Protein AF-0000000084498600 (afdb_homodimer)

InterPro domains:
  IPR007325 Kynurenine formamidase/cyclase-like [PF04199] (46-236)
  IPR037175 Kynurenine formamidase superfamily [G3DSA:3.50.30.50] (24-301)
  IPR037175 Kynurenine formamidase superfamily [SSF102198] (42-301)

Sequence (602 aa):
MEWFEEDNPNLSSKFGENDELGNLNYINSTKILNSFKLIKKGKVYNLSHVIFNGMADRLTHGPYFFDILLRVYDNDYYKTYKNKYGASLGRIEMCDHTGTHLDSLNHMAHNNKFFNNIDAYENTTNLGSKKLGMEKTIPIITKGIMVDVAAMHKKDKLEPGYAITKEETEDFLNSHGIKLEQGDAIFFYTGLSKLFQNPKEYDKYYDSSPGIGYELAKFLAGKDISVSGSDTPSSEVTPPELKNTRLPVHQYLIAKSGIRLIDNIKLDELSRDKIYEFAFICSPLLIKGATASPVSPLAIVMEWFEEDNPNLSSKFGENDELGNLNYINSTKILNSFKLIKKGKVYNLSHVIFNGMADRLTHGPYFFDILLRVYDNDYYKTYKNKYGASLGRIEMCDHTGTHLDSLNHMAHNNKFFNNIDAYENTTNLGSKKLGMEKTIPIITKGIMVDVAAMHKKDKLEPGYAITKEETEDFLNSHGIKLEQGDAIFFYTGLSKLFQNPKEYDKYYDSSPGIGYELAKFLAGKDISVSGSDTPSSEVTPPELKNTRLPVHQYLIAKSGIRLIDNIKLDELSRDKIYEFAFICSPLLIKGATASPVSPLAIV

Secondary structure (DSSP, 8-state):
--TTTSS------TT-TT--SGGGGG--HHHHHHHHTT-SS--EEE--PPB-TT----GGG---EEEEEE-TTSS-HHHHSTT-EEE-EEEEEEETT-SSEEEPTTSEEETTB-GGG-BHHHHEETTEESSS-GGG---EEEEEEEEEHHHHTT-SSPPTT-EE-HHHHHHHHHHTTPPP-TT-EEEEE-SGGGGTT-HHHHGGGGSS--EE-HHHHHHHHHTT-SEEEESSSSSB-SS-SSTT-SSHHHIIIIIIT--EEEES---HHHHHTT--EEEEEE----BTT-SEEE---EEE-/--TT-SSS-----TT-TT--SGGGGG--HHHHHHHHTT-SS--EEE--PPB-TT----GGG---EEEEEE-TTSS-HHHHSTT-EEE-EEEEEEETT-SSEEEPTTSEEETTB-GGG-BHHHHEETTEESSS-GGG---EEEEEEEEEHHHHTT-SSPPTT-EE-HHHHHHHHHHTTPPP-TT-EEEEE-SGGGGTT-HHHHGGGGSS--EE-HHHHHHHHHTT-SEEEESSSSSB-SS-SSTT-SSHHHIIIIIIT--EEEES---HHHHHTT--EEEEEE----BTT-SEEE---EEE-

Structure (mmCIF, N/CA/C/O backbone):
data_AF-0000000084498600-model_v1
#
loop_
_entity.id
_entity.type
_entity.pdbx_description
1 polymer Cyclase
#
loop_
_atom_site.group_PDB
_atom_site.id
_atom_site.type_symbol
_atom_site.label_atom_id
_atom_site.label_alt_id
_atom_site.label_comp_id
_atom_site.label_asym_id
_atom_site.label_entity_id
_atom_site.label_seq_id
_atom_site.pdbx_PDB_ins_code
_atom_site.Cartn_x
_atom_site.Cartn_y
_atom_site.Cartn_z
_atom_site.occupancy
_atom_site.B_iso_or_equiv
_atom_site.auth_seq_id
_atom_site.auth_comp_id
_atom_site.auth_asym_id
_atom_site.auth_atom_id
_atom_site.pdbx_PDB_model_num
ATOM 1 N N . MET A 1 1 ? 3.498 37.156 17.406 1 32.53 1 MET A N 1
ATOM 2 C CA . MET A 1 1 ? 4.594 36.281 17.031 1 32.53 1 MET A CA 1
ATOM 3 C C . MET A 1 1 ? 4.477 35.875 15.562 1 32.53 1 MET A C 1
ATOM 5 O O . MET A 1 1 ? 3.482 35.281 15.156 1 32.53 1 MET A O 1
ATOM 9 N N . GLU A 1 2 ? 4.926 36.656 14.539 1 39.47 2 GLU A N 1
ATOM 10 C CA . GLU A 1 2 ? 4.816 36.688 13.086 1 39.47 2 GLU A CA 1
ATOM 11 C C . GLU A 1 2 ? 5.172 35.312 12.492 1 39.47 2 GLU A C 1
ATOM 13 O O . GLU A 1 2 ? 6.035 34.594 13.023 1 39.47 2 GLU A O 1
ATOM 18 N N . TRP A 1 3 ? 4.445 34.719 11.703 1 43.09 3 TRP A N 1
ATOM 19 C CA . TRP A 1 3 ? 4.527 33.312 11.328 1 43.09 3 TRP A CA 1
ATOM 20 C C . TRP A 1 3 ? 5.973 32.844 11.328 1 43.09 3 TRP A C 1
ATOM 22 O O . TRP A 1 3 ? 6.32 31.891 12.047 1 43.09 3 TRP A O 1
ATOM 32 N N . PHE A 1 4 ? 6.551 32.719 9.938 1 47.5 4 PHE A N 1
ATOM 33 C CA . PHE A 1 4 ? 7.879 32.312 9.492 1 47.5 4 PHE A CA 1
ATOM 34 C C . PHE A 1 4 ? 8.93 33.344 9.883 1 47.5 4 PHE A C 1
ATOM 36 O O . PHE A 1 4 ? 10.109 33.188 9.578 1 47.5 4 PHE A O 1
ATOM 43 N N . GLU A 1 5 ? 8.625 34.438 9.93 1 44.72 5 GLU A N 1
ATOM 44 C CA . GLU A 1 5 ? 9.484 35.625 10 1 44.72 5 GLU A CA 1
ATOM 45 C C . GLU A 1 5 ? 10.562 35.438 11.07 1 44.72 5 GLU A C 1
ATOM 47 O O . GLU A 1 5 ? 11.594 36.125 11.023 1 44.72 5 GLU A O 1
ATOM 52 N N . GLU A 1 6 ? 10.141 35.281 12.32 1 45.78 6 GLU A N 1
ATOM 53 C CA . GLU A 1 6 ? 11.352 35.469 13.117 1 45.78 6 GLU A CA 1
ATOM 54 C C . GLU A 1 6 ? 12.531 34.719 12.516 1 45.78 6 GLU A C 1
ATOM 56 O O . GLU A 1 6 ? 13.57 35.312 12.211 1 45.78 6 GLU A O 1
ATOM 61 N N . ASP A 1 7 ? 13.156 33.438 13.102 1 44 7 ASP A N 1
ATOM 62 C CA . ASP A 1 7 ? 14.422 32.812 12.734 1 44 7 ASP A CA 1
ATOM 63 C C . ASP A 1 7 ? 14.289 32.031 11.438 1 44 7 ASP A C 1
ATOM 65 O O . ASP A 1 7 ? 13.18 31.672 11.031 1 44 7 ASP A O 1
ATOM 69 N N . ASN A 1 8 ? 15.141 32.25 10.273 1 51.34 8 ASN A N 1
ATOM 70 C CA . ASN A 1 8 ? 15.719 31.234 9.422 1 51.34 8 ASN A CA 1
ATOM 71 C C . ASN A 1 8 ? 15.367 29.828 9.914 1 51.34 8 ASN A C 1
ATOM 73 O O . ASN A 1 8 ? 16.094 29.25 10.727 1 51.34 8 ASN A O 1
ATOM 77 N N . PRO A 1 9 ? 13.867 29.5 9.656 1 63.41 9 PRO A N 1
ATOM 78 C CA . PRO A 1 9 ? 13.648 28.172 10.242 1 63.41 9 PRO A CA 1
ATOM 79 C C . PRO A 1 9 ? 14.797 27.203 9.961 1 63.41 9 PRO A C 1
ATOM 81 O O . PRO A 1 9 ? 15.328 27.188 8.844 1 63.41 9 PRO A O 1
ATOM 84 N N . ASN A 1 10 ? 15.477 26.969 10.883 1 82.19 10 ASN A N 1
ATOM 85 C CA . ASN A 1 10 ? 16.438 25.875 10.766 1 82.19 10 ASN A CA 1
ATOM 86 C C . ASN A 1 10 ? 15.766 24.594 10.297 1 82.19 10 ASN A C 1
ATOM 88 O O . A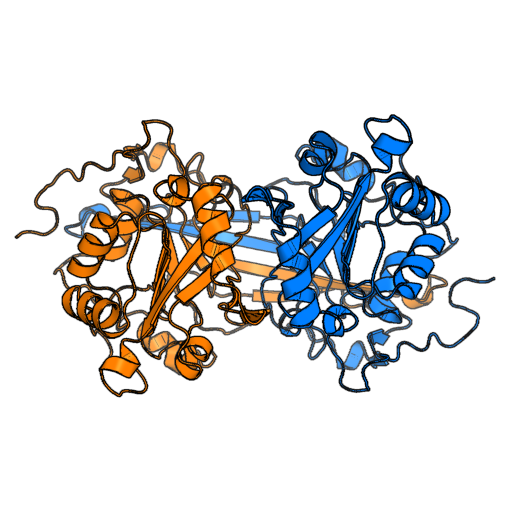SN A 1 10 ? 15.031 23.953 11.062 1 82.19 10 ASN A O 1
ATOM 92 N N . LEU A 1 11 ? 15.727 24.422 8.938 1 93.19 11 LEU A N 1
ATOM 93 C CA . LEU A 1 11 ? 15.148 23.203 8.367 1 93.19 11 LEU A CA 1
ATOM 94 C C . LEU A 1 11 ? 16.062 22.016 8.578 1 93.19 11 LEU A C 1
ATOM 96 O O . LEU A 1 11 ? 15.812 20.922 8.055 1 93.19 11 LEU A O 1
ATOM 100 N N . SER A 1 12 ? 17.109 22.234 9.383 1 95.25 12 SER A N 1
ATOM 101 C CA . SER A 1 12 ? 18.078 21.172 9.586 1 95.25 12 SER A CA 1
ATOM 102 C C . SER A 1 12 ? 17.469 20 10.344 1 95.25 12 SER A C 1
ATOM 104 O O . SER A 1 12 ? 16.703 20.188 11.297 1 95.25 12 SER A O 1
ATOM 106 N N . SER A 1 13 ? 17.781 18.844 9.852 1 97.31 13 SER A N 1
ATOM 107 C CA . SER A 1 13 ? 17.328 17.625 10.531 1 97.31 13 SER A CA 1
ATOM 108 C C . SER A 1 13 ? 18.078 17.422 11.836 1 97.31 13 SER A C 1
ATOM 110 O O . SER A 1 13 ? 19.297 17.641 11.906 1 97.31 13 SER A O 1
ATOM 112 N N . LYS A 1 14 ? 17.453 17.016 12.836 1 96.06 14 LYS A N 1
ATOM 113 C CA . LYS A 1 14 ? 18.094 16.672 14.102 1 96.06 14 LYS A CA 1
ATOM 114 C C . LYS A 1 14 ? 18.797 15.328 14.016 1 96.06 14 LYS A C 1
ATOM 116 O O . LYS A 1 14 ? 19.547 14.945 14.93 1 96.06 14 LYS A O 1
ATOM 121 N N . PHE A 1 15 ? 18.719 14.609 12.875 1 98.19 15 PHE A N 1
ATOM 122 C CA . PHE A 1 15 ? 19.312 13.289 12.719 1 98.19 15 PHE A CA 1
ATOM 123 C C . PHE A 1 15 ? 20.562 13.352 11.852 1 98.19 15 PHE A C 1
ATOM 125 O O . PHE A 1 15 ? 21.172 12.32 11.562 1 98.19 15 PHE A O 1
ATOM 132 N N . GLY A 1 16 ? 20.906 14.539 11.367 1 97.69 16 GLY A N 1
ATOM 133 C CA . GLY A 1 16 ? 22.156 14.688 10.648 1 97.69 16 GLY A CA 1
ATOM 134 C C . GLY A 1 16 ? 21.984 15.234 9.25 1 97.69 16 GLY A C 1
ATOM 135 O O . GLY A 1 16 ? 20.859 15.305 8.742 1 97.69 16 GLY A O 1
ATOM 136 N N . GLU A 1 17 ? 23.031 15.531 8.578 1 96.88 17 GLU A N 1
ATOM 137 C CA . GLU A 1 17 ? 23.047 16.266 7.312 1 96.88 17 GLU A CA 1
ATOM 138 C C . GLU A 1 17 ? 22.594 15.359 6.16 1 96.88 17 GLU A C 1
ATOM 140 O O . GLU A 1 17 ? 22.156 15.852 5.121 1 96.88 17 GLU A O 1
ATOM 145 N N . ASN A 1 18 ? 22.688 14.062 6.324 1 97.62 18 ASN A N 1
ATOM 146 C CA . ASN A 1 18 ? 22.344 13.141 5.25 1 97.62 18 ASN A CA 1
ATOM 147 C C . ASN A 1 18 ? 20.969 12.508 5.473 1 97.62 18 ASN A C 1
ATOM 149 O O . ASN A 1 18 ? 20.578 11.594 4.746 1 97.62 18 ASN A O 1
ATOM 153 N N . ASP A 1 19 ? 20.266 13.008 6.48 1 98.62 19 ASP A N 1
ATOM 154 C CA . ASP A 1 19 ? 18.984 12.398 6.844 1 98.62 19 ASP A CA 1
ATOM 155 C C . ASP A 1 19 ? 17.938 12.641 5.762 1 98.62 19 ASP A C 1
ATOM 157 O O . ASP A 1 19 ? 17.766 13.773 5.305 1 98.62 19 ASP A O 1
ATOM 161 N N . GLU A 1 20 ? 17.266 11.609 5.348 1 98.75 20 GLU A N 1
ATOM 162 C CA . GLU A 1 20 ? 16.156 11.711 4.41 1 98.75 20 GLU A CA 1
ATOM 163 C C . GLU A 1 20 ? 14.891 11.07 4.984 1 98.75 20 GLU A C 1
ATOM 165 O O . GLU A 1 20 ? 13.898 10.883 4.27 1 98.75 20 GLU A O 1
ATOM 170 N N . LEU A 1 21 ? 14.875 10.719 6.312 1 98.69 21 LEU A N 1
ATOM 171 C CA . LEU A 1 21 ? 13.758 9.977 6.902 1 98.69 21 LEU A CA 1
ATOM 172 C C . LEU A 1 21 ? 12.922 10.875 7.801 1 98.69 21 LEU A C 1
ATOM 174 O O . LEU A 1 21 ? 11.734 10.625 8.008 1 98.69 21 LEU A O 1
ATOM 178 N N . GLY A 1 22 ? 13.57 11.883 8.383 1 98.69 22 GLY A N 1
ATOM 179 C CA . GLY A 1 22 ? 12.875 12.68 9.375 1 98.69 22 GLY A CA 1
ATOM 180 C C . GLY A 1 22 ? 12.492 11.891 10.617 1 98.69 22 GLY A C 1
ATOM 181 O O . GLY A 1 22 ? 13.289 11.094 11.125 1 98.69 22 GLY A O 1
ATOM 182 N N . ASN A 1 23 ? 11.336 12.18 11.125 1 98.88 23 ASN A N 1
ATOM 183 C CA . ASN A 1 23 ? 10.922 11.602 12.398 1 98.88 23 ASN A CA 1
ATOM 184 C C . ASN A 1 23 ? 10.68 10.102 12.281 1 98.88 23 ASN A C 1
ATOM 186 O O . ASN A 1 23 ? 10.531 9.406 13.289 1 98.88 23 ASN A O 1
ATOM 190 N N . LEU A 1 24 ? 10.688 9.531 11.086 1 98.81 24 LEU A N 1
ATOM 191 C CA . LEU A 1 24 ? 10.602 8.086 10.961 1 98.81 24 LEU A CA 1
ATOM 192 C C . LEU A 1 24 ? 11.836 7.414 11.57 1 98.81 24 LEU A C 1
ATOM 194 O O . LEU A 1 24 ? 11.828 6.211 11.828 1 98.81 24 LEU A O 1
ATOM 198 N N . ASN A 1 25 ? 12.891 8.172 11.82 1 98.75 25 ASN A N 1
ATOM 199 C CA . ASN A 1 25 ? 14.07 7.656 12.508 1 98.75 25 ASN A CA 1
ATOM 200 C C . ASN A 1 25 ? 13.727 7.148 13.906 1 98.75 25 ASN A C 1
ATOM 202 O O . ASN A 1 25 ? 14.477 6.363 14.484 1 98.75 25 ASN A O 1
ATOM 206 N N . TYR A 1 26 ? 12.602 7.582 14.453 1 98.81 26 TYR A N 1
ATOM 207 C CA . TYR A 1 26 ? 12.219 7.188 15.805 1 98.81 26 TYR A CA 1
ATOM 208 C C . TYR A 1 26 ? 11.586 5.801 15.805 1 98.81 26 TYR A C 1
ATOM 210 O O . TYR A 1 26 ? 11.367 5.211 16.859 1 98.81 26 TYR A O 1
ATOM 218 N N . ILE A 1 27 ? 11.289 5.262 14.648 1 98.62 27 ILE A N 1
ATOM 219 C CA . ILE A 1 27 ? 10.656 3.951 14.555 1 98.62 27 ILE A CA 1
ATOM 220 C C . ILE A 1 27 ? 11.734 2.869 14.469 1 98.62 27 ILE A C 1
ATOM 222 O O . ILE A 1 27 ? 12.188 2.521 13.375 1 98.62 27 ILE A O 1
ATOM 226 N N . ASN A 1 28 ? 12.102 2.43 15.602 1 97.81 28 ASN A N 1
ATOM 227 C CA . ASN A 1 28 ? 13.07 1.34 15.695 1 97.81 28 ASN A CA 1
ATOM 228 C C . ASN A 1 28 ? 12.406 0.043 16.156 1 97.81 28 ASN A C 1
ATOM 230 O O . ASN A 1 28 ? 11.188 -0.012 16.312 1 97.81 28 ASN A O 1
ATOM 234 N N . SER A 1 29 ? 13.219 -1.012 16.328 1 97.94 29 SER A N 1
ATOM 235 C CA . SER A 1 29 ? 12.688 -2.33 16.656 1 97.94 29 SER A CA 1
ATOM 236 C C . SER A 1 29 ? 11.93 -2.309 17.969 1 97.94 29 SER A C 1
ATOM 238 O O . SER A 1 29 ? 10.914 -2.992 18.125 1 97.94 29 SER A O 1
ATOM 240 N N . THR A 1 30 ? 12.383 -1.521 18.922 1 98.06 30 THR A N 1
ATOM 241 C CA . THR A 1 30 ? 11.711 -1.417 20.219 1 98.06 30 THR A CA 1
ATOM 242 C C . THR A 1 30 ? 10.336 -0.778 20.062 1 98.06 30 THR A C 1
ATOM 244 O O . THR A 1 30 ? 9.359 -1.268 20.625 1 98.06 30 THR A O 1
ATOM 247 N N . LYS A 1 31 ? 10.336 0.32 19.312 1 98.44 31 LYS A N 1
ATOM 248 C CA . LYS A 1 31 ? 9.055 0.98 19.047 1 98.44 31 LYS A CA 1
ATOM 249 C C . LYS A 1 31 ? 8.078 0.03 18.359 1 98.44 31 LYS A C 1
ATOM 251 O O . LYS A 1 31 ? 6.898 -0.014 18.703 1 98.44 31 LYS A O 1
ATOM 256 N N . ILE A 1 32 ? 8.547 -0.757 17.438 1 98.75 32 ILE A N 1
ATOM 257 C CA . ILE A 1 32 ? 7.734 -1.689 16.672 1 98.75 32 ILE A CA 1
ATOM 258 C C . ILE A 1 32 ? 7.188 -2.777 17.594 1 98.75 32 ILE A C 1
ATOM 260 O O . ILE A 1 32 ? 5.984 -3.045 17.594 1 98.75 32 ILE A O 1
ATOM 264 N N . LEU A 1 33 ? 8.016 -3.379 18.391 1 98.62 33 LEU A N 1
ATOM 265 C CA . LEU A 1 33 ? 7.582 -4.434 19.312 1 98.62 33 LEU A CA 1
ATOM 266 C C . LEU A 1 33 ? 6.539 -3.91 20.281 1 98.62 33 LEU A C 1
ATOM 268 O O . LEU A 1 33 ? 5.551 -4.594 20.578 1 98.62 33 LEU A O 1
ATOM 272 N N . ASN A 1 34 ? 6.773 -2.674 20.812 1 98.31 34 ASN A N 1
ATOM 273 C CA . ASN A 1 34 ? 5.828 -2.084 21.75 1 98.31 34 ASN A CA 1
ATOM 274 C C . ASN A 1 34 ? 4.473 -1.825 21.109 1 98.31 34 ASN A C 1
ATOM 276 O O . ASN A 1 34 ? 3.434 -1.938 21.75 1 98.31 34 ASN A O 1
ATOM 280 N N . SER A 1 35 ? 4.535 -1.462 19.812 1 98.38 35 SER A N 1
ATOM 281 C CA . SER A 1 35 ? 3.279 -1.197 19.109 1 98.38 35 SER A CA 1
ATOM 282 C C . SER A 1 35 ? 2.445 -2.467 18.969 1 98.38 35 SER A C 1
ATOM 284 O O . SER A 1 35 ? 1.217 -2.422 19.062 1 98.38 35 SER A O 1
ATOM 286 N N . PHE A 1 36 ? 3.055 -3.639 18.797 1 98.12 36 PHE A N 1
ATOM 287 C CA . PHE A 1 36 ? 2.334 -4.891 18.594 1 98.12 36 PHE A CA 1
ATOM 288 C C . PHE A 1 36 ? 1.721 -5.383 19.906 1 98.12 36 PHE A C 1
ATOM 290 O O . PHE A 1 36 ? 0.812 -6.215 19.891 1 98.12 36 PHE A O 1
ATOM 297 N N . LYS A 1 37 ? 2.215 -4.863 21.062 1 97.44 37 LYS A N 1
ATOM 298 C CA . LYS A 1 37 ? 1.614 -5.207 22.344 1 97.44 37 LYS A CA 1
ATOM 299 C C . LYS A 1 37 ? 0.178 -4.699 22.438 1 97.44 37 LYS A C 1
ATOM 301 O O . LYS A 1 37 ? -0.594 -5.148 23.297 1 97.44 37 LYS A O 1
ATOM 306 N N . LEU A 1 38 ? -0.15 -3.805 21.562 1 97.94 38 LEU A N 1
ATOM 307 C CA . LEU A 1 38 ? -1.489 -3.225 21.578 1 97.94 38 LEU A CA 1
ATOM 308 C C . LEU A 1 38 ? -2.496 -4.18 20.938 1 97.94 38 LEU A C 1
ATOM 310 O O . LEU A 1 38 ? -3.707 -3.98 21.062 1 97.94 38 LEU A O 1
ATOM 314 N N . ILE A 1 39 ? -2.014 -5.215 20.25 1 98.44 39 ILE A N 1
ATOM 315 C CA . ILE A 1 39 ? -2.887 -6.141 19.531 1 98.44 39 ILE A CA 1
ATOM 316 C C . ILE A 1 39 ? -3.393 -7.215 20.5 1 98.44 39 ILE A C 1
ATOM 318 O O . ILE A 1 39 ? -2.629 -8.086 20.922 1 98.44 39 ILE A O 1
ATOM 322 N N . LYS A 1 40 ? -4.688 -7.133 20.797 1 97.56 40 LYS A N 1
ATOM 323 C CA . LYS A 1 40 ? -5.277 -8.07 21.734 1 97.56 40 LYS A CA 1
ATOM 324 C C . LYS A 1 40 ? -6.355 -8.922 21.078 1 97.56 40 LYS A C 1
ATOM 326 O O . LYS A 1 40 ? -6.477 -10.117 21.359 1 97.56 40 LYS A O 1
ATOM 331 N N . LYS A 1 41 ? -7.07 -8.367 20.109 1 97.75 41 LYS A N 1
ATOM 332 C CA . LYS A 1 41 ? -8.258 -9.023 19.578 1 97.75 41 LYS A CA 1
ATOM 333 C C . LYS A 1 41 ? -8.031 -9.516 18.156 1 97.75 41 LYS A C 1
ATOM 335 O O . LYS A 1 41 ? -8.805 -10.328 17.641 1 97.75 41 LYS A O 1
ATOM 340 N N . GLY A 1 42 ? -7.039 -8.969 17.5 1 98 42 GLY A N 1
ATOM 341 C CA . GLY A 1 42 ? -6.777 -9.336 16.109 1 98 42 GLY A CA 1
ATOM 342 C C . GLY A 1 42 ? -7.742 -8.695 15.141 1 98 42 GLY A C 1
ATOM 343 O O . GLY A 1 42 ? -7.871 -9.148 14 1 98 42 GLY A O 1
ATOM 344 N N . LYS A 1 43 ? -8.5 -7.723 15.594 1 98.38 43 LYS A N 1
ATOM 345 C CA . LYS A 1 43 ? -9.383 -6.98 14.703 1 98.38 43 LYS A CA 1
ATOM 346 C C . LYS A 1 43 ? -8.609 -5.957 13.883 1 98.38 43 LYS A C 1
ATOM 348 O O . LYS A 1 43 ? -7.762 -5.238 14.414 1 98.38 43 LYS A O 1
ATOM 353 N N . VAL A 1 44 ? -8.875 -5.906 12.555 1 98.88 44 VAL A N 1
ATOM 354 C CA . VAL A 1 44 ? -8.156 -5.035 11.633 1 98.88 44 VAL A CA 1
ATOM 355 C C . VAL A 1 44 ? -9.109 -3.986 11.062 1 98.88 44 VAL A C 1
ATOM 357 O O . VAL A 1 44 ? -10.211 -4.316 10.617 1 98.88 44 VAL A O 1
ATOM 360 N N . TYR A 1 45 ? -8.727 -2.73 11.102 1 98.81 45 TYR A N 1
ATOM 361 C CA . TYR A 1 45 ? -9.414 -1.63 10.438 1 98.81 45 TYR A CA 1
ATOM 362 C C . TYR A 1 45 ? -8.602 -1.12 9.25 1 98.81 45 TYR A C 1
ATOM 364 O O . TYR A 1 45 ? -7.43 -0.757 9.406 1 98.81 45 TYR A O 1
ATOM 372 N N . ASN A 1 46 ? -9.18 -1.203 8.07 1 98.75 46 ASN A N 1
ATOM 373 C CA . ASN A 1 46 ? -8.578 -0.547 6.91 1 98.75 46 ASN A CA 1
ATOM 374 C C . ASN A 1 46 ? -8.836 0.958 6.926 1 98.75 46 ASN A C 1
ATOM 376 O O . ASN A 1 46 ? -9.984 1.398 6.906 1 98.75 46 ASN A O 1
ATOM 380 N N . LEU A 1 47 ? -7.766 1.733 6.887 1 98.94 47 LEU A N 1
ATOM 381 C CA . LEU A 1 47 ? -7.895 3.174 7.074 1 98.94 47 LEU A CA 1
ATOM 382 C C . LEU A 1 47 ? -7.77 3.908 5.742 1 98.94 47 LEU A C 1
ATOM 384 O O . LEU A 1 47 ? -7.379 5.078 5.711 1 98.94 47 LEU A O 1
ATOM 388 N N . SER A 1 48 ? -7.984 3.24 4.633 1 98.62 48 SER A N 1
ATOM 389 C CA . SER A 1 48 ? -7.961 3.867 3.316 1 98.62 48 SER A CA 1
ATOM 390 C C . SER A 1 48 ? -9.344 3.861 2.678 1 98.62 48 SER A C 1
ATOM 392 O O . SER A 1 48 ? -10.188 3.02 3.008 1 98.62 48 SER A O 1
ATOM 394 N N . HIS A 1 49 ? -9.594 4.805 1.876 1 98.44 49 HIS A N 1
ATOM 395 C CA . HIS A 1 49 ? -10.812 4.871 1.08 1 98.44 49 HIS A CA 1
ATOM 396 C C . HIS A 1 49 ? -10.648 4.125 -0.241 1 98.44 49 HIS A C 1
ATOM 398 O O . HIS A 1 49 ? -9.531 3.967 -0.737 1 98.44 49 HIS A O 1
ATOM 404 N N . VAL A 1 50 ? -11.781 3.67 -0.774 1 98.19 50 VAL A N 1
ATOM 405 C CA . VAL A 1 50 ? -11.797 3.131 -2.129 1 98.19 50 VAL A CA 1
ATOM 406 C C . VAL A 1 50 ? -11.5 4.242 -3.133 1 98.19 50 VAL A C 1
ATOM 408 O O . VAL A 1 50 ? -12.031 5.352 -3.016 1 98.19 50 VAL A O 1
ATOM 411 N N . ILE A 1 51 ? -10.594 4 -4.051 1 98.06 51 ILE A N 1
ATOM 412 C CA . ILE A 1 51 ? -10.297 4.887 -5.172 1 98.06 51 ILE A CA 1
ATOM 413 C C . ILE A 1 51 ? -11.18 4.527 -6.363 1 98.06 51 ILE A C 1
ATOM 415 O O . ILE A 1 51 ? -11.297 3.354 -6.723 1 98.06 51 ILE A O 1
ATOM 419 N N . PHE A 1 52 ? -11.797 5.5 -6.977 1 97.75 52 PHE A N 1
ATOM 420 C CA . PHE A 1 52 ? -12.734 5.219 -8.062 1 97.75 52 PHE A CA 1
ATOM 421 C C . PHE A 1 52 ? -12.836 6.406 -9.008 1 97.75 52 PHE A C 1
ATOM 423 O O . PHE A 1 52 ? -12.531 7.539 -8.633 1 97.75 52 PHE A O 1
ATOM 430 N N . ASN A 1 53 ? -13.148 6.109 -10.25 1 97.69 53 ASN A N 1
ATOM 431 C CA . ASN A 1 53 ? -13.367 7.164 -11.242 1 97.69 53 ASN A CA 1
ATOM 432 C C . ASN A 1 53 ? -14.422 8.156 -10.781 1 97.69 53 ASN A C 1
ATOM 434 O O . ASN A 1 53 ? -15.508 7.762 -10.352 1 97.69 53 ASN A O 1
ATOM 438 N N . GLY A 1 54 ? -14.078 9.422 -10.82 1 96 54 GLY A N 1
ATOM 439 C CA . GLY A 1 54 ? -15.016 10.453 -10.414 1 96 54 GLY A CA 1
ATOM 440 C C . GLY A 1 54 ? -14.945 10.773 -8.938 1 96 54 GLY A C 1
ATOM 441 O O . GLY A 1 54 ? -15.766 11.539 -8.422 1 96 54 GLY A O 1
ATOM 442 N N . MET A 1 55 ? -13.992 10.203 -8.25 1 96.38 55 MET A N 1
ATOM 443 C CA . MET A 1 55 ? -13.875 10.469 -6.82 1 96.38 55 MET A CA 1
ATOM 444 C C . MET A 1 55 ? -13.492 11.922 -6.566 1 96.38 55 MET A C 1
ATOM 446 O O . MET A 1 55 ? -13.133 12.648 -7.496 1 96.38 55 MET A O 1
ATOM 450 N N . ALA A 1 56 ? -13.641 12.297 -5.281 1 91.12 56 ALA A N 1
ATOM 451 C CA . ALA A 1 56 ? -13.234 13.641 -4.871 1 91.12 56 ALA A CA 1
ATOM 452 C C . ALA A 1 56 ? -11.75 13.867 -5.137 1 91.12 56 ALA A C 1
ATOM 454 O O . ALA A 1 56 ? -10.93 12.969 -4.918 1 91.12 56 ALA A O 1
ATOM 455 N N . ASP A 1 57 ? -11.43 14.953 -5.723 1 87.81 57 ASP A N 1
ATOM 456 C CA . ASP A 1 57 ? -10.047 15.305 -6.004 1 87.81 57 ASP A CA 1
ATOM 457 C C . ASP A 1 57 ? -9.875 16.812 -6.148 1 87.81 57 ASP A C 1
ATOM 459 O O . ASP A 1 57 ? -10.828 17.516 -6.492 1 87.81 57 ASP A O 1
ATOM 463 N N . ARG A 1 58 ? -8.719 17.219 -5.715 1 88.62 58 ARG A N 1
ATOM 464 C CA . ARG A 1 58 ? -8.406 18.625 -5.965 1 88.62 58 ARG A CA 1
ATOM 465 C C . ARG A 1 58 ? -8.195 18.891 -7.453 1 88.62 58 ARG A C 1
ATOM 467 O O . ARG A 1 58 ? -7.477 18.141 -8.125 1 88.62 58 ARG A O 1
ATOM 474 N N . LEU A 1 59 ? -8.672 19.938 -7.926 1 83.69 59 LEU A N 1
ATOM 475 C CA . LEU A 1 59 ? -8.609 20.234 -9.352 1 83.69 59 LEU A CA 1
ATOM 476 C C . LEU A 1 59 ? -7.164 20.344 -9.82 1 83.69 59 LEU A C 1
ATOM 478 O O . LEU A 1 59 ? -6.832 19.906 -10.922 1 83.69 59 LEU A O 1
ATOM 482 N N . THR A 1 60 ? -6.344 20.812 -8.992 1 85.19 60 THR A N 1
ATOM 483 C CA . THR A 1 60 ? -4.949 21.016 -9.375 1 85.19 60 THR A CA 1
ATOM 484 C C . THR A 1 60 ? -4.219 19.688 -9.469 1 85.19 60 THR A C 1
ATOM 486 O O . THR A 1 60 ? -3.115 19.609 -10.016 1 85.19 60 THR A O 1
ATOM 489 N N . HIS A 1 61 ? -4.742 18.594 -8.883 1 91.56 61 HIS A N 1
ATOM 490 C CA . HIS A 1 61 ? -4.109 17.281 -8.898 1 91.56 61 HIS A CA 1
ATOM 491 C C . HIS A 1 61 ? -4.406 16.547 -10.203 1 91.56 61 HIS A C 1
ATOM 493 O O . HIS A 1 61 ? -3.693 15.602 -10.562 1 91.56 61 HIS A O 1
ATOM 499 N N . GLY A 1 62 ? -5.418 17.047 -10.953 1 90.06 62 GLY A N 1
ATOM 500 C CA . GLY A 1 62 ? -5.918 16.266 -12.07 1 90.06 62 GLY A CA 1
ATOM 501 C C . GLY A 1 62 ? -6.75 15.078 -11.641 1 90.06 62 GLY A C 1
ATOM 502 O O . GLY A 1 62 ? -6.621 14.602 -10.508 1 90.06 62 GLY A O 1
ATOM 503 N N . PRO A 1 63 ? -7.555 14.57 -12.555 1 92.19 63 PRO A N 1
ATOM 504 C CA . PRO A 1 63 ? -8.484 13.5 -12.172 1 92.19 63 PRO A CA 1
ATOM 505 C C . PRO A 1 63 ? -7.797 12.141 -12.07 1 92.19 63 PRO A C 1
ATOM 507 O O . PRO A 1 63 ? -6.727 11.938 -12.648 1 92.19 63 PRO A O 1
ATOM 510 N N . TYR A 1 64 ? -8.359 11.344 -11.242 1 96.81 64 TYR A N 1
ATOM 511 C CA . TYR A 1 64 ? -8.047 9.914 -11.242 1 96.81 64 TYR A CA 1
ATOM 512 C C . TYR A 1 64 ? -8.758 9.203 -12.383 1 96.81 64 TYR A C 1
ATOM 514 O O . TYR A 1 64 ? -9.945 9.438 -12.633 1 96.81 64 TYR A O 1
ATOM 522 N N . PHE A 1 65 ? -7.965 8.289 -13.078 1 97.06 65 PHE A N 1
ATOM 523 C CA . PHE A 1 65 ? -8.555 7.465 -14.125 1 97.06 65 PHE A CA 1
ATOM 524 C C . PHE A 1 65 ? -8.086 6.016 -14.008 1 97.06 65 PHE A C 1
ATOM 526 O O . PHE A 1 65 ? -6.902 5.758 -13.805 1 97.06 65 PHE A O 1
ATOM 533 N N . PHE A 1 66 ? -9.055 5.152 -14.008 1 98.25 66 PHE A N 1
ATOM 534 C CA . PHE A 1 66 ? -8.797 3.73 -14.203 1 98.25 66 PHE A CA 1
ATOM 535 C C . PHE A 1 66 ? -9.617 3.189 -15.367 1 98.25 66 PHE A C 1
ATOM 537 O O . PHE A 1 66 ? -10.805 3.496 -15.492 1 98.25 66 PHE A O 1
ATOM 544 N N . ASP A 1 67 ? -8.992 2.426 -16.219 1 97.69 67 ASP A N 1
ATOM 545 C CA . ASP A 1 67 ? -9.703 1.747 -17.297 1 97.69 67 ASP A CA 1
ATOM 546 C C . ASP A 1 67 ? -9.133 0.355 -17.547 1 97.69 67 ASP A C 1
ATOM 548 O O . ASP A 1 67 ? -7.953 0.106 -17.281 1 97.69 67 ASP A O 1
ATOM 552 N N . ILE A 1 68 ? -10 -0.534 -18.047 1 97.75 68 ILE A N 1
ATOM 553 C CA . ILE A 1 68 ? -9.562 -1.859 -18.453 1 97.75 68 ILE A CA 1
ATOM 554 C C . ILE A 1 68 ? -8.789 -1.756 -19.781 1 97.75 68 ILE A C 1
ATOM 556 O O . ILE A 1 68 ? -9.281 -1.176 -20.75 1 97.75 68 ILE A O 1
ATOM 560 N N . LEU A 1 69 ? -7.605 -2.207 -19.766 1 96.44 69 LEU A N 1
ATOM 561 C CA . LEU A 1 69 ? -6.742 -2.209 -20.938 1 96.44 69 LEU A CA 1
ATOM 562 C C . LEU A 1 69 ? -6.965 -3.469 -21.781 1 96.44 69 LEU A C 1
ATOM 564 O O . LEU A 1 69 ? -6.938 -3.418 -23 1 96.44 69 LEU A O 1
ATOM 568 N N . LEU A 1 70 ? -7.113 -4.555 -21.125 1 96.69 70 LEU A N 1
ATOM 569 C CA . LEU A 1 70 ? -7.312 -5.859 -21.75 1 96.69 70 LEU A CA 1
ATOM 570 C C . LEU A 1 70 ? -8.484 -6.594 -21.109 1 96.69 70 LEU A C 1
ATOM 572 O O . LEU A 1 70 ? -8.5 -6.82 -19.906 1 96.69 70 LEU A O 1
ATOM 576 N N . ARG A 1 71 ? -9.492 -6.867 -21.984 1 97.81 71 ARG A N 1
ATOM 577 C CA . ARG A 1 71 ? -10.57 -7.758 -21.562 1 97.81 71 ARG A CA 1
ATOM 578 C C . ARG A 1 71 ? -10.227 -9.211 -21.859 1 97.81 71 ARG A C 1
ATOM 580 O O . ARG A 1 71 ? -9.461 -9.5 -22.781 1 97.81 71 ARG A O 1
ATOM 587 N N . VAL A 1 72 ? -10.758 -10.156 -21.062 1 96.44 72 VAL A N 1
ATOM 588 C CA . VAL A 1 72 ? -10.359 -11.555 -21.109 1 96.44 72 VAL A CA 1
ATOM 589 C C . VAL A 1 72 ? -10.633 -12.133 -22.5 1 96.44 72 VAL A C 1
ATOM 591 O O . VAL A 1 72 ? -10.008 -13.109 -22.906 1 96.44 72 VAL A O 1
ATOM 594 N N . TYR A 1 73 ? -11.523 -11.586 -23.234 1 95.31 73 TYR A N 1
ATOM 595 C CA . TYR A 1 73 ? -11.938 -12.141 -24.531 1 95.31 73 TYR A CA 1
ATOM 596 C C . TYR A 1 73 ? -11.367 -11.32 -25.672 1 95.31 73 TYR A C 1
ATOM 598 O O . TYR A 1 73 ? -11.672 -11.578 -26.844 1 95.31 73 TYR A O 1
ATOM 606 N N . ASP A 1 74 ? -10.516 -10.367 -25.391 1 95.12 74 ASP A N 1
ATOM 607 C CA . ASP A 1 74 ? -10.031 -9.469 -26.422 1 95.12 74 ASP A CA 1
ATOM 608 C C . ASP A 1 74 ? -9.078 -10.188 -27.375 1 95.12 74 ASP A C 1
ATOM 610 O O . ASP A 1 74 ? -9.047 -9.891 -28.562 1 95.12 74 ASP A O 1
ATOM 614 N N . ASN A 1 75 ? -8.305 -11.172 -26.906 1 91.69 75 ASN A N 1
ATOM 615 C CA . ASN A 1 75 ? -7.262 -11.789 -27.719 1 91.69 75 ASN A CA 1
ATOM 616 C C . ASN A 1 75 ? -7.688 -13.156 -28.234 1 91.69 75 ASN A C 1
ATOM 618 O O . ASN A 1 75 ? -6.938 -13.812 -28.969 1 91.69 75 ASN A O 1
ATOM 622 N N . ASP A 1 76 ? -8.781 -13.641 -27.891 1 93.62 76 ASP A N 1
ATOM 623 C CA . ASP A 1 76 ? -9.359 -14.922 -28.297 1 93.62 76 ASP A CA 1
ATOM 624 C C . ASP A 1 76 ? -8.516 -16.094 -27.797 1 93.62 76 ASP A C 1
ATOM 626 O O . ASP A 1 76 ? -8.547 -17.172 -28.391 1 93.62 76 ASP A O 1
ATOM 630 N N . TYR A 1 77 ? -7.715 -15.836 -26.828 1 94.38 77 TYR A N 1
ATOM 631 C CA . TYR A 1 77 ? -6.852 -16.891 -26.312 1 94.38 77 TYR A CA 1
ATOM 632 C C . TYR A 1 77 ? -7.676 -18.016 -25.703 1 94.38 77 TYR A C 1
ATOM 634 O O . TYR A 1 77 ? -7.207 -19.156 -25.609 1 94.38 77 TYR A O 1
ATOM 642 N N . TYR A 1 78 ? -8.938 -17.75 -25.328 1 93.56 78 TYR A N 1
ATOM 643 C CA . TYR A 1 78 ? -9.805 -18.781 -24.766 1 93.56 78 TYR A CA 1
ATOM 644 C C . TYR A 1 78 ? -10.164 -19.828 -25.828 1 93.56 78 TYR A C 1
ATOM 646 O O . TYR A 1 78 ? -10.531 -20.953 -25.5 1 93.56 78 TYR A O 1
ATOM 654 N N . LYS A 1 79 ? -9.984 -19.469 -27.109 1 94.56 79 LYS A N 1
ATOM 655 C CA . LYS A 1 79 ? -10.227 -20.391 -28.219 1 94.56 79 LYS A CA 1
ATOM 656 C C . LYS A 1 79 ? -8.953 -21.141 -28.594 1 94.56 79 LYS A C 1
ATOM 658 O O . LYS A 1 79 ? -9.016 -22.281 -29.062 1 94.56 79 LYS A O 1
ATOM 663 N N . THR A 1 80 ? -7.863 -20.5 -28.406 1 94.56 80 THR A N 1
ATOM 664 C CA . THR A 1 80 ? -6.598 -20.953 -28.969 1 94.56 80 THR A CA 1
ATOM 665 C C . THR A 1 80 ? -5.895 -21.922 -28.016 1 94.56 80 THR A C 1
ATOM 667 O O . THR A 1 80 ? -5.312 -22.906 -28.453 1 94.56 80 THR A O 1
ATOM 670 N N . TYR A 1 81 ? -5.914 -21.578 -26.75 1 95.31 81 TYR A N 1
ATOM 671 C CA . TYR A 1 81 ? -5.18 -22.375 -25.766 1 95.31 81 TYR A CA 1
ATOM 672 C C . TYR A 1 81 ? -6.074 -23.453 -25.156 1 95.31 81 TYR A C 1
ATOM 674 O O . TYR A 1 81 ? -7.262 -23.219 -24.922 1 95.31 81 TYR A O 1
ATOM 682 N N . LYS A 1 82 ? -5.535 -24.578 -24.828 1 94.25 82 LYS A N 1
ATOM 683 C CA . LYS A 1 82 ? -6.262 -25.734 -24.312 1 94.25 82 LYS A CA 1
ATOM 684 C C . LYS A 1 82 ? -6.922 -25.422 -22.969 1 94.25 82 LYS A C 1
ATOM 686 O O . LYS A 1 82 ? -7.992 -25.953 -22.672 1 94.25 82 LYS A O 1
ATOM 691 N N . ASN A 1 83 ? -6.277 -24.594 -22.219 1 94.5 83 ASN A N 1
ATOM 692 C CA . ASN A 1 83 ? -6.809 -24.281 -20.906 1 94.5 83 ASN A CA 1
ATOM 693 C C . ASN A 1 83 ? -7.797 -23.109 -20.953 1 94.5 83 ASN A C 1
ATOM 695 O O . ASN A 1 83 ? -8.172 -22.562 -19.906 1 94.5 83 ASN A O 1
ATOM 699 N N . LYS A 1 84 ? -8.203 -22.688 -22.125 1 95.56 84 LYS A N 1
ATOM 700 C CA . LYS A 1 84 ? -9.227 -21.656 -22.328 1 95.56 84 LYS A CA 1
ATOM 701 C C . LYS A 1 84 ? -8.922 -20.406 -21.531 1 95.56 84 LYS A C 1
ATOM 703 O O . LYS A 1 84 ? -9.789 -19.875 -20.828 1 95.56 84 LYS A O 1
ATOM 708 N N . TYR A 1 85 ? -7.773 -19.984 -21.703 1 94.94 85 TYR A N 1
ATOM 709 C CA . TYR A 1 85 ? -7.137 -18.906 -20.953 1 94.94 85 TYR A CA 1
ATOM 710 C C . TYR A 1 85 ? -7.766 -17.547 -21.312 1 94.94 85 TYR A C 1
ATOM 712 O O . TYR A 1 85 ? -8.125 -17.312 -22.453 1 94.94 85 TYR A O 1
ATOM 720 N N . GLY A 1 86 ? -7.957 -16.688 -20.312 1 96.62 86 GLY A N 1
ATOM 721 C CA . GLY A 1 86 ? -8.234 -15.266 -20.469 1 96.62 86 GLY A CA 1
ATOM 722 C C . GLY A 1 86 ? -7.68 -14.422 -19.344 1 96.62 86 GLY A C 1
ATOM 723 O O . GLY A 1 86 ? -7.859 -14.766 -18.156 1 96.62 86 GLY A O 1
ATOM 724 N N . ALA A 1 87 ? -6.992 -13.336 -19.641 1 97.25 87 ALA A N 1
ATOM 725 C CA . ALA A 1 87 ? -6.461 -12.422 -18.625 1 97.25 87 ALA A CA 1
ATOM 726 C C . ALA A 1 87 ? -7.062 -11.031 -18.781 1 97.25 87 ALA A C 1
ATOM 728 O O . ALA A 1 87 ? -7.48 -10.641 -19.875 1 97.25 87 ALA A O 1
ATOM 729 N N . SER A 1 88 ? -7.133 -10.367 -17.688 1 97.75 88 SER A N 1
ATOM 730 C CA . SER A 1 88 ? -7.559 -8.969 -17.672 1 97.75 88 SER A CA 1
ATOM 731 C C . SER A 1 88 ? -6.535 -8.086 -16.969 1 97.75 88 SER A C 1
ATOM 733 O O . SER A 1 88 ? -5.926 -8.5 -15.984 1 97.75 88 SER A O 1
ATOM 735 N N . LEU A 1 89 ? -6.332 -6.922 -17.5 1 97.56 89 LEU A N 1
ATOM 736 C CA . LEU A 1 89 ? -5.434 -5.91 -16.953 1 97.56 89 LEU A CA 1
ATOM 737 C C . LEU A 1 89 ? -6.039 -4.516 -17.094 1 97.56 89 LEU A C 1
ATOM 739 O O . LEU A 1 89 ? -6.875 -4.281 -17.969 1 97.56 89 LEU A O 1
ATOM 743 N N . GLY A 1 90 ? -5.641 -3.666 -16.156 1 98 90 GLY A N 1
ATOM 744 C CA . GLY A 1 90 ? -6.07 -2.279 -16.234 1 98 90 GLY A CA 1
ATOM 745 C C . GLY A 1 90 ? -4.926 -1.291 -16.156 1 98 90 GLY A C 1
ATOM 746 O O . GLY A 1 90 ? -3.771 -1.687 -15.969 1 98 90 GLY A O 1
ATOM 747 N N . ARG A 1 91 ? -5.254 -0.063 -16.375 1 97.75 91 ARG A N 1
ATOM 748 C CA . ARG A 1 91 ? -4.297 1.035 -16.281 1 97.75 91 ARG A CA 1
ATOM 749 C C . ARG A 1 91 ? -4.812 2.131 -15.359 1 97.75 91 ARG A C 1
ATOM 751 O O . ARG A 1 91 ? -6.016 2.396 -15.305 1 97.75 91 ARG A O 1
ATOM 758 N N . ILE A 1 92 ? -3.875 2.734 -14.719 1 98.31 92 ILE A N 1
ATOM 759 C CA . ILE A 1 92 ? -4.137 3.777 -13.734 1 98.31 92 ILE A CA 1
ATOM 760 C C . ILE A 1 92 ? -3.428 5.066 -14.141 1 98.31 92 ILE A C 1
ATOM 762 O O . ILE A 1 92 ? -2.264 5.039 -14.547 1 98.31 92 ILE A O 1
ATOM 766 N N . GLU A 1 93 ? -4.082 6.16 -14.133 1 97.69 93 GLU A N 1
ATOM 767 C CA . GLU A 1 93 ? -3.521 7.508 -14.156 1 97.69 93 GLU A CA 1
ATOM 768 C C . GLU A 1 93 ? -3.99 8.32 -12.953 1 97.69 93 GLU A C 1
ATOM 770 O O . GLU A 1 93 ? -5.191 8.484 -12.742 1 97.69 93 GLU A O 1
ATOM 775 N N . MET A 1 94 ? -3.016 8.836 -12.172 1 98.12 94 MET A N 1
ATOM 776 C CA . MET A 1 94 ? -3.439 9.531 -10.961 1 98.12 94 MET A CA 1
ATOM 777 C C . MET A 1 94 ? -2.334 10.445 -10.438 1 98.12 94 MET A C 1
ATOM 779 O O . MET A 1 94 ? -1.176 10.312 -10.836 1 98.12 94 MET A O 1
ATOM 783 N N . CYS A 1 95 ? -2.717 11.445 -9.648 1 98.25 95 CYS A N 1
ATOM 784 C CA . CYS A 1 95 ? -1.769 12.188 -8.82 1 98.25 95 CYS A CA 1
ATOM 785 C C . CYS A 1 95 ? -1.189 11.305 -7.727 1 98.25 95 CYS A C 1
ATOM 787 O O . CYS A 1 95 ? -1.88 10.438 -7.195 1 98.25 95 CYS A O 1
ATOM 789 N N . ASP A 1 96 ? 0.09 11.523 -7.41 1 98.38 96 ASP A N 1
ATOM 790 C CA . ASP A 1 96 ? 0.666 10.75 -6.312 1 98.38 96 ASP A CA 1
ATOM 791 C C . ASP A 1 96 ? 0.021 11.125 -4.98 1 98.38 96 ASP A C 1
ATOM 793 O O . ASP A 1 96 ? 0.211 10.438 -3.977 1 98.38 96 ASP A O 1
ATOM 797 N N . HIS A 1 97 ? -0.869 12.109 -4.898 1 98.19 97 HIS A N 1
ATOM 798 C CA . HIS A 1 97 ? -1.626 12.531 -3.723 1 98.19 97 HIS A CA 1
ATOM 799 C C . HIS A 1 97 ? -3.084 12.094 -3.82 1 98.19 97 HIS A C 1
ATOM 801 O O . HIS A 1 97 ? -3.973 12.742 -3.271 1 98.19 97 HIS A O 1
ATOM 807 N N . THR A 1 98 ? -3.387 11.078 -4.504 1 97.12 98 THR A N 1
ATOM 808 C CA . THR A 1 98 ? -4.75 10.602 -4.719 1 97.12 98 THR A CA 1
ATOM 809 C C . THR A 1 98 ? -5.238 9.812 -3.508 1 97.12 98 THR A C 1
ATOM 811 O O . THR A 1 98 ? -4.535 8.93 -3.006 1 97.12 98 THR A O 1
ATOM 814 N N . GLY A 1 99 ? -6.547 10.148 -3.066 1 96.94 99 GLY A N 1
ATOM 815 C CA . GLY A 1 99 ? -7.152 9.383 -1.985 1 96.94 99 GLY A CA 1
ATOM 816 C C . GLY A 1 99 ? -6.379 9.477 -0.685 1 96.94 99 GLY A C 1
ATOM 817 O O . GLY A 1 99 ? -5.832 10.531 -0.352 1 96.94 99 GLY A O 1
ATOM 818 N N . THR A 1 100 ? -6.496 8.469 0.129 1 98.62 100 THR A N 1
ATOM 819 C CA . THR A 1 100 ? -5.633 8.352 1.299 1 98.62 100 THR A CA 1
ATOM 820 C C . THR A 1 100 ? -4.168 8.25 0.882 1 98.62 100 THR A C 1
ATOM 822 O O . THR A 1 100 ? -3.791 7.355 0.127 1 98.62 100 THR A O 1
ATOM 825 N N . HIS A 1 101 ? -3.361 9.203 1.319 1 98.81 101 HIS A N 1
ATOM 826 C CA . HIS A 1 101 ? -1.98 9.188 0.846 1 98.81 101 HIS A CA 1
ATOM 827 C C . HIS A 1 101 ? -1.028 9.727 1.908 1 98.81 101 HIS A C 1
ATOM 829 O O . HIS A 1 101 ? -1.441 10.484 2.793 1 98.81 101 HIS A O 1
ATOM 835 N N . LEU A 1 102 ? 0.194 9.297 1.808 1 98.94 102 LEU A N 1
ATOM 836 C CA . LEU A 1 102 ? 1.291 9.734 2.662 1 98.94 102 LEU A CA 1
ATOM 837 C C . LEU A 1 102 ? 2.176 10.742 1.935 1 98.94 102 LEU A C 1
ATOM 839 O O . LEU A 1 102 ? 2.701 10.453 0.858 1 98.94 102 LEU A O 1
ATOM 843 N N . ASP A 1 103 ? 2.367 11.891 2.543 1 98.88 103 ASP A N 1
ATOM 844 C CA . ASP A 1 103 ? 3.236 12.914 1.972 1 98.88 103 ASP A CA 1
ATOM 845 C C . ASP A 1 103 ? 4.707 12.555 2.17 1 98.88 103 ASP A C 1
ATOM 847 O O . ASP A 1 103 ? 5.094 12.055 3.227 1 98.88 103 ASP A O 1
ATOM 851 N N . SER A 1 104 ? 5.48 12.805 1.163 1 98.81 104 SER A N 1
ATOM 852 C CA . SER A 1 104 ? 6.93 12.68 1.28 1 98.81 104 SER A CA 1
ATOM 853 C C . SER A 1 104 ? 7.562 13.984 1.751 1 98.81 104 SER A C 1
ATOM 855 O O . SER A 1 104 ? 6.887 15.008 1.847 1 98.81 104 SER A O 1
ATOM 857 N N . LEU A 1 105 ? 8.859 13.945 2.055 1 98.81 105 LEU A N 1
ATOM 858 C CA . LEU A 1 105 ? 9.539 15.109 2.613 1 98.81 105 LEU A CA 1
ATOM 859 C C . LEU A 1 105 ? 9.922 16.094 1.514 1 98.81 105 LEU A C 1
ATOM 861 O O . LEU A 1 105 ? 10.328 17.219 1.799 1 98.81 105 LEU A O 1
ATOM 865 N N . ASN A 1 106 ? 9.719 15.734 0.259 1 98.75 106 ASN A N 1
ATOM 866 C CA . ASN A 1 106 ? 9.914 16.641 -0.864 1 98.75 106 ASN A CA 1
ATOM 867 C C . ASN A 1 106 ? 8.594 17.25 -1.338 1 98.75 106 ASN A C 1
ATOM 869 O O . ASN A 1 106 ? 8.539 17.859 -2.406 1 98.75 106 ASN A O 1
ATOM 873 N N . HIS A 1 107 ? 7.543 17.094 -0.602 1 98.62 107 HIS A N 1
ATOM 874 C CA . HIS A 1 107 ? 6.219 17.609 -0.949 1 98.62 107 HIS A CA 1
ATOM 875 C C . HIS A 1 107 ? 6.102 19.094 -0.648 1 98.62 107 HIS A C 1
ATOM 877 O O . HIS A 1 107 ? 5.383 19.812 -1.342 1 98.62 107 HIS A O 1
ATOM 883 N N . MET A 1 108 ? 6.773 19.609 0.404 1 97.94 108 MET A N 1
ATOM 884 C CA . MET A 1 108 ? 6.637 20.984 0.875 1 97.94 108 MET A CA 1
ATOM 885 C C . MET A 1 108 ? 8 21.641 1.021 1 97.94 108 MET A C 1
ATOM 887 O O . MET A 1 108 ? 8.953 21.016 1.506 1 97.94 108 MET A O 1
ATOM 891 N N . ALA A 1 109 ? 8.039 22.906 0.591 1 97.31 109 ALA A N 1
ATOM 892 C CA . ALA A 1 109 ? 9.266 23.672 0.738 1 97.31 109 ALA A CA 1
ATOM 893 C C . ALA A 1 109 ? 9 25 1.45 1 97.31 109 ALA A C 1
ATOM 895 O O . ALA A 1 109 ? 7.863 25.469 1.481 1 97.31 109 ALA A O 1
ATOM 896 N N . HIS A 1 110 ? 9.953 25.484 2.127 1 96.38 110 HIS A N 1
ATOM 897 C CA . HIS A 1 110 ? 10.055 26.859 2.586 1 96.38 110 HIS A CA 1
ATOM 898 C C . HIS A 1 110 ? 11.141 27.625 1.828 1 96.38 110 HIS A C 1
ATOM 900 O O . HIS A 1 110 ? 12.32 27.266 1.901 1 96.38 110 HIS A O 1
ATOM 906 N N . ASN A 1 111 ? 10.766 28.656 1.153 1 94.75 111 ASN A N 1
ATOM 907 C CA . ASN A 1 111 ? 11.695 29.484 0.397 1 94.75 111 ASN A CA 1
ATOM 908 C C . ASN A 1 111 ? 12.609 28.625 -0.482 1 94.75 111 ASN A C 1
ATOM 910 O O . ASN A 1 111 ? 13.836 28.766 -0.425 1 94.75 111 ASN A O 1
ATOM 914 N N . ASN A 1 112 ? 12.055 27.625 -1.169 1 96.31 112 ASN A N 1
ATOM 915 C CA . ASN A 1 112 ? 12.68 26.766 -2.172 1 96.31 112 ASN A CA 1
ATOM 916 C C . ASN A 1 112 ? 13.656 25.781 -1.539 1 96.31 112 ASN A C 1
ATOM 918 O O . ASN A 1 112 ? 14.578 25.312 -2.205 1 96.31 112 ASN A O 1
ATOM 922 N N . LYS A 1 113 ? 13.469 25.562 -0.249 1 97.31 113 LYS A N 1
ATOM 923 C CA . LYS A 1 113 ? 14.234 24.531 0.439 1 97.31 113 LYS A CA 1
ATOM 924 C C . LYS A 1 113 ? 13.312 23.469 1.027 1 97.31 113 LYS A C 1
ATOM 926 O O . LYS A 1 113 ? 12.328 23.797 1.69 1 97.31 113 LYS A O 1
ATOM 931 N N . PHE A 1 114 ? 13.656 22.234 0.723 1 98.06 114 PHE A N 1
ATOM 932 C CA . PHE A 1 114 ? 12.953 21.109 1.335 1 98.06 114 PHE A CA 1
ATOM 933 C C . PHE A 1 114 ? 13.531 20.797 2.709 1 98.06 114 PHE A C 1
ATOM 935 O O . PHE A 1 114 ? 14.414 21.5 3.197 1 98.06 114 PHE A O 1
ATOM 942 N N . PHE A 1 115 ? 12.938 19.797 3.391 1 98.31 115 PHE A N 1
ATOM 943 C CA . PHE A 1 115 ? 13.469 19.234 4.625 1 98.31 115 PHE A CA 1
ATOM 944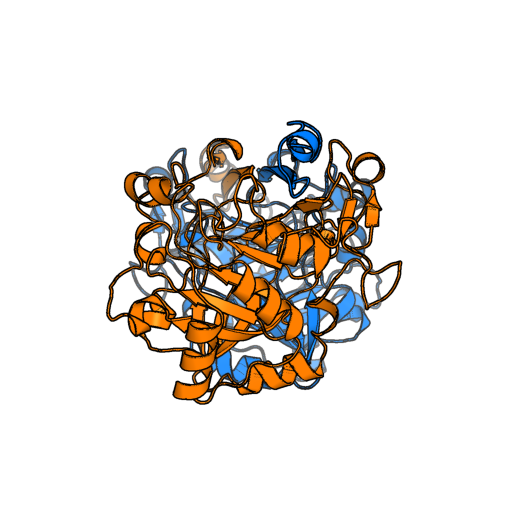 C C . PHE A 1 115 ? 14.984 19.078 4.547 1 98.31 115 PHE A C 1
ATOM 946 O O . PHE A 1 115 ? 15.516 18.656 3.52 1 98.31 115 PHE A O 1
ATOM 953 N N . ASN A 1 116 ? 15.648 19.438 5.66 1 98.31 116 ASN A N 1
ATOM 954 C CA . ASN A 1 116 ? 17.094 19.344 5.844 1 98.31 116 ASN A CA 1
ATOM 955 C C . ASN A 1 116 ? 17.844 20.25 4.883 1 98.31 116 ASN A C 1
ATOM 957 O O . ASN A 1 116 ? 18.938 19.922 4.422 1 98.31 116 ASN A O 1
ATOM 961 N N . ASN A 1 117 ? 17.281 21.312 4.473 1 97.06 117 ASN A N 1
ATOM 962 C CA . ASN A 1 117 ? 17.844 22.391 3.689 1 97.06 117 ASN A CA 1
ATOM 963 C C . ASN A 1 117 ? 18.203 21.938 2.275 1 97.06 117 ASN A C 1
ATOM 965 O O . ASN A 1 117 ? 19.109 22.5 1.652 1 97.06 117 ASN A O 1
ATOM 969 N N . ILE A 1 118 ? 17.562 20.969 1.796 1 98.12 118 ILE A N 1
ATOM 970 C CA . ILE A 1 118 ? 17.812 20.516 0.438 1 98.12 118 ILE A CA 1
ATOM 971 C C . ILE A 1 118 ? 17.234 21.5 -0.566 1 98.12 118 ILE A C 1
ATOM 973 O O . ILE A 1 118 ? 16.047 21.828 -0.506 1 98.12 118 ILE A O 1
ATOM 977 N N . ASP A 1 119 ? 18.031 21.906 -1.489 1 97.88 119 ASP A N 1
ATOM 978 C CA . ASP A 1 119 ? 17.625 22.922 -2.465 1 97.88 119 ASP A CA 1
ATOM 979 C C . ASP A 1 119 ? 16.656 22.344 -3.494 1 97.88 119 ASP A C 1
ATOM 981 O O . ASP A 1 119 ? 16.953 21.328 -4.133 1 97.88 119 ASP A O 1
ATOM 985 N N . ALA A 1 120 ? 15.57 23 -3.662 1 98 120 ALA A N 1
ATOM 986 C CA . ALA A 1 120 ? 14.516 22.469 -4.527 1 98 120 ALA A CA 1
ATOM 987 C C . ALA A 1 120 ? 14.953 22.469 -5.988 1 98 120 ALA A C 1
ATOM 989 O O . ALA A 1 120 ? 14.633 21.547 -6.734 1 98 120 ALA A O 1
ATOM 990 N N . TYR A 1 121 ? 15.625 23.469 -6.469 1 97.69 121 TYR A N 1
ATOM 991 C CA . TYR A 1 121 ? 16.062 23.562 -7.855 1 97.69 121 TYR A CA 1
ATOM 992 C C . TYR A 1 121 ? 17.047 22.438 -8.195 1 97.69 121 TYR A C 1
ATOM 994 O O . TYR A 1 121 ? 16.953 21.844 -9.273 1 97.69 121 TYR A O 1
ATOM 1002 N N . GLU A 1 122 ? 17.906 22.156 -7.281 1 98.12 122 GLU A N 1
ATOM 1003 C CA . GLU A 1 122 ? 18.891 21.109 -7.508 1 98.12 122 GLU A CA 1
ATOM 1004 C C . GLU A 1 122 ? 18.281 19.719 -7.359 1 98.12 122 GLU A C 1
ATOM 1006 O O . GLU A 1 122 ? 18.703 18.781 -8.039 1 98.12 122 GLU A O 1
ATOM 1011 N N . ASN A 1 123 ? 17.328 19.609 -6.535 1 98.5 123 ASN A N 1
ATOM 1012 C CA . ASN A 1 123 ? 16.797 18.328 -6.121 1 98.5 123 ASN A CA 1
ATOM 1013 C C . ASN A 1 123 ? 15.711 17.828 -7.082 1 98.5 123 ASN A C 1
ATOM 1015 O O . ASN A 1 123 ? 15.531 16.625 -7.25 1 98.5 123 ASN A O 1
ATOM 1019 N N . THR A 1 124 ? 15 18.734 -7.715 1 98.31 124 THR A N 1
ATOM 1020 C CA . THR A 1 124 ? 13.805 18.359 -8.477 1 98.31 124 THR A CA 1
ATOM 1021 C C . THR A 1 124 ? 14.141 18.188 -9.953 1 98.31 124 THR A C 1
ATOM 1023 O O . THR A 1 124 ? 14.781 19.047 -10.555 1 98.31 124 THR A O 1
ATOM 1026 N N . THR A 1 125 ? 13.75 17.094 -10.531 1 97.69 125 THR A N 1
ATOM 1027 C CA . THR A 1 125 ? 13.82 16.859 -11.969 1 97.69 125 THR A CA 1
ATOM 1028 C C . THR A 1 125 ? 12.422 16.594 -12.531 1 97.69 125 THR A C 1
ATOM 1030 O O . THR A 1 125 ? 11.445 16.516 -11.789 1 97.69 125 THR A O 1
ATOM 1033 N N . ASN A 1 126 ? 12.289 16.469 -13.844 1 96.06 126 ASN A N 1
ATOM 1034 C CA . ASN A 1 126 ? 11.016 16.172 -14.477 1 96.06 126 ASN A CA 1
ATOM 1035 C C . ASN A 1 126 ? 10.5 14.789 -14.062 1 96.06 126 ASN A C 1
ATOM 1037 O O . ASN A 1 126 ? 9.297 14.547 -14.031 1 96.06 126 ASN A O 1
ATOM 1041 N N . LEU A 1 127 ? 11.43 13.93 -13.695 1 96.5 127 LEU A N 1
ATOM 1042 C CA . LEU A 1 127 ? 11.086 12.539 -13.422 1 96.5 127 LEU A CA 1
ATOM 1043 C C . LEU A 1 127 ? 11.055 12.281 -11.922 1 96.5 127 LEU A C 1
ATOM 1045 O O . LEU A 1 127 ? 11.141 11.125 -11.484 1 96.5 127 LEU A O 1
ATOM 1049 N N . GLY A 1 128 ? 11 13.32 -11.117 1 97.25 128 GLY A N 1
ATOM 1050 C CA . GLY A 1 128 ? 10.977 13.172 -9.672 1 97.25 128 GLY A CA 1
ATOM 1051 C C . GLY A 1 128 ? 12.195 13.773 -8.992 1 97.25 128 GLY A C 1
ATOM 1052 O O . GLY A 1 128 ? 13.047 14.367 -9.648 1 97.25 128 GLY A O 1
ATOM 1053 N N . SER A 1 129 ? 12.25 13.703 -7.703 1 98.31 129 SER A N 1
ATOM 1054 C CA . SER A 1 129 ? 13.328 14.297 -6.922 1 98.31 129 SER A CA 1
ATOM 1055 C C . SER A 1 129 ? 14.508 13.336 -6.785 1 98.31 129 SER A C 1
ATOM 1057 O O . SER A 1 129 ? 14.32 12.117 -6.789 1 98.31 129 SER A O 1
ATOM 1059 N N . LYS A 1 130 ? 15.695 13.93 -6.629 1 98.5 130 LYS A N 1
ATOM 1060 C CA . LYS A 1 130 ? 16.906 13.148 -6.422 1 98.5 130 LYS A CA 1
ATOM 1061 C C . LYS A 1 130 ? 16.984 12.609 -4.996 1 98.5 130 LYS A C 1
ATOM 1063 O O . LYS A 1 130 ? 17.516 11.523 -4.766 1 98.5 130 LYS A O 1
ATOM 1068 N N . LYS A 1 131 ? 16.484 13.398 -4.102 1 98.69 131 LYS A N 1
ATOM 1069 C CA . LYS A 1 131 ? 16.453 13.07 -2.68 1 98.69 131 LYS A CA 1
ATOM 1070 C C . LYS A 1 131 ? 15.047 13.234 -2.1 1 98.69 131 LYS A C 1
ATOM 1072 O O . LYS A 1 131 ? 14.219 13.938 -2.676 1 98.69 131 LYS A O 1
ATOM 1077 N N . LEU A 1 132 ? 14.75 12.586 -0.994 1 98.81 132 LEU A N 1
ATOM 1078 C CA . LEU A 1 132 ? 13.555 12.773 -0.17 1 98.81 132 LEU A CA 1
ATOM 1079 C C . LEU A 1 132 ? 12.328 12.172 -0.842 1 98.81 132 LEU A C 1
ATOM 1081 O O . LEU A 1 132 ? 11.203 12.398 -0.398 1 98.81 132 LEU A O 1
ATOM 1085 N N . GLY A 1 133 ? 12.547 11.453 -1.965 1 98.75 133 GLY A N 1
ATOM 1086 C CA . GLY A 1 133 ? 11.422 10.797 -2.609 1 98.75 133 GLY A CA 1
ATOM 1087 C C . GLY A 1 133 ? 10.852 9.648 -1.799 1 98.75 133 GLY A C 1
ATOM 1088 O O . GLY A 1 133 ? 11.406 9.281 -0.762 1 98.75 133 GLY A O 1
ATOM 1089 N N . MET A 1 134 ? 9.758 9.102 -2.287 1 98.81 134 MET A N 1
ATOM 1090 C CA . MET A 1 134 ? 9.031 8.078 -1.542 1 98.81 134 MET A CA 1
ATOM 1091 C C . MET A 1 134 ? 9.859 6.809 -1.417 1 98.81 134 MET A C 1
ATOM 1093 O O . MET A 1 134 ? 9.656 6.016 -0.497 1 98.81 134 MET A O 1
ATOM 1097 N N . GLU A 1 135 ? 10.836 6.609 -2.318 1 98.5 135 GLU A N 1
ATOM 1098 C CA . GLU A 1 135 ? 11.688 5.422 -2.256 1 98.5 135 GLU A CA 1
ATOM 1099 C C . GLU A 1 135 ? 12.586 5.449 -1.023 1 98.5 135 GLU A C 1
ATOM 1101 O O . GLU A 1 135 ? 13.188 4.434 -0.663 1 98.5 135 GLU A O 1
ATOM 1106 N N . LYS A 1 136 ? 12.664 6.625 -0.339 1 98.12 136 LYS A N 1
ATOM 1107 C CA . LYS A 1 136 ? 13.531 6.758 0.826 1 98.12 136 LYS A CA 1
ATOM 1108 C C . LYS A 1 136 ? 12.781 6.422 2.113 1 98.12 136 LYS A C 1
ATOM 1110 O O . LYS A 1 136 ? 13.398 6.246 3.166 1 98.12 136 LYS A O 1
ATOM 1115 N N . THR A 1 137 ? 11.453 6.281 2.035 1 97.88 137 THR A N 1
ATOM 1116 C CA . THR A 1 137 ? 10.648 5.988 3.215 1 97.88 137 THR A CA 1
ATOM 1117 C C . THR A 1 137 ? 10.891 4.559 3.693 1 97.88 137 THR A C 1
ATOM 1119 O O . THR A 1 137 ? 11.477 3.748 2.973 1 97.88 137 THR A O 1
ATOM 1122 N N . ILE A 1 138 ? 10.523 4.309 4.898 1 98.12 138 ILE A N 1
ATOM 1123 C CA . ILE A 1 138 ? 10.492 2.967 5.469 1 98.12 138 ILE A CA 1
ATOM 1124 C C . ILE A 1 138 ? 9.047 2.584 5.801 1 98.12 138 ILE A C 1
ATOM 1126 O O . ILE A 1 138 ? 8.164 3.441 5.832 1 98.12 138 ILE A O 1
ATOM 1130 N N . PRO A 1 139 ? 8.828 1.24 5.973 1 98.62 139 PRO A N 1
ATOM 1131 C CA . PRO A 1 139 ? 7.527 0.88 6.539 1 98.62 139 PRO A CA 1
ATOM 1132 C C . PRO A 1 139 ? 7.277 1.526 7.898 1 98.62 139 PRO A C 1
ATOM 1134 O O . PRO A 1 139 ? 8.172 1.56 8.742 1 98.62 139 PRO A O 1
ATOM 1137 N N . ILE A 1 140 ? 6.133 2.064 8.023 1 98.94 140 ILE A N 1
ATOM 1138 C CA . ILE A 1 140 ? 5.766 2.74 9.258 1 98.94 140 ILE A CA 1
ATOM 1139 C C . ILE A 1 140 ? 4.957 1.793 10.141 1 98.94 140 ILE A C 1
ATOM 1141 O O . ILE A 1 140 ? 3.828 1.43 9.805 1 98.94 140 ILE A O 1
ATOM 1145 N N . ILE A 1 141 ? 5.539 1.334 11.219 1 98.94 141 ILE A N 1
ATOM 1146 C CA . ILE A 1 141 ? 4.891 0.513 12.234 1 98.94 141 ILE A CA 1
ATOM 1147 C C . ILE A 1 141 ? 5.117 1.128 13.617 1 98.94 141 ILE A C 1
ATOM 1149 O O . ILE A 1 141 ? 6.246 1.17 14.109 1 98.94 141 ILE A O 1
ATOM 1153 N N . THR A 1 142 ? 4.07 1.605 14.219 1 98.94 142 THR A N 1
ATOM 1154 C CA . THR A 1 142 ? 4.168 2.271 15.508 1 98.94 142 THR A CA 1
ATOM 1155 C C . THR A 1 142 ? 2.811 2.305 16.203 1 98.94 142 THR A C 1
ATOM 1157 O O . THR A 1 142 ? 1.838 1.733 15.703 1 98.94 142 THR A O 1
ATOM 1160 N N . LYS A 1 143 ? 2.77 2.891 17.391 1 98.94 143 LYS A N 1
ATOM 1161 C CA . LYS A 1 143 ? 1.496 3.158 18.047 1 98.94 143 LYS A CA 1
ATOM 1162 C C . LYS A 1 143 ? 0.744 4.293 17.359 1 98.94 143 LYS A C 1
ATOM 1164 O O . LYS A 1 143 ? 1.312 5.355 17.094 1 98.94 143 LYS A O 1
ATOM 1169 N N . GLY A 1 144 ? -0.467 3.973 16.953 1 98.94 144 GLY A N 1
ATOM 1170 C CA . GLY A 1 144 ? -1.363 5 16.453 1 98.94 144 GLY A CA 1
ATOM 1171 C C . GLY A 1 144 ? -2.367 5.477 17.484 1 98.94 144 GLY A C 1
ATOM 1172 O O . GLY A 1 144 ? -2.855 4.688 18.297 1 98.94 144 GLY A O 1
ATOM 1173 N N . ILE A 1 145 ? -2.631 6.742 17.469 1 98.94 145 ILE A N 1
ATOM 1174 C CA . ILE A 1 145 ? -3.641 7.367 18.312 1 98.94 145 ILE A CA 1
ATOM 1175 C C . ILE A 1 145 ? -4.656 8.109 17.453 1 98.94 145 ILE A C 1
ATOM 1177 O O . ILE A 1 145 ? -4.289 8.781 16.484 1 98.94 145 ILE A O 1
ATOM 1181 N N . MET A 1 146 ? -5.883 7.914 17.719 1 98.94 146 MET A N 1
ATOM 1182 C CA . MET A 1 146 ? -6.914 8.727 17.078 1 98.94 146 MET A CA 1
ATOM 1183 C C . MET A 1 146 ? -7.594 9.641 18.094 1 98.94 146 MET A C 1
ATOM 1185 O O . MET A 1 146 ? -8.125 9.164 19.094 1 98.94 146 MET A O 1
ATOM 1189 N N . VAL A 1 147 ? -7.477 10.883 17.906 1 98.94 147 VAL A N 1
ATOM 1190 C CA . VAL A 1 147 ? -8.234 11.859 18.672 1 98.94 147 VAL A CA 1
ATOM 1191 C C . VAL A 1 147 ? -9.586 12.117 18 1 98.94 147 VAL A C 1
ATOM 1193 O O . VAL A 1 147 ? -9.641 12.648 16.891 1 98.94 147 VAL A O 1
ATOM 1196 N N . ASP A 1 148 ? -10.633 11.75 18.656 1 98.88 148 ASP A N 1
ATOM 1197 C CA . ASP A 1 148 ? -11.984 11.875 18.125 1 98.88 148 ASP A CA 1
ATOM 1198 C C . ASP A 1 148 ? -12.594 13.234 18.469 1 98.88 148 ASP A C 1
ATOM 1200 O O . ASP A 1 148 ? -13.453 13.328 19.344 1 98.88 148 ASP A O 1
ATOM 1204 N N . VAL A 1 149 ? -12.234 14.211 17.688 1 98.81 149 VAL A N 1
ATOM 1205 C CA . VAL A 1 149 ? -12.602 15.594 18 1 98.81 149 VAL A CA 1
ATOM 1206 C C . VAL A 1 149 ? -14.094 15.789 17.766 1 98.81 149 VAL A C 1
ATOM 1208 O O . VAL A 1 149 ? -14.75 16.531 18.516 1 98.81 149 VAL A O 1
ATOM 1211 N N . ALA A 1 150 ? -14.609 15.188 16.75 1 98.56 150 ALA A N 1
ATOM 1212 C CA . ALA A 1 150 ? -16.047 15.281 16.5 1 98.56 150 ALA A CA 1
ATOM 1213 C C . ALA A 1 150 ? -16.844 14.789 17.703 1 98.56 150 ALA A C 1
ATOM 1215 O O . ALA A 1 150 ? -17.781 15.453 18.156 1 98.56 150 ALA A O 1
ATOM 1216 N N . ALA A 1 151 ? -16.438 13.648 18.219 1 97.62 151 ALA A N 1
ATOM 1217 C CA . ALA A 1 151 ? -17.125 13.07 19.375 1 97.62 151 ALA A CA 1
ATOM 1218 C C . ALA A 1 151 ? -17 13.969 20.594 1 97.62 151 ALA A C 1
ATOM 1220 O O . ALA A 1 151 ? -17.938 14.094 21.391 1 97.62 151 ALA A O 1
ATOM 1221 N N . MET A 1 152 ? -15.828 14.555 20.812 1 97.88 152 MET A N 1
ATOM 1222 C CA . MET A 1 152 ? -15.609 15.461 21.938 1 97.88 152 MET A CA 1
ATOM 1223 C C . MET A 1 152 ? -16.641 16.594 21.922 1 97.88 152 MET A C 1
ATOM 1225 O O . MET A 1 152 ? -17.078 17.047 22.984 1 97.88 152 MET A O 1
ATOM 1229 N N . HIS A 1 153 ? -17 17.016 20.734 1 97.75 153 HIS A N 1
ATOM 1230 C CA . HIS A 1 153 ? -17.938 18.109 20.578 1 97.75 153 HIS A CA 1
ATOM 1231 C C . HIS A 1 153 ? -19.375 17.609 20.422 1 97.75 153 HIS A C 1
ATOM 1233 O O . HIS A 1 153 ? -20.281 18.391 20.156 1 97.75 153 HIS A O 1
ATOM 1239 N N . LYS A 1 154 ? -19.609 16.312 20.516 1 97.5 154 LYS A N 1
ATOM 1240 C CA . LYS A 1 154 ? -20.906 15.664 20.375 1 97.5 154 LYS A CA 1
ATOM 1241 C C . LYS A 1 154 ? -21.547 16.016 19.031 1 97.5 154 LYS A C 1
ATOM 1243 O O . LYS A 1 154 ? -22.719 16.375 18.969 1 97.5 154 LYS A O 1
ATOM 1248 N N . LYS A 1 155 ? -20.703 15.992 17.984 1 97.5 155 LYS A N 1
ATOM 1249 C CA . LYS A 1 155 ? -21.156 16.281 16.625 1 97.5 155 LYS A CA 1
ATOM 1250 C C . LYS A 1 155 ? -20.812 15.133 15.68 1 97.5 155 LYS A C 1
ATOM 1252 O O . LYS A 1 155 ? -19.875 14.367 15.93 1 97.5 155 LYS A O 1
ATOM 1257 N N . ASP A 1 156 ? -21.609 15.031 14.656 1 96.81 156 ASP A N 1
ATOM 1258 C CA . ASP A 1 156 ? -21.312 14.055 13.609 1 96.81 156 ASP A CA 1
ATOM 1259 C C . ASP A 1 156 ? -20.078 14.438 12.82 1 96.81 156 ASP A C 1
ATOM 1261 O O . ASP A 1 156 ? -19.312 13.578 12.398 1 96.81 156 ASP A O 1
ATOM 1265 N N . LYS A 1 157 ? -19.938 15.711 12.609 1 97.94 157 LYS A N 1
ATOM 1266 C CA . LYS A 1 157 ? -18.75 16.266 11.945 1 97.94 157 LYS A CA 1
ATOM 1267 C C . LYS A 1 157 ? -18.469 17.672 12.438 1 97.94 157 LYS A C 1
ATOM 1269 O O . LYS A 1 157 ? -19.375 18.391 12.867 1 97.94 157 LYS A O 1
ATOM 1274 N N . LEU A 1 158 ? -17.25 18.109 12.406 1 98.44 158 LEU A N 1
ATOM 1275 C CA . LEU A 1 158 ? -16.844 19.453 12.797 1 98.44 158 LEU A CA 1
ATOM 1276 C C . LEU A 1 158 ? -17.266 20.469 11.734 1 98.44 158 LEU A C 1
ATOM 1278 O O . LEU A 1 158 ? -17.422 20.125 10.562 1 98.44 158 LEU A O 1
ATOM 1282 N N . GLU A 1 159 ? -17.406 21.703 12.148 1 97.38 159 GLU A N 1
ATOM 1283 C CA . GLU A 1 159 ? -17.75 22.781 11.219 1 97.38 159 GLU A CA 1
ATOM 1284 C C . GLU A 1 159 ? -16.578 23.078 10.281 1 97.38 159 GLU A C 1
ATOM 1286 O O . GLU A 1 159 ? -15.414 22.938 10.656 1 97.38 159 GLU A O 1
ATOM 1291 N N . PRO A 1 160 ? -16.953 23.5 9.016 1 97.5 160 PRO A N 1
ATOM 1292 C CA . PRO A 1 160 ? -15.891 23.953 8.117 1 97.5 160 PRO A CA 1
ATOM 1293 C C . PRO A 1 160 ? -14.984 25 8.758 1 97.5 160 PRO A C 1
ATOM 1295 O O . PRO A 1 160 ? -15.469 25.891 9.469 1 97.5 160 PRO A O 1
ATOM 1298 N N . GLY A 1 161 ? -13.727 24.812 8.594 1 97.94 161 GLY A N 1
ATOM 1299 C CA . GLY A 1 161 ? -12.789 25.828 9.062 1 97.94 161 GLY A CA 1
ATOM 1300 C C . GLY A 1 161 ? -12.477 25.719 10.539 1 97.94 161 GLY A C 1
ATOM 1301 O O . GLY A 1 161 ? -11.812 26.578 11.109 1 97.94 161 GLY A O 1
ATOM 1302 N N . TYR A 1 162 ? -12.938 24.688 11.148 1 98.5 162 TYR A N 1
ATOM 1303 C CA . TYR A 1 162 ? -12.656 24.516 12.57 1 98.5 162 TYR A CA 1
ATOM 1304 C C . TYR A 1 162 ? -11.203 24.109 12.789 1 98.5 162 TYR A C 1
ATOM 1306 O O . TYR A 1 162 ? -10.75 23.078 12.273 1 98.5 162 TYR A O 1
ATOM 1314 N N . ALA A 1 163 ? -10.484 24.859 13.609 1 98.75 163 ALA A N 1
ATOM 1315 C CA . ALA A 1 163 ? -9.094 24.547 13.938 1 98.75 163 ALA A CA 1
ATOM 1316 C C . ALA A 1 163 ? -9 23.703 15.203 1 98.75 163 ALA A C 1
ATOM 1318 O O . ALA A 1 163 ? -9.344 24.172 16.297 1 98.75 163 ALA A O 1
ATOM 1319 N N . ILE A 1 164 ? -8.578 22.5 15.039 1 98.94 164 ILE A N 1
ATOM 1320 C CA . ILE A 1 164 ? -8.344 21.641 16.203 1 98.94 164 ILE A CA 1
ATOM 1321 C C . ILE A 1 164 ? -7.188 22.203 17.031 1 98.94 164 ILE A C 1
ATOM 1323 O O . ILE A 1 164 ? -6.145 22.562 16.484 1 98.94 164 ILE A O 1
ATOM 1327 N N . THR A 1 165 ? -7.312 22.25 18.359 1 98.81 165 THR A N 1
ATOM 1328 C CA . THR A 1 165 ? -6.348 22.969 19.172 1 98.81 165 THR A CA 1
ATOM 1329 C C . THR A 1 165 ? -5.477 22 19.969 1 98.81 165 THR A C 1
ATOM 1331 O O . THR A 1 165 ? -5.824 20.828 20.125 1 98.81 165 THR A O 1
ATOM 1334 N N . LYS A 1 166 ? -4.363 22.531 20.391 1 98.69 166 LYS A N 1
ATOM 1335 C CA . LYS A 1 166 ? -3.488 21.828 21.312 1 98.69 166 LYS A CA 1
ATOM 1336 C C . LYS A 1 166 ? -4.238 21.422 22.578 1 98.69 166 LYS A C 1
ATOM 1338 O O . LYS A 1 166 ? -4.129 20.281 23.047 1 98.69 166 LYS A O 1
ATOM 1343 N N . GLU A 1 167 ? -5 22.297 23.078 1 98.5 167 GLU A N 1
ATOM 1344 C CA . GLU A 1 167 ? -5.723 22.094 24.344 1 98.5 167 GLU A CA 1
ATOM 1345 C C . GLU A 1 167 ? -6.727 20.953 24.203 1 98.5 167 GLU A C 1
ATOM 1347 O O . GLU A 1 167 ? -6.809 20.078 25.078 1 98.5 167 GLU A O 1
ATOM 1352 N N . GLU A 1 168 ? -7.477 20.953 23.094 1 98.31 168 GLU A N 1
ATOM 1353 C CA . GLU A 1 168 ? -8.438 19.891 22.859 1 98.31 168 GLU A CA 1
ATOM 1354 C C . GLU A 1 168 ? -7.742 18.531 22.797 1 98.31 168 GLU A C 1
ATOM 1356 O O . GLU A 1 168 ? -8.273 17.531 23.297 1 98.31 168 GLU A O 1
ATOM 1361 N N . THR A 1 169 ? -6.617 18.516 22.172 1 98.88 169 THR A N 1
ATOM 1362 C CA . THR A 1 169 ? -5.855 17.281 22.016 1 98.88 169 THR A CA 1
ATOM 1363 C C . THR A 1 169 ? -5.352 16.781 23.375 1 98.88 169 THR A C 1
ATOM 1365 O O . THR A 1 169 ? -5.523 15.609 23.719 1 98.88 169 THR A O 1
ATOM 1368 N N . GLU A 1 170 ? -4.805 17.672 24.156 1 98.75 170 GLU A N 1
ATOM 1369 C CA . GLU A 1 170 ? -4.328 17.312 25.484 1 98.75 170 GLU A CA 1
ATOM 1370 C C . GLU A 1 170 ? -5.473 16.812 26.375 1 98.75 170 GLU A C 1
ATOM 1372 O O . GLU A 1 170 ? -5.32 15.844 27.109 1 98.75 170 GLU A O 1
ATOM 1377 N N . ASP A 1 171 ? -6.562 17.516 26.281 1 98.56 171 ASP A N 1
ATOM 1378 C CA . ASP A 1 171 ? -7.73 17.125 27.062 1 98.56 171 ASP A CA 1
ATOM 1379 C C . ASP A 1 171 ? -8.188 15.711 26.703 1 98.56 171 ASP A C 1
ATOM 1381 O O . ASP A 1 171 ? -8.508 14.906 27.594 1 98.56 171 ASP A O 1
ATOM 1385 N N . PHE A 1 172 ? -8.25 15.438 25.438 1 98.81 172 PHE A N 1
ATOM 1386 C CA . PHE A 1 172 ? -8.664 14.109 24.984 1 98.81 172 PHE A CA 1
ATOM 1387 C C . PHE A 1 172 ? -7.707 13.039 25.484 1 98.81 172 PHE A C 1
ATOM 1389 O O . PHE A 1 172 ? -8.141 12.023 26.047 1 98.81 172 PHE A O 1
ATOM 1396 N N . LEU A 1 173 ? -6.406 13.258 25.266 1 98.81 173 LEU A N 1
ATOM 1397 C CA . LEU A 1 173 ? -5.398 12.297 25.688 1 98.81 173 LEU A CA 1
ATOM 1398 C C . LEU A 1 173 ? -5.504 12.039 27.188 1 98.81 173 LEU A C 1
ATOM 1400 O O . LEU A 1 173 ? -5.531 10.883 27.625 1 98.81 173 LEU A O 1
ATOM 1404 N N . ASN A 1 174 ? -5.629 13.102 27.969 1 98.5 174 ASN A N 1
ATOM 1405 C CA . ASN A 1 174 ? -5.727 12.984 29.406 1 98.5 174 ASN A CA 1
ATOM 1406 C C . ASN A 1 174 ? -6.996 12.258 29.828 1 98.5 174 ASN A C 1
ATOM 1408 O O . ASN A 1 174 ? -6.957 11.375 30.703 1 98.5 174 ASN A O 1
ATOM 1412 N N . SER A 1 175 ? -8.086 12.578 29.25 1 98.25 175 SER A N 1
ATOM 1413 C CA . SER A 1 175 ? -9.375 12.008 29.625 1 98.25 175 SER A CA 1
ATOM 1414 C C . SER A 1 175 ? -9.422 10.516 29.312 1 98.25 175 SER A C 1
ATOM 1416 O O . SER A 1 175 ? -10.172 9.766 29.938 1 98.25 175 SER A O 1
ATOM 1418 N N . HIS A 1 176 ? -8.602 10.07 28.391 1 98.38 176 HIS A N 1
ATOM 1419 C CA . HIS A 1 176 ? -8.625 8.664 28.016 1 98.38 176 HIS A CA 1
ATOM 1420 C C . HIS A 1 176 ? -7.379 7.941 28.5 1 98.38 176 HIS A C 1
ATOM 1422 O O . HIS A 1 176 ? -7.141 6.785 28.141 1 98.38 176 HIS A O 1
ATOM 1428 N N . GLY A 1 177 ? -6.516 8.617 29.234 1 98.44 177 GLY A N 1
ATOM 1429 C CA . GLY A 1 177 ? -5.32 8.016 29.797 1 98.44 177 GLY A CA 1
ATOM 1430 C C . GLY A 1 177 ? -4.301 7.605 28.75 1 98.44 177 GLY A C 1
ATOM 1431 O O . GLY A 1 177 ? -3.613 6.598 28.906 1 98.44 177 GLY A O 1
ATOM 1432 N N . ILE A 1 178 ? -4.277 8.336 27.672 1 98.75 178 ILE A N 1
ATOM 1433 C CA . ILE A 1 178 ? -3.375 8.008 26.578 1 98.75 178 ILE A CA 1
ATOM 1434 C C . ILE A 1 178 ? -2.123 8.875 26.656 1 98.75 178 ILE A C 1
ATOM 1436 O O . ILE A 1 178 ? -2.215 10.094 26.812 1 98.75 178 ILE A O 1
ATOM 1440 N N . LYS A 1 179 ? -0.98 8.258 26.609 1 98.31 179 LYS A N 1
ATOM 1441 C CA . LYS A 1 179 ? 0.288 8.977 26.578 1 98.31 179 LYS A CA 1
ATOM 1442 C C . LYS A 1 179 ? 0.846 9.062 25.172 1 98.31 179 LYS A C 1
ATOM 1444 O O . LYS A 1 179 ? 0.997 8.039 24.5 1 98.31 179 LYS A O 1
ATOM 1449 N N . LEU A 1 180 ? 1.019 10.227 24.734 1 98.56 180 LEU A N 1
ATOM 1450 C CA . LEU A 1 180 ? 1.682 10.469 23.453 1 98.56 180 LEU A CA 1
ATOM 1451 C C . LEU A 1 180 ? 3.195 10.367 23.609 1 98.56 180 LEU A C 1
ATOM 1453 O O . LEU A 1 180 ? 3.793 11.078 24.422 1 98.56 180 LEU A O 1
ATOM 1457 N N . GLU A 1 181 ? 3.848 9.484 22.859 1 98.38 181 GLU A N 1
ATOM 1458 C CA . GLU A 1 181 ? 5.277 9.227 22.984 1 98.38 181 GLU A CA 1
ATOM 1459 C C . GLU A 1 181 ? 6 9.492 21.656 1 98.38 181 GLU A C 1
ATOM 1461 O O . GLU A 1 181 ? 5.371 9.555 20.609 1 98.38 181 GLU A O 1
ATOM 1466 N N . GLN A 1 182 ? 7.312 9.641 21.797 1 98.69 182 GLN A N 1
ATOM 1467 C CA . GLN A 1 182 ? 8.18 9.836 20.641 1 98.69 182 GLN A CA 1
ATOM 1468 C C . GLN A 1 182 ? 7.98 8.719 19.609 1 98.69 182 GLN A C 1
ATOM 1470 O O . GLN A 1 182 ? 7.953 7.539 19.969 1 98.69 182 GLN A O 1
ATOM 1475 N N . GLY A 1 183 ? 7.758 9.141 18.375 1 98.81 183 GLY A N 1
ATOM 1476 C CA . GLY A 1 183 ? 7.664 8.164 17.297 1 98.81 183 GLY A CA 1
ATOM 1477 C C . GLY A 1 183 ? 6.246 7.676 17.062 1 98.81 183 GLY A C 1
ATOM 1478 O O . GLY A 1 183 ? 5.988 6.953 16.094 1 98.81 183 GLY A O 1
ATOM 1479 N N . ASP A 1 184 ? 5.266 8.07 17.922 1 98.94 184 ASP A N 1
ATOM 1480 C CA . ASP A 1 184 ? 3.873 7.684 17.719 1 98.94 184 ASP A CA 1
ATOM 1481 C C . ASP A 1 184 ? 3.291 8.336 16.469 1 98.94 184 ASP A C 1
ATOM 1483 O O . ASP A 1 184 ? 3.824 9.336 15.977 1 98.94 184 ASP A O 1
ATOM 1487 N N . ALA A 1 185 ? 2.299 7.734 15.93 1 99 185 ALA A N 1
ATOM 1488 C CA . ALA A 1 185 ? 1.405 8.383 14.977 1 99 185 ALA A CA 1
ATOM 1489 C C . ALA A 1 185 ? 0.142 8.891 15.664 1 99 185 ALA A C 1
ATOM 1491 O O . ALA A 1 185 ? -0.366 8.258 16.594 1 99 185 ALA A O 1
ATOM 1492 N N . ILE A 1 186 ? -0.328 10.039 15.219 1 99 186 ILE A N 1
ATOM 1493 C CA . ILE A 1 186 ? -1.553 10.57 15.805 1 99 186 ILE A CA 1
ATOM 1494 C C . ILE A 1 186 ? -2.43 11.164 14.703 1 99 186 ILE A C 1
ATOM 1496 O O . ILE A 1 186 ? -1.938 11.883 13.828 1 99 186 ILE A O 1
ATOM 1500 N N . PHE A 1 187 ? -3.686 10.82 14.75 1 99 187 PHE A N 1
ATOM 1501 C CA . PHE A 1 187 ? -4.641 11.234 13.734 1 99 187 PHE A CA 1
ATOM 1502 C C . PHE A 1 187 ? -5.859 11.891 14.367 1 99 187 PHE A C 1
ATOM 1504 O O . PHE A 1 187 ? -6.18 11.625 15.531 1 99 187 PHE A O 1
ATOM 1511 N N . PHE A 1 188 ? -6.512 12.719 13.586 1 98.94 188 PHE A N 1
ATOM 1512 C CA . PHE A 1 188 ? -7.637 13.492 14.102 1 98.94 188 PHE A CA 1
ATOM 1513 C C . PHE A 1 188 ? -8.898 13.219 13.289 1 98.94 188 PHE A C 1
ATOM 1515 O O . PHE A 1 188 ? -8.922 13.43 12.078 1 98.94 188 PHE A O 1
ATOM 1522 N N . TYR A 1 189 ? -9.883 12.75 13.961 1 98.94 189 TYR A N 1
ATOM 1523 C CA . TYR A 1 189 ? -11.164 12.477 13.328 1 98.94 189 TYR A CA 1
ATOM 1524 C C . TYR A 1 189 ? -12.094 13.68 13.422 1 98.94 189 TYR A C 1
ATOM 1526 O O . TYR A 1 189 ? -12.422 14.133 14.516 1 98.94 189 TYR A O 1
ATOM 1534 N N . THR A 1 190 ? -12.516 14.172 12.289 1 98.81 190 THR A N 1
ATOM 1535 C CA . THR A 1 190 ? -13.391 15.344 12.219 1 98.81 190 THR A CA 1
ATOM 1536 C C . THR A 1 190 ? -14.812 14.938 11.859 1 98.81 190 THR A C 1
ATOM 1538 O O . THR A 1 190 ? -15.742 15.727 12.008 1 98.81 190 THR A O 1
ATOM 1541 N N . GLY A 1 191 ? -14.984 13.75 11.391 1 98.5 191 GLY A N 1
ATOM 1542 C CA . GLY A 1 191 ? -16.281 13.258 10.93 1 98.5 191 GLY A CA 1
ATOM 1543 C C . GLY A 1 191 ? -16.406 13.227 9.414 1 98.5 191 GLY A C 1
ATOM 1544 O O . GLY A 1 191 ? -17.344 12.664 8.875 1 98.5 191 GLY A O 1
ATOM 1545 N N . LEU A 1 192 ? -15.461 13.711 8.703 1 97.56 192 LEU A N 1
ATOM 1546 C CA . LEU A 1 192 ? -15.602 13.914 7.262 1 97.56 192 LEU A CA 1
ATOM 1547 C C . LEU A 1 192 ? -15.312 12.617 6.504 1 97.56 192 LEU A C 1
ATOM 1549 O O . LEU A 1 192 ? -15.617 12.508 5.316 1 97.56 192 LEU A O 1
ATOM 1553 N N . SER A 1 193 ? -14.695 11.641 7.145 1 94.94 193 SER A N 1
ATOM 1554 C CA . SER A 1 193 ? -14.43 10.352 6.508 1 94.94 193 SER A CA 1
ATOM 1555 C C . SER A 1 193 ? -15.688 9.789 5.855 1 94.94 193 SER A C 1
ATOM 1557 O O . SER A 1 193 ? -15.609 9.148 4.805 1 94.94 193 SER A O 1
ATOM 1559 N N . LYS A 1 194 ? -16.75 10.039 6.418 1 95.31 194 LYS A N 1
ATOM 1560 C CA . LYS A 1 194 ? -18.031 9.461 5.996 1 95.31 194 LYS A CA 1
ATOM 1561 C C . LYS A 1 194 ? -18.5 10.07 4.68 1 95.31 194 LYS A C 1
ATOM 1563 O O . LYS A 1 194 ? -19.375 9.508 4.012 1 95.31 194 LYS A O 1
ATOM 1568 N N . LEU A 1 195 ? -17.969 11.195 4.316 1 95.88 195 LEU A N 1
ATOM 1569 C CA . LEU A 1 195 ? -18.422 11.914 3.135 1 95.88 195 LEU A CA 1
ATOM 1570 C C . LEU A 1 195 ? -17.562 11.578 1.922 1 95.88 195 LEU A C 1
ATOM 1572 O O . LEU A 1 195 ? -17.906 11.945 0.794 1 95.88 195 LEU A O 1
ATOM 1576 N N . PHE A 1 196 ? -16.484 10.844 2.08 1 95.69 196 PHE A N 1
ATOM 1577 C CA . PHE A 1 196 ? -15.492 10.664 1.025 1 95.69 196 PHE A CA 1
ATOM 1578 C C . PHE A 1 196 ? -16.125 10.039 -0.211 1 95.69 196 PHE A C 1
ATOM 1580 O O . PHE A 1 196 ? -15.742 10.352 -1.339 1 95.69 196 PHE A O 1
ATOM 1587 N N . GLN A 1 197 ? -17.109 9.242 -0.051 1 93.44 197 GLN A N 1
ATOM 1588 C CA . GLN A 1 197 ? -17.703 8.516 -1.164 1 93.44 197 GLN A CA 1
ATOM 1589 C C . GLN A 1 197 ? -18.703 9.398 -1.924 1 93.44 197 GLN A C 1
ATOM 1591 O O . GLN A 1 197 ? -19.234 8.992 -2.959 1 93.44 197 GLN A O 1
ATOM 1596 N N . ASN A 1 198 ? -18.938 10.609 -1.458 1 95.94 198 ASN A N 1
ATOM 1597 C CA . ASN A 1 198 ? -19.766 11.609 -2.125 1 95.94 198 ASN A CA 1
ATOM 1598 C C . ASN A 1 198 ? -18.938 12.828 -2.549 1 95.94 198 ASN A C 1
ATOM 1600 O O . ASN A 1 198 ? -18.922 13.844 -1.852 1 95.94 198 ASN A O 1
ATOM 1604 N N . PRO A 1 199 ? -18.422 12.695 -3.76 1 95.19 199 PRO A N 1
ATOM 1605 C CA . PRO A 1 199 ? -17.5 13.75 -4.191 1 95.19 199 PRO A CA 1
ATOM 1606 C C . PRO A 1 199 ? -18.141 15.133 -4.184 1 95.19 199 PRO A C 1
ATOM 1608 O O . PRO A 1 199 ? -17.484 16.125 -3.861 1 95.19 199 PRO A O 1
ATOM 1611 N N . LYS A 1 200 ? -19.406 15.297 -4.512 1 93.81 200 LYS A N 1
ATOM 1612 C CA . LYS A 1 200 ? -20.094 16.578 -4.52 1 93.81 200 LYS A CA 1
ATOM 1613 C C . LYS A 1 200 ? -20.062 17.234 -3.143 1 93.81 200 LYS A C 1
ATOM 1615 O O . LYS A 1 200 ? -19.891 18.453 -3.031 1 93.81 200 LYS A O 1
ATOM 1620 N N . GLU A 1 201 ? -20.172 16.453 -2.135 1 94.88 201 GLU A N 1
ATOM 1621 C CA . GLU A 1 201 ? -20.156 16.969 -0.769 1 94.88 201 GLU A CA 1
ATOM 1622 C C . GLU A 1 201 ? -18.734 17.125 -0.249 1 94.88 201 GLU A C 1
ATOM 1624 O O . GLU A 1 201 ? -18.406 18.125 0.382 1 94.88 201 GLU A O 1
ATOM 1629 N N . TYR A 1 202 ? -17.906 16.172 -0.54 1 96.44 202 TYR A N 1
ATOM 1630 C CA . TYR A 1 202 ? -16.562 16.141 0.014 1 96.44 202 TYR A CA 1
ATOM 1631 C C . TYR A 1 202 ? -15.688 17.219 -0.604 1 96.44 202 TYR A C 1
ATOM 1633 O O . TYR A 1 202 ? -14.844 17.812 0.074 1 96.44 202 TYR A O 1
ATOM 1641 N N . ASP A 1 203 ? -15.922 17.578 -1.855 1 94.25 203 ASP A N 1
ATOM 1642 C CA . ASP A 1 203 ? -15.109 18.547 -2.584 1 94.25 203 ASP A CA 1
ATOM 1643 C C . ASP A 1 203 ? -15.203 19.922 -1.946 1 94.25 203 ASP A C 1
ATOM 1645 O O . ASP A 1 203 ? -14.266 20.719 -2.051 1 94.25 203 ASP A O 1
ATOM 1649 N N . LYS A 1 204 ? -16.25 20.203 -1.202 1 92.88 204 LYS A N 1
ATOM 1650 C CA . LYS A 1 204 ? -16.453 21.5 -0.555 1 92.88 204 LYS A CA 1
ATOM 1651 C C . LYS A 1 204 ? -15.391 21.75 0.514 1 92.88 204 LYS A C 1
ATOM 1653 O O . LYS A 1 204 ? -15.156 22.891 0.912 1 92.88 204 LYS A O 1
ATOM 1658 N N . TYR A 1 205 ? -14.766 20.719 0.916 1 95.38 205 TYR A N 1
ATOM 1659 C CA . TYR A 1 205 ? -13.898 20.828 2.086 1 95.38 205 TYR A CA 1
ATOM 1660 C C . TYR A 1 205 ? -12.445 21 1.671 1 95.38 205 TYR A C 1
ATOM 1662 O O . TYR A 1 205 ? -11.562 21.125 2.523 1 95.38 205 TYR A O 1
ATOM 1670 N N . TYR A 1 206 ? -12.172 21.078 0.439 1 93.44 206 TYR A N 1
ATOM 1671 C CA . TYR A 1 206 ? -10.805 21.359 -0.004 1 93.44 206 TYR A CA 1
ATOM 1672 C C . TYR A 1 206 ? -10.391 22.781 0.368 1 93.44 206 TYR A C 1
ATOM 1674 O O . TYR A 1 206 ? -9.203 23.047 0.585 1 93.44 206 TYR A O 1
ATOM 1682 N N . ASP A 1 207 ? -11.336 23.672 0.555 1 92.25 207 ASP A N 1
ATOM 1683 C CA . ASP A 1 207 ? -11.008 25.062 0.869 1 92.25 207 ASP A CA 1
ATOM 1684 C C . ASP A 1 207 ? -11.695 25.516 2.156 1 92.25 207 ASP A C 1
ATOM 1686 O O . ASP A 1 207 ? -11.727 26.703 2.461 1 92.25 207 ASP A O 1
ATOM 1690 N N . SER A 1 208 ? -12.266 24.641 2.914 1 96 208 SER A N 1
ATOM 1691 C CA . SER A 1 208 ? -12.961 24.969 4.156 1 96 208 SER A CA 1
ATOM 1692 C C . SER A 1 208 ? -12.883 23.828 5.156 1 96 208 SER A C 1
ATOM 1694 O O . SER A 1 208 ? -13.867 23.531 5.848 1 96 208 SER A O 1
ATOM 1696 N N . SER A 1 209 ? -11.852 23.203 5.23 1 96.62 209 SER A N 1
ATOM 1697 C CA . SER A 1 209 ? -11.688 21.984 6.012 1 96.62 209 SER A CA 1
ATOM 1698 C C . SER A 1 209 ? -11.453 22.297 7.488 1 96.62 209 SER A C 1
ATOM 1700 O O . SER A 1 209 ? -10.664 23.172 7.824 1 96.62 209 SER A O 1
ATOM 1702 N N . PRO A 1 210 ? -12.227 21.609 8.422 1 98.69 210 PRO A N 1
ATOM 1703 C CA . PRO A 1 210 ? -11.625 21.5 9.758 1 98.69 210 PRO A CA 1
ATOM 1704 C C . PRO A 1 210 ? -10.312 20.719 9.742 1 98.69 210 PRO A C 1
ATOM 1706 O O . PRO A 1 210 ? -10.031 19.984 8.797 1 98.69 210 PRO A O 1
ATOM 1709 N N . GLY A 1 211 ? -9.5 20.922 10.719 1 98.81 211 GLY A N 1
ATOM 1710 C CA . GLY A 1 211 ? -8.25 20.188 10.719 1 98.81 211 GLY A CA 1
ATOM 1711 C C . GLY A 1 211 ? -7.258 20.703 11.75 1 98.81 211 GLY A C 1
ATOM 1712 O O . GLY A 1 211 ? -7.621 21.453 12.648 1 98.81 211 GLY A O 1
ATOM 1713 N N . ILE A 1 212 ? -6.105 20.266 11.641 1 98.88 212 ILE A N 1
ATOM 1714 C CA . ILE A 1 212 ? -5.023 20.562 12.57 1 98.88 212 ILE A CA 1
ATOM 1715 C C . ILE A 1 212 ? -4.707 22.047 12.555 1 98.88 212 ILE A C 1
ATOM 1717 O O . ILE A 1 212 ? -4.445 22.625 11.5 1 98.88 212 ILE A O 1
ATOM 1721 N N . GLY A 1 213 ? -4.777 22.688 13.672 1 98.56 213 GLY A N 1
ATOM 1722 C CA . GLY A 1 213 ? -4.367 24.078 13.805 1 98.56 213 GLY A CA 1
ATOM 1723 C C . GLY A 1 213 ? -2.863 24.234 13.93 1 98.56 213 GLY A C 1
ATOM 1724 O O . GLY A 1 213 ? -2.143 23.266 14.164 1 98.56 213 GLY A O 1
ATOM 1725 N N . TYR A 1 214 ? -2.436 25.453 13.766 1 97.5 214 TYR A N 1
ATOM 1726 C CA . TYR A 1 214 ? -1.005 25.734 13.695 1 97.5 214 TYR A CA 1
ATOM 1727 C C . TYR A 1 214 ? -0.332 25.453 15.039 1 97.5 214 TYR A C 1
ATOM 1729 O O . TYR A 1 214 ? 0.729 24.828 15.086 1 97.5 214 TYR A O 1
ATOM 1737 N N . GLU A 1 215 ? -0.919 25.875 16.156 1 97.38 215 GLU A N 1
ATOM 1738 C CA . GLU A 1 215 ? -0.329 25.625 17.469 1 97.38 215 GLU A CA 1
ATOM 1739 C C . GLU A 1 215 ? -0.309 24.141 17.812 1 97.38 215 GLU A C 1
ATOM 1741 O O . GLU A 1 215 ? 0.608 23.656 18.469 1 97.38 215 GLU A O 1
ATOM 1746 N N . LEU A 1 216 ? -1.342 23.438 17.375 1 98.69 216 LEU A N 1
ATOM 1747 C CA . LEU A 1 216 ? -1.341 22 17.531 1 98.69 216 LEU A CA 1
ATOM 1748 C C . LEU A 1 216 ? -0.178 21.359 16.781 1 98.69 216 LEU A C 1
ATOM 1750 O O . LEU A 1 216 ? 0.491 20.469 17.297 1 98.69 216 LEU A O 1
ATOM 1754 N N . ALA A 1 217 ? 0.086 21.828 15.562 1 98.31 217 ALA A N 1
ATOM 1755 C CA . ALA A 1 217 ? 1.215 21.328 14.789 1 98.31 217 ALA A CA 1
ATOM 1756 C C . ALA A 1 217 ? 2.525 21.5 15.547 1 98.31 217 ALA A C 1
ATOM 1758 O O . ALA A 1 217 ? 3.35 20.578 15.602 1 98.31 217 ALA A O 1
ATOM 1759 N N . LYS A 1 218 ? 2.664 22.641 16.172 1 96.88 218 LYS A N 1
ATOM 1760 C CA . LYS A 1 218 ? 3.869 22.906 16.938 1 96.88 218 LYS A CA 1
ATOM 1761 C C . LYS A 1 218 ? 3.975 21.953 18.141 1 96.88 218 LYS A C 1
ATOM 1763 O O . LYS A 1 218 ? 5.059 21.453 18.438 1 96.88 218 LYS A O 1
ATOM 1768 N N . PHE A 1 219 ? 2.887 21.766 18.766 1 98.31 219 PHE A N 1
ATOM 1769 C CA . PHE A 1 219 ? 2.832 20.844 19.891 1 98.31 219 PHE A CA 1
ATOM 1770 C C . PHE A 1 219 ? 3.238 19.438 19.484 1 98.31 219 PHE A C 1
ATOM 1772 O O . PHE A 1 219 ? 4.07 18.797 20.125 1 98.31 219 PHE A O 1
ATOM 1779 N N . LEU A 1 220 ? 2.645 18.938 18.359 1 98.62 220 LEU A N 1
ATOM 1780 C CA . LEU A 1 220 ? 2.93 17.594 17.859 1 98.62 220 LEU A CA 1
ATOM 1781 C C . LEU A 1 220 ? 4.406 17.438 17.516 1 98.62 220 LEU A C 1
ATOM 1783 O O . LEU A 1 220 ? 5.02 16.422 17.812 1 98.62 220 LEU A O 1
ATOM 1787 N N . ALA A 1 221 ? 4.938 18.5 16.859 1 97.81 221 ALA A N 1
ATOM 1788 C CA . ALA A 1 221 ? 6.359 18.484 16.531 1 97.81 221 ALA A CA 1
ATOM 1789 C C . ALA A 1 221 ? 7.215 18.406 17.781 1 97.81 221 ALA A C 1
ATOM 1791 O O . ALA A 1 221 ? 8.211 17.688 17.828 1 97.81 221 ALA A O 1
ATOM 1792 N N . GLY A 1 222 ? 6.801 19.156 18.781 1 97.62 222 GLY A N 1
ATOM 1793 C CA . GLY A 1 222 ? 7.512 19.156 20.047 1 97.62 222 GLY A CA 1
ATOM 1794 C C . GLY A 1 222 ? 7.484 17.797 20.75 1 97.62 222 GLY A C 1
ATOM 1795 O O . GLY A 1 222 ? 8.375 17.484 21.531 1 97.62 222 GLY A O 1
ATOM 1796 N N . LYS A 1 223 ? 6.465 17.016 20.453 1 98.62 223 LYS A N 1
ATOM 1797 C CA . LYS A 1 223 ? 6.336 15.68 21.031 1 98.62 223 LYS A CA 1
ATOM 1798 C C . LYS A 1 223 ? 7.059 14.633 20.188 1 98.62 223 LYS A C 1
ATOM 1800 O O . LYS A 1 223 ? 7.074 13.445 20.531 1 98.62 223 LYS A O 1
ATOM 1805 N N . ASP A 1 224 ? 7.637 14.992 19.062 1 98.56 224 ASP A N 1
ATOM 1806 C CA . ASP A 1 224 ? 8.43 14.148 18.172 1 98.56 224 ASP A CA 1
ATOM 1807 C C . ASP A 1 224 ? 7.609 12.969 17.641 1 98.56 224 ASP A C 1
ATOM 1809 O O . ASP A 1 224 ? 8.078 11.828 17.656 1 98.56 224 ASP A O 1
ATOM 1813 N N . ILE A 1 225 ? 6.406 13.242 17.25 1 98.88 225 ILE A N 1
ATOM 1814 C CA . ILE A 1 225 ? 5.621 12.18 16.625 1 98.88 225 ILE A CA 1
ATOM 1815 C C . ILE A 1 225 ? 6.195 11.859 15.242 1 98.88 225 ILE A C 1
ATOM 1817 O O . ILE A 1 225 ? 7.016 12.617 14.711 1 98.88 225 ILE A O 1
ATOM 1821 N N . SER A 1 226 ? 5.848 10.766 14.672 1 98.75 226 SER A N 1
ATOM 1822 C CA . SER A 1 226 ? 6.422 10.336 13.398 1 98.75 226 SER A CA 1
ATOM 1823 C C . SER A 1 226 ? 5.523 10.734 12.227 1 98.75 226 SER A C 1
ATOM 1825 O O . SER A 1 226 ? 6.016 11.133 11.172 1 98.75 226 SER A O 1
ATOM 1827 N N . VAL A 1 227 ? 4.215 10.555 12.383 1 98.88 227 VAL A N 1
ATOM 1828 C CA . VAL A 1 227 ? 3.234 10.789 11.328 1 98.88 227 VAL A CA 1
ATOM 1829 C C . VAL A 1 227 ? 1.961 11.383 11.93 1 98.88 227 VAL A C 1
ATOM 1831 O O . VAL A 1 227 ? 1.58 11.039 13.055 1 98.88 227 VAL A O 1
ATOM 1834 N N . SER A 1 228 ? 1.371 12.266 11.227 1 98.94 228 SER A N 1
ATOM 1835 C CA . SER A 1 228 ? 0.057 12.766 11.625 1 98.94 228 SER A CA 1
ATOM 1836 C C . SER A 1 228 ? -0.884 12.852 10.43 1 98.94 228 SER A C 1
ATOM 1838 O O . SER A 1 228 ? -0.534 12.422 9.32 1 98.94 228 SER A O 1
ATOM 1840 N N . GLY A 1 229 ? -2.07 13.266 10.617 1 98.81 229 GLY A N 1
ATOM 1841 C CA . GLY A 1 229 ? -3.074 13.43 9.578 1 98.81 229 GLY A CA 1
ATOM 1842 C C . GLY A 1 229 ? -4.484 13.539 10.125 1 98.81 229 GLY A C 1
ATOM 1843 O O . GLY A 1 229 ? -4.688 13.531 11.344 1 98.81 229 GLY A O 1
ATOM 1844 N N . SER A 1 230 ? -5.43 13.711 9.305 1 98.88 230 SER A N 1
ATOM 1845 C CA . SER A 1 230 ? -6.852 13.742 9.625 1 98.88 230 SER A CA 1
ATOM 1846 C C . SER A 1 230 ? -7.691 13.18 8.484 1 98.88 230 SER A C 1
ATOM 1848 O O . SER A 1 230 ? -7.16 12.836 7.426 1 98.88 230 SER A O 1
ATOM 1850 N N . ASP A 1 231 ? -8.977 13.062 8.719 1 98.69 231 ASP A N 1
ATOM 1851 C CA . ASP A 1 231 ? -9.867 12.484 7.719 1 98.69 231 ASP A CA 1
ATOM 1852 C C . ASP A 1 231 ? -10.359 13.555 6.742 1 98.69 231 ASP A C 1
ATOM 1854 O O . ASP A 1 231 ? -11.43 13.414 6.148 1 98.69 231 ASP A O 1
ATOM 1858 N N . THR A 1 232 ? -9.562 14.672 6.535 1 98.31 232 THR A N 1
ATOM 1859 C CA . THR A 1 232 ? -9.938 15.773 5.66 1 98.31 232 THR A CA 1
ATOM 1860 C C . THR A 1 232 ? -8.953 15.891 4.492 1 98.31 232 THR A C 1
ATOM 1862 O O . THR A 1 232 ? -7.891 15.273 4.508 1 98.31 232 THR A O 1
ATOM 1865 N N . PRO A 1 233 ? -9.227 16.688 3.438 1 96.69 233 PRO A N 1
ATOM 1866 C CA . PRO A 1 233 ? -8.422 16.719 2.209 1 96.69 233 PRO A CA 1
ATOM 1867 C C . PRO A 1 233 ? -6.973 17.109 2.461 1 96.69 233 PRO A C 1
ATOM 1869 O O . PRO A 1 233 ? -6.059 16.562 1.841 1 96.69 233 PRO A O 1
ATOM 1872 N N . SER A 1 234 ? -6.688 18.078 3.395 1 95.44 234 SER A N 1
ATOM 1873 C CA . SER A 1 234 ? -5.32 18.531 3.619 1 95.44 234 SER A CA 1
ATOM 1874 C C . SER A 1 234 ? -4.902 18.328 5.074 1 95.44 234 SER A C 1
ATOM 1876 O O . SER A 1 234 ? -3.861 18.828 5.5 1 95.44 234 SER A O 1
ATOM 1878 N N . SER A 1 235 ? -5.684 17.703 5.863 1 98.31 235 SER A N 1
ATOM 1879 C CA . SER A 1 235 ? -5.453 17.359 7.262 1 98.31 235 SER A CA 1
ATOM 1880 C C . SER A 1 235 ? -5.363 18.609 8.133 1 98.31 235 SER A C 1
ATOM 1882 O O . SER A 1 235 ? -5.469 18.531 9.359 1 98.31 235 SER A O 1
ATOM 1884 N N . GLU A 1 236 ? -5.133 19.797 7.551 1 98.5 236 GLU A N 1
ATOM 1885 C CA . GLU A 1 236 ? -5.055 21.031 8.32 1 98.5 236 GLU A CA 1
ATOM 1886 C C . GLU A 1 236 ? -6.273 21.922 8.07 1 98.5 236 GLU A C 1
ATOM 1888 O O . GLU A 1 236 ? -7.02 21.703 7.109 1 98.5 236 GLU A O 1
ATOM 1893 N N . VAL A 1 237 ? -6.438 22.859 8.914 1 98.5 237 VAL A N 1
ATOM 1894 C CA . VAL A 1 237 ? -7.562 23.781 8.812 1 98.5 237 VAL A CA 1
ATOM 1895 C C . VAL A 1 237 ? -7.406 24.656 7.566 1 98.5 237 VAL A C 1
ATOM 1897 O O . VAL A 1 237 ? -6.301 25.094 7.25 1 98.5 237 VAL A O 1
ATOM 1900 N N . THR A 1 238 ? -8.438 24.812 6.867 1 96.94 238 THR A N 1
ATOM 1901 C CA . THR A 1 238 ? -8.516 25.719 5.738 1 96.94 238 THR A CA 1
ATOM 1902 C C . THR A 1 238 ? -9.742 26.625 5.852 1 96.94 238 THR A C 1
ATOM 1904 O O . THR A 1 238 ? -10.836 26.141 6.164 1 96.94 238 THR A O 1
ATOM 1907 N N . PRO A 1 239 ? -9.695 27.938 5.633 1 97.12 239 PRO A N 1
ATOM 1908 C CA . PRO A 1 239 ? -8.438 28.672 5.418 1 97.12 239 PRO A CA 1
ATOM 1909 C C . PRO A 1 239 ? -7.52 28.625 6.637 1 97.12 239 PRO A C 1
ATOM 1911 O O . PRO A 1 239 ? -7.977 28.391 7.754 1 97.12 239 PRO A O 1
ATOM 1914 N N . PRO A 1 240 ? -6.188 28.859 6.352 1 96.75 240 PRO A N 1
ATOM 1915 C CA . PRO A 1 240 ? -5.246 28.844 7.473 1 96.75 240 PRO A CA 1
ATOM 1916 C C . PRO A 1 240 ? -5.559 29.891 8.531 1 96.75 240 PRO A C 1
ATOM 1918 O O . PRO A 1 240 ? -6.109 30.953 8.203 1 96.75 240 PRO A O 1
ATOM 1921 N N . GLU A 1 241 ? -5.156 29.562 9.742 1 96.25 241 GLU A N 1
ATOM 1922 C CA . GLU A 1 241 ? -5.324 30.516 10.836 1 96.25 241 GLU A CA 1
ATOM 1923 C C . GLU A 1 241 ? -4.434 31.734 10.656 1 96.25 241 GLU A C 1
ATOM 1925 O O . GLU A 1 241 ? -4.816 32.844 11.016 1 96.25 241 GLU A O 1
ATOM 1930 N N . LEU A 1 242 ? -3.299 31.5 10.133 1 93.62 242 LEU A N 1
ATOM 1931 C CA . LEU A 1 242 ? -2.324 32.562 9.906 1 93.62 242 LEU A CA 1
ATOM 1932 C C . LEU A 1 242 ? -2.629 33.312 8.617 1 93.62 242 LEU A C 1
ATOM 1934 O O . LEU A 1 242 ? -2.648 32.719 7.539 1 93.62 242 LEU A O 1
ATOM 1938 N N . LYS A 1 243 ? -2.76 34.594 8.711 1 93.44 243 LYS A N 1
ATOM 1939 C CA . LYS A 1 243 ? -3.141 35.406 7.555 1 93.44 243 LYS A CA 1
ATOM 1940 C C . LYS A 1 243 ? -2.047 35.406 6.492 1 93.44 243 LYS A C 1
ATOM 1942 O O . LYS A 1 243 ? -0.857 35.438 6.816 1 93.44 243 LYS A O 1
ATOM 1947 N N . ASN A 1 244 ? -2.463 35.375 5.227 1 95.31 244 ASN A N 1
ATOM 1948 C CA . ASN A 1 244 ? -1.613 35.469 4.047 1 95.31 244 ASN A CA 1
ATOM 1949 C C . ASN A 1 244 ? -0.59 34.344 4.012 1 95.31 244 ASN A C 1
ATOM 1951 O O . ASN A 1 244 ? 0.567 34.562 3.648 1 95.31 244 ASN A O 1
ATOM 1955 N N . THR A 1 245 ? -0.919 33.25 4.609 1 95.62 245 THR A N 1
ATOM 1956 C CA . THR A 1 245 ? -0.098 32.031 4.496 1 95.62 245 THR A CA 1
ATOM 1957 C C . THR A 1 245 ? -0.839 30.953 3.727 1 95.62 245 THR A C 1
ATOM 1959 O O . THR A 1 245 ? -2.041 31.062 3.48 1 95.62 245 THR A O 1
ATOM 1962 N N . ARG A 1 246 ? -0.103 30.031 3.277 1 95.69 246 ARG A N 1
ATOM 1963 C CA . ARG A 1 246 ? -0.659 28.859 2.607 1 95.69 246 ARG A CA 1
ATOM 1964 C C . ARG A 1 246 ? -0.098 27.562 3.201 1 95.69 246 ARG A C 1
ATOM 1966 O O . ARG A 1 246 ? 1.12 27.391 3.287 1 95.69 246 ARG A O 1
ATOM 1973 N N . LEU A 1 247 ? -0.98 26.719 3.666 1 96.44 247 LEU A N 1
ATOM 1974 C CA . LEU A 1 247 ? -0.7 25.406 4.238 1 96.44 247 LEU A CA 1
ATOM 1975 C C . LEU A 1 247 ? 0.442 25.484 5.246 1 96.44 247 LEU A C 1
ATOM 1977 O O . LEU A 1 247 ? 1.409 24.734 5.156 1 96.44 247 LEU A O 1
ATOM 1981 N N . PRO A 1 248 ? 0.347 26.359 6.234 1 96.81 248 PRO A N 1
ATOM 1982 C CA . PRO A 1 248 ? 1.438 26.531 7.195 1 96.81 248 PRO A CA 1
ATOM 1983 C C . PRO A 1 248 ? 1.659 25.281 8.055 1 96.81 248 PRO A C 1
ATOM 1985 O O . PRO A 1 248 ? 2.785 25.016 8.477 1 96.81 248 PRO A O 1
ATOM 1988 N N . VAL A 1 249 ? 0.66 24.484 8.297 1 97.69 249 VAL A N 1
ATOM 1989 C CA . VAL A 1 249 ? 0.79 23.266 9.086 1 97.69 249 VAL A CA 1
ATOM 1990 C C . VAL A 1 249 ? 1.614 22.234 8.305 1 97.69 249 VAL A C 1
ATOM 1992 O O . VAL A 1 249 ? 2.551 21.641 8.852 1 97.69 249 VAL A O 1
ATOM 1995 N N . HIS A 1 250 ? 1.311 22.078 7.023 1 98.06 250 HIS A N 1
ATOM 1996 C CA . HIS A 1 250 ? 2.102 21.203 6.172 1 98.06 250 HIS A CA 1
ATOM 1997 C C . HIS A 1 250 ? 3.578 21.578 6.199 1 98.06 250 HIS A C 1
ATOM 1999 O O . HIS A 1 250 ? 4.445 20.719 6.371 1 98.06 250 HIS A O 1
ATOM 2005 N N . GLN A 1 251 ? 3.736 22.859 5.973 1 96.94 251 GLN A N 1
ATOM 2006 C CA . GLN A 1 251 ? 5.109 23.328 5.902 1 96.94 251 GLN A CA 1
ATOM 2007 C C . GLN A 1 251 ? 5.848 23.094 7.215 1 96.94 251 GLN A C 1
ATOM 2009 O O . GLN A 1 251 ? 6.984 22.625 7.219 1 96.94 251 GLN A O 1
ATOM 2014 N N . TYR A 1 252 ? 5.211 23.375 8.328 1 96.44 252 TYR A N 1
ATOM 2015 C CA . TYR A 1 252 ? 5.84 23.203 9.641 1 96.44 252 TYR A CA 1
ATOM 2016 C C . TYR A 1 252 ? 6.141 21.734 9.914 1 96.44 252 TYR A C 1
ATOM 2018 O O . TYR A 1 252 ? 7.234 21.406 10.367 1 96.44 252 TYR A O 1
ATOM 2026 N N . LEU A 1 253 ? 5.211 20.875 9.656 1 98.19 253 LEU A N 1
ATOM 2027 C CA . LEU A 1 253 ? 5.375 19.469 9.992 1 98.19 253 LEU A CA 1
ATOM 2028 C C . LEU A 1 253 ? 6.316 18.781 9.008 1 98.19 253 LEU A C 1
ATOM 2030 O O . LEU A 1 253 ? 7.227 18.062 9.414 1 98.19 253 LEU A O 1
ATOM 2034 N N . ILE A 1 254 ? 6.176 19.031 7.738 1 98.5 254 ILE A N 1
ATOM 2035 C CA . ILE A 1 254 ? 6.938 18.297 6.734 1 98.5 254 ILE A CA 1
ATOM 2036 C C . ILE A 1 254 ? 8.305 18.938 6.547 1 98.5 254 ILE A C 1
ATOM 2038 O O . ILE A 1 254 ? 9.336 18.312 6.812 1 98.5 254 ILE A O 1
ATOM 2042 N N . ALA A 1 255 ? 8.375 20.203 6.141 1 97.56 255 ALA A N 1
ATOM 2043 C CA . ALA A 1 255 ? 9.633 20.844 5.773 1 97.56 255 ALA A CA 1
ATOM 2044 C C . ALA A 1 255 ? 10.484 21.141 7.004 1 97.56 255 ALA A C 1
ATOM 2046 O O . ALA A 1 255 ? 11.688 20.891 7.004 1 97.56 255 ALA A O 1
ATOM 2047 N N . LYS A 1 256 ? 9.844 21.594 8.047 1 96.19 256 LYS A N 1
ATOM 2048 C CA . LYS A 1 256 ? 10.609 22.016 9.219 1 96.19 256 LYS A CA 1
ATOM 2049 C C . LYS A 1 256 ? 10.898 20.828 10.141 1 96.19 256 LYS A C 1
ATOM 2051 O O . LYS A 1 256 ? 12.008 20.688 10.648 1 96.19 256 LYS A O 1
ATOM 2056 N N . SER A 1 257 ? 9.922 19.938 10.344 1 97.38 257 SER A N 1
ATOM 2057 C CA . SER A 1 257 ? 10.023 19.016 11.469 1 97.38 257 SER A CA 1
ATOM 2058 C C . SER A 1 257 ? 10.258 17.578 10.992 1 97.38 257 SER A C 1
ATOM 2060 O O . SER A 1 257 ? 10.508 16.688 11.797 1 97.38 257 SER A O 1
ATOM 2062 N N . GLY A 1 258 ? 10.18 17.297 9.695 1 98.38 258 GLY A N 1
ATOM 2063 C CA . GLY A 1 258 ? 10.383 15.953 9.18 1 98.38 258 GLY A CA 1
ATOM 2064 C C . GLY A 1 258 ? 9.273 15 9.57 1 98.38 258 GLY A C 1
ATOM 2065 O O . GLY A 1 258 ? 9.516 13.805 9.781 1 98.38 258 GLY A O 1
ATOM 2066 N N . ILE A 1 259 ? 8.062 15.547 9.758 1 98.81 259 ILE A N 1
ATOM 2067 C CA . ILE A 1 259 ? 6.887 14.758 10.102 1 98.81 259 ILE A CA 1
ATOM 2068 C C . ILE A 1 259 ? 5.953 14.656 8.898 1 98.81 259 ILE A C 1
ATOM 2070 O O . ILE A 1 259 ? 5.492 15.68 8.383 1 98.81 259 ILE A O 1
ATOM 2074 N N . ARG A 1 260 ? 5.688 13.461 8.43 1 98.69 260 ARG A N 1
ATOM 2075 C CA . ARG A 1 260 ? 4.84 13.242 7.262 1 98.69 260 ARG A CA 1
ATOM 2076 C C . ARG A 1 260 ? 3.361 13.281 7.641 1 98.69 260 ARG A C 1
ATOM 2078 O O . ARG A 1 260 ? 3.006 13.023 8.797 1 98.69 260 ARG A O 1
ATOM 2085 N N . LEU A 1 261 ? 2.57 13.602 6.664 1 98.88 261 LEU A N 1
ATOM 2086 C CA . LEU A 1 261 ? 1.125 13.664 6.859 1 98.88 261 LEU A CA 1
ATOM 2087 C C . LEU A 1 261 ? 0.413 12.641 5.988 1 98.88 261 LEU A C 1
ATOM 2089 O O . LEU A 1 261 ? 0.819 12.398 4.848 1 98.88 261 LEU A O 1
ATOM 2093 N N . ILE A 1 262 ? -0.612 12.055 6.504 1 98.94 262 ILE A N 1
ATOM 2094 C CA . ILE A 1 262 ? -1.565 11.273 5.727 1 98.94 262 ILE A CA 1
ATOM 2095 C C . ILE A 1 262 ? -2.873 12.055 5.578 1 98.94 262 ILE A C 1
ATOM 2097 O O . ILE A 1 262 ? -3.566 12.305 6.566 1 98.94 262 ILE A O 1
ATOM 2101 N N . ASP A 1 263 ? -3.189 12.406 4.379 1 98.44 263 ASP A N 1
ATOM 2102 C CA . ASP A 1 263 ? -4.449 13.078 4.078 1 98.44 263 ASP A CA 1
ATOM 2103 C C . ASP A 1 263 ? -5.539 12.07 3.719 1 98.44 263 ASP A C 1
ATOM 2105 O O . ASP A 1 263 ? -5.246 10.984 3.213 1 98.44 263 ASP A O 1
ATOM 2109 N N . ASN A 1 264 ? -6.789 12.438 4.043 1 98.31 264 ASN A N 1
ATOM 2110 C CA . ASN A 1 264 ? -7.953 11.633 3.697 1 98.31 264 ASN A CA 1
ATOM 2111 C C . ASN A 1 264 ? -7.898 10.258 4.352 1 98.31 264 ASN A C 1
ATOM 2113 O O . ASN A 1 264 ? -8.25 9.25 3.732 1 98.31 264 ASN A O 1
ATOM 2117 N N . ILE A 1 265 ? -7.363 10.211 5.578 1 98.88 265 ILE A N 1
ATOM 2118 C CA . ILE A 1 265 ? -7.332 8.922 6.258 1 98.88 265 ILE A CA 1
ATOM 2119 C C . ILE A 1 265 ? -8.742 8.555 6.727 1 98.88 265 ILE A C 1
ATOM 2121 O O . ILE A 1 265 ? -9.477 9.406 7.223 1 98.88 265 ILE A O 1
ATOM 2125 N N . LYS A 1 266 ? -9.172 7.324 6.516 1 98.88 266 LYS A N 1
ATOM 2126 C CA . LYS A 1 266 ? -10.484 6.832 6.918 1 98.88 266 LYS A CA 1
ATOM 2127 C C . LYS A 1 266 ? -10.5 6.445 8.391 1 98.88 266 LYS A C 1
ATOM 2129 O O . LYS A 1 266 ? -9.828 5.496 8.797 1 98.88 266 LYS A O 1
ATOM 2134 N N . LEU A 1 267 ? -11.328 7.137 9.195 1 98.88 267 LEU A N 1
ATOM 2135 C CA . LEU A 1 267 ? -11.242 6.961 10.641 1 98.88 267 LEU A CA 1
ATOM 2136 C C . LEU A 1 267 ? -12.625 6.691 11.234 1 98.88 267 LEU A C 1
ATOM 2138 O O . LEU A 1 267 ? -12.758 6.48 12.438 1 98.88 267 LEU A O 1
ATOM 2142 N N . ASP A 1 268 ? -13.664 6.637 10.391 1 98.62 268 ASP A N 1
ATOM 2143 C CA . ASP A 1 268 ? -15.047 6.578 10.852 1 98.62 268 ASP A CA 1
ATOM 2144 C C . ASP A 1 268 ? -15.305 5.293 11.633 1 98.62 268 ASP A C 1
ATOM 2146 O O . ASP A 1 268 ? -16.016 5.309 12.641 1 98.62 268 ASP A O 1
ATOM 2150 N N . GLU A 1 269 ? -14.75 4.184 11.188 1 98.62 269 GLU A N 1
ATOM 2151 C CA . GLU A 1 269 ? -14.984 2.916 11.875 1 98.62 269 GLU A CA 1
ATOM 2152 C C . GLU A 1 269 ? -14.312 2.898 13.25 1 98.62 269 GLU A C 1
ATOM 2154 O O . GLU A 1 269 ? -14.844 2.328 14.203 1 98.62 269 GLU A O 1
ATOM 2159 N N . LEU A 1 270 ? -13.094 3.436 13.367 1 98.88 270 LEU A N 1
ATOM 2160 C CA . LEU A 1 270 ? -12.438 3.543 14.664 1 98.88 270 LEU A CA 1
ATOM 2161 C C . LEU A 1 270 ? -13.281 4.375 15.633 1 98.88 270 LEU A C 1
ATOM 2163 O O . LEU A 1 270 ? -13.422 4.02 16.797 1 98.88 270 LEU A O 1
ATOM 2167 N N . SER A 1 271 ? -13.742 5.527 15.094 1 98.81 271 SER A N 1
ATOM 2168 C CA . SER A 1 271 ? -14.594 6.371 15.922 1 98.81 271 SER A CA 1
ATOM 2169 C C . SER A 1 271 ? -15.828 5.609 16.391 1 98.81 271 SER A C 1
ATOM 2171 O O . SER A 1 271 ? -16.156 5.629 17.578 1 98.81 271 SER A O 1
ATOM 2173 N N . ARG A 1 272 ? -16.5 4.949 15.445 1 98.38 272 ARG A N 1
ATOM 2174 C CA . ARG A 1 272 ? -17.703 4.188 15.758 1 98.38 272 ARG A CA 1
ATOM 2175 C C . ARG A 1 272 ? -17.438 3.178 16.875 1 98.38 272 ARG A C 1
ATOM 2177 O O . ARG A 1 272 ? -18.266 3.027 17.781 1 98.38 272 ARG A O 1
ATOM 2184 N N . ASP A 1 273 ? -16.297 2.531 16.812 1 98.56 273 ASP A N 1
ATOM 2185 C CA . ASP A 1 273 ? -15.992 1.458 17.75 1 98.56 273 ASP A CA 1
ATOM 2186 C C . ASP A 1 273 ? -15.211 1.988 18.953 1 98.56 273 ASP A C 1
ATOM 2188 O O . ASP A 1 273 ? -14.797 1.216 19.828 1 98.56 273 ASP A O 1
ATOM 2192 N N . LYS A 1 274 ? -14.938 3.273 19.047 1 98.5 274 LYS A N 1
ATOM 2193 C CA . LYS A 1 274 ? -14.242 3.959 20.125 1 98.5 274 LYS A CA 1
ATOM 2194 C C . LYS A 1 274 ? -12.852 3.371 20.344 1 98.5 274 LYS A C 1
ATOM 2196 O O . LYS A 1 274 ? -12.477 3.062 21.484 1 98.5 274 LYS A O 1
ATOM 2201 N N . ILE A 1 275 ? -12.195 3.104 19.25 1 98.81 275 ILE A N 1
ATOM 2202 C CA . ILE A 1 275 ? -10.797 2.684 19.266 1 98.81 275 ILE A CA 1
ATOM 2203 C C . ILE A 1 275 ? -9.883 3.906 19.172 1 98.81 275 ILE A C 1
ATOM 2205 O O . ILE A 1 275 ? -9.836 4.566 18.125 1 98.81 275 ILE A O 1
ATOM 2209 N N . TYR A 1 276 ? -9.086 4.164 20.234 1 98.88 276 TYR A N 1
ATOM 2210 C CA . TYR A 1 276 ? -8.312 5.398 20.266 1 98.88 276 TYR A CA 1
ATOM 2211 C C . TYR A 1 276 ? -6.812 5.102 20.25 1 98.88 276 TYR A C 1
ATOM 2213 O O . TYR A 1 276 ? -6 5.996 20 1 98.88 276 TYR A O 1
ATOM 2221 N N . GLU A 1 277 ? -6.406 3.881 20.625 1 98.88 277 GLU A N 1
ATOM 2222 C CA . GLU A 1 277 ? -5.039 3.379 20.516 1 98.88 277 GLU A CA 1
ATOM 2223 C C . GLU A 1 277 ? -4.992 2.07 19.734 1 98.88 277 GLU A C 1
ATOM 2225 O O . GLU A 1 277 ? -5.867 1.216 19.891 1 98.88 277 GLU A O 1
ATOM 2230 N N . PHE A 1 278 ? -4.023 1.954 18.906 1 98.94 278 PHE A N 1
ATOM 2231 C CA . PHE A 1 278 ? -3.932 0.778 18.047 1 98.94 278 PHE A CA 1
ATOM 2232 C C . PHE A 1 278 ? -2.521 0.621 17.484 1 98.94 278 PHE A C 1
ATOM 2234 O O . PHE A 1 278 ? -1.721 1.557 17.547 1 98.94 278 PHE A O 1
ATOM 2241 N N . ALA A 1 279 ? -2.176 -0.564 17.062 1 98.94 279 ALA A N 1
ATOM 2242 C CA . ALA A 1 279 ? -0.985 -0.741 16.234 1 98.94 279 ALA A CA 1
ATOM 2243 C C . ALA A 1 279 ? -1.211 -0.195 14.82 1 98.94 279 ALA A C 1
ATOM 2245 O O . ALA A 1 279 ? -2.105 -0.654 14.109 1 98.94 279 ALA A O 1
ATOM 2246 N N . PHE A 1 280 ? -0.469 0.822 14.531 1 98.94 280 PHE A N 1
ATOM 2247 C CA . PHE A 1 280 ? -0.586 1.484 13.242 1 98.94 280 PHE A CA 1
ATOM 2248 C C . PHE A 1 280 ? 0.444 0.94 12.258 1 98.94 280 PHE A C 1
ATOM 2250 O O . PHE A 1 280 ? 1.637 0.892 12.562 1 98.94 280 PHE A O 1
ATOM 2257 N N . ILE A 1 281 ? -0.006 0.494 11.047 1 98.94 281 ILE A N 1
ATOM 2258 C CA . ILE A 1 281 ? 0.881 -0.02 10.016 1 98.94 281 ILE A CA 1
ATOM 2259 C C . ILE A 1 281 ? 0.599 0.694 8.695 1 98.94 281 ILE A C 1
ATOM 2261 O O . ILE A 1 281 ? -0.548 0.753 8.242 1 98.94 281 ILE A O 1
ATOM 2265 N N . CYS A 1 282 ? 1.559 1.267 8.117 1 98.94 282 CYS A N 1
ATOM 2266 C CA . CYS A 1 282 ? 1.492 1.91 6.809 1 98.94 282 CYS A CA 1
ATOM 2267 C C . CYS A 1 282 ? 2.742 1.61 5.988 1 98.94 282 CYS A C 1
ATOM 2269 O O . CYS A 1 282 ? 3.855 1.943 6.402 1 98.94 282 CYS A O 1
ATOM 2271 N N . SER A 1 283 ? 2.57 0.925 4.895 1 98.75 283 SER A N 1
ATOM 2272 C CA . SER A 1 283 ? 3.664 0.584 3.99 1 98.75 283 SER A CA 1
ATOM 2273 C C . SER A 1 283 ? 3.459 1.209 2.613 1 98.75 283 SER A C 1
ATOM 2275 O O . SER A 1 283 ? 2.814 0.616 1.747 1 98.75 283 SER A O 1
ATOM 2277 N N . PRO A 1 284 ? 4.039 2.309 2.367 1 98.75 284 PRO A N 1
ATOM 2278 C CA . PRO A 1 284 ? 3.803 3.018 1.106 1 98.75 284 PRO A CA 1
ATOM 2279 C C . PRO A 1 284 ? 4.461 2.334 -0.088 1 98.75 284 PRO A C 1
ATOM 2281 O O . PRO A 1 284 ? 5.43 1.587 0.081 1 98.75 284 PRO A O 1
ATOM 2284 N N . LEU A 1 285 ? 3.906 2.562 -1.302 1 98.75 285 LEU A N 1
ATOM 2285 C CA . LEU A 1 285 ? 4.633 2.225 -2.521 1 98.75 285 LEU A CA 1
ATOM 2286 C C . LEU A 1 285 ? 5.938 3.008 -2.611 1 98.75 285 LEU A C 1
ATOM 2288 O O . LEU A 1 285 ? 5.973 4.199 -2.301 1 98.75 285 LEU A O 1
ATOM 2292 N N . LEU A 1 286 ? 6.977 2.32 -3.021 1 98.62 286 LEU A N 1
ATOM 2293 C CA . LEU A 1 286 ? 8.289 2.951 -3.152 1 98.62 286 LEU A CA 1
ATOM 2294 C C . LEU A 1 286 ? 8.477 3.529 -4.551 1 98.62 286 LEU A C 1
ATOM 2296 O O . LEU A 1 286 ? 9.188 2.949 -5.375 1 98.62 286 LEU A O 1
ATOM 2300 N N . ILE A 1 287 ? 7.922 4.676 -4.742 1 98.81 287 ILE A N 1
ATOM 2301 C CA . ILE A 1 287 ? 7.977 5.336 -6.043 1 98.81 287 ILE A CA 1
ATOM 2302 C C . ILE A 1 287 ? 9.156 6.297 -6.086 1 98.81 287 ILE A C 1
ATOM 2304 O O . ILE A 1 287 ? 9.195 7.277 -5.336 1 98.81 287 ILE A O 1
ATOM 2308 N N . LYS A 1 288 ? 10.07 6.074 -6.949 1 98.62 288 LYS A N 1
ATOM 2309 C CA . LYS A 1 288 ? 11.297 6.863 -7.012 1 98.62 288 LYS A CA 1
ATOM 2310 C C . LYS A 1 288 ? 10.992 8.328 -7.301 1 98.62 288 LYS A C 1
ATOM 2312 O O . LYS A 1 288 ? 10.344 8.648 -8.297 1 98.62 288 LYS A O 1
ATOM 2317 N N . GLY A 1 289 ? 11.422 9.164 -6.375 1 98.81 289 GLY A N 1
ATOM 2318 C CA . GLY A 1 289 ? 11.367 10.602 -6.57 1 98.81 289 GLY A CA 1
ATOM 2319 C C . GLY A 1 289 ? 9.992 11.188 -6.316 1 98.81 289 GLY A C 1
ATOM 2320 O O . GLY A 1 289 ? 9.805 12.406 -6.398 1 98.81 289 GLY A O 1
ATOM 2321 N N . ALA A 1 290 ? 9 10.391 -5.996 1 98.88 290 ALA A N 1
ATOM 2322 C CA . ALA A 1 290 ? 7.617 10.852 -5.855 1 98.88 290 ALA A CA 1
ATOM 2323 C C . ALA A 1 290 ? 7.453 11.727 -4.617 1 98.88 290 ALA A C 1
ATOM 2325 O O . ALA A 1 290 ? 8.25 11.641 -3.678 1 98.88 290 ALA A O 1
ATOM 2326 N N . THR A 1 291 ? 6.395 12.562 -4.605 1 98.81 291 THR A N 1
ATOM 2327 C CA . THR A 1 291 ? 6.156 13.547 -3.555 1 98.81 291 THR A CA 1
ATOM 2328 C C . THR A 1 291 ? 5.105 13.039 -2.568 1 98.81 291 THR A C 1
ATOM 2330 O O . THR A 1 291 ? 4.801 13.711 -1.582 1 98.81 291 THR A O 1
ATOM 2333 N N . ALA A 1 292 ? 4.559 11.953 -2.846 1 98.81 292 ALA A N 1
ATOM 2334 C CA . ALA A 1 292 ? 3.6 11.227 -2.02 1 98.81 292 ALA A CA 1
ATOM 2335 C C . ALA A 1 292 ? 3.402 9.805 -2.533 1 98.81 292 ALA A C 1
ATOM 2337 O O . ALA A 1 292 ? 4.004 9.406 -3.537 1 98.81 292 ALA A O 1
ATOM 2338 N N . SER A 1 293 ? 2.658 9.086 -1.817 1 98.81 293 SER A N 1
ATOM 2339 C CA . SER A 1 293 ? 2.207 7.758 -2.229 1 98.81 293 SER A CA 1
ATOM 2340 C C . SER A 1 293 ? 0.786 7.484 -1.748 1 98.81 293 SER A C 1
ATOM 2342 O O . SER A 1 293 ? 0.464 7.715 -0.581 1 98.81 293 SER A O 1
ATOM 2344 N N . PRO A 1 294 ? -0.11 7.039 -2.688 1 98.62 294 PRO A N 1
ATOM 2345 C CA . PRO A 1 294 ? -1.326 6.414 -2.16 1 98.62 294 PRO A CA 1
ATOM 2346 C C . PRO A 1 294 ? -1.03 5.242 -1.229 1 98.62 294 PRO A C 1
ATOM 2348 O O . PRO A 1 294 ? -0.096 4.473 -1.475 1 98.62 294 PRO A O 1
ATOM 2351 N N . VAL A 1 295 ? -1.758 5.219 -0.134 1 98.81 295 VAL A N 1
ATOM 2352 C CA . VAL A 1 295 ? -1.471 4.191 0.862 1 98.81 295 VAL A CA 1
ATOM 2353 C C . VAL A 1 295 ? -2.775 3.562 1.348 1 98.81 295 VAL A C 1
ATOM 2355 O O . VAL A 1 295 ? -3.857 4.113 1.123 1 98.81 295 VAL A O 1
ATOM 2358 N N . SER A 1 296 ? -2.666 2.393 1.933 1 98.75 296 SER A N 1
ATOM 2359 C CA . SER A 1 296 ? -3.736 1.676 2.619 1 98.75 296 SER A CA 1
ATOM 2360 C C . SER A 1 296 ? -3.332 1.311 4.043 1 98.75 296 SER A C 1
ATOM 2362 O O . SER A 1 296 ? -3.148 0.133 4.359 1 98.75 296 SER A O 1
ATOM 2364 N N . PRO A 1 297 ? -3.285 2.32 4.934 1 98.94 297 PRO A N 1
ATOM 2365 C CA . PRO A 1 297 ? -2.85 2.051 6.309 1 98.94 297 PRO A CA 1
ATOM 2366 C C . PRO A 1 297 ? -3.834 1.177 7.078 1 98.94 297 PRO A C 1
ATOM 2368 O O . PRO A 1 297 ? -5 1.069 6.695 1 98.94 297 PRO A O 1
ATOM 2371 N N . LEU A 1 298 ? -3.293 0.579 8.172 1 98.94 298 LEU A N 1
ATOM 2372 C CA . LEU A 1 298 ? -4.086 -0.327 8.992 1 98.94 298 LEU A CA 1
ATOM 2373 C C . LEU A 1 298 ? -4.012 0.067 10.469 1 98.94 298 LEU A C 1
ATOM 2375 O O . LEU A 1 298 ? -2.965 0.521 10.938 1 98.94 298 LEU A O 1
ATOM 2379 N N . ALA A 1 299 ? -5.105 -0.055 11.125 1 98.94 299 ALA A N 1
ATOM 2380 C CA . ALA A 1 299 ? -5.156 -0.103 12.586 1 98.94 299 ALA A CA 1
ATOM 2381 C C . ALA A 1 299 ? -5.516 -1.502 13.078 1 98.94 299 ALA A C 1
ATOM 2383 O O . ALA A 1 299 ? -6.512 -2.084 12.641 1 98.94 299 ALA A O 1
ATOM 2384 N N . ILE A 1 300 ? -4.727 -2.039 13.938 1 98.88 300 ILE A N 1
ATOM 2385 C CA . ILE A 1 300 ? -4.98 -3.375 14.461 1 98.88 300 ILE A CA 1
ATOM 2386 C C . ILE A 1 300 ? -5.066 -3.322 15.984 1 98.88 300 ILE A C 1
ATOM 2388 O O . ILE A 1 300 ? -4.234 -2.691 16.641 1 98.88 300 ILE A O 1
ATOM 2392 N N . VAL A 1 301 ? -6.086 -3.971 16.562 1 98.62 301 VAL A N 1
ATOM 2393 C CA . VAL A 1 301 ? -6.273 -3.969 18.016 1 98.62 301 VAL A CA 1
ATOM 2394 C C . VAL A 1 301 ? -6.41 -5.402 18.516 1 98.62 301 VAL A C 1
ATOM 2396 O O . VAL A 1 301 ? -6.797 -6.301 17.766 1 98.62 301 VAL A O 1
ATOM 2399 N N . MET B 1 1 ? -2.42 -37.625 -17.422 1 31.02 1 MET B N 1
ATOM 2400 C CA . MET B 1 1 ? -3.506 -36.938 -16.719 1 31.02 1 MET B CA 1
ATOM 2401 C C . MET B 1 1 ? -3.771 -35.562 -17.312 1 31.02 1 MET B C 1
ATOM 2403 O O . MET B 1 1 ? -2.873 -34.719 -17.359 1 31.02 1 MET B O 1
ATOM 2407 N N . GLU B 1 2 ? -4.512 -35.406 -18.406 1 36.75 2 GLU B N 1
ATOM 2408 C CA . GLU B 1 2 ? -4.812 -34.281 -19.312 1 36.75 2 GLU B CA 1
ATOM 2409 C C . GLU B 1 2 ? -5.188 -33.031 -18.531 1 36.75 2 GLU B C 1
ATOM 2411 O O . GLU B 1 2 ? -5.832 -33.125 -17.484 1 36.75 2 GLU B O 1
ATOM 2416 N N . TRP B 1 3 ? -4.41 -32.094 -18.609 1 43.06 3 TRP B N 1
ATOM 2417 C CA . TRP B 1 3 ? -4.637 -30.859 -17.844 1 43.06 3 TRP B CA 1
ATOM 2418 C C . TRP B 1 3 ? -6.066 -30.812 -17.312 1 43.06 3 TRP B C 1
ATOM 2420 O O . TRP B 1 3 ? -6.285 -30.719 -16.109 1 43.06 3 TRP B O 1
ATOM 2430 N N . PHE B 1 4 ? -6.855 -29.953 -18.156 1 46.41 4 PHE B N 1
ATOM 2431 C CA . PHE B 1 4 ? -8.266 -29.609 -18.016 1 46.41 4 PHE B CA 1
ATOM 2432 C C . PHE B 1 4 ? -9.141 -30.844 -18.219 1 46.41 4 PHE B C 1
ATOM 2434 O O . PHE B 1 4 ? -10.344 -30.719 -18.484 1 46.41 4 PHE B O 1
ATOM 2441 N N . GLU B 1 5 ? -8.602 -31.719 -18.516 1 43.44 5 GLU B N 1
ATOM 2442 C CA . GLU B 1 5 ? -9.5 -32.844 -18.766 1 43.44 5 GLU B CA 1
ATOM 2443 C C . GLU B 1 5 ? -10.711 -32.781 -17.828 1 43.44 5 GLU B C 1
ATOM 2445 O O . GLU B 1 5 ? -11.766 -33.344 -18.141 1 43.44 5 GLU B O 1
ATOM 2450 N N . GLU B 1 6 ? -10.484 -32.406 -16.5 1 46.94 6 GLU B N 1
ATOM 2451 C CA . GLU B 1 6 ? -11.836 -32.219 -15.977 1 46.94 6 GLU B CA 1
ATOM 2452 C C . GLU B 1 6 ? -12.445 -30.922 -16.516 1 46.94 6 GLU B C 1
ATOM 2454 O O . GLU B 1 6 ? -12.039 -29.828 -16.109 1 46.94 6 GLU B O 1
ATOM 2459 N N . ASP B 1 7 ? -12.75 -30.703 -17.906 1 49.09 7 ASP B N 1
ATOM 2460 C CA . ASP B 1 7 ? -13.344 -29.859 -18.953 1 49.09 7 ASP B CA 1
ATOM 2461 C C . ASP B 1 7 ? -14.039 -28.656 -18.344 1 49.09 7 ASP B C 1
ATOM 2463 O O . ASP B 1 7 ? -14.078 -27.578 -18.953 1 49.09 7 ASP B O 1
ATOM 2467 N N . ASN B 1 8 ? -14.672 -29.031 -17.266 1 55.19 8 ASN B N 1
ATOM 2468 C CA . ASN B 1 8 ? -15.5 -28.031 -16.625 1 55.19 8 ASN B CA 1
ATOM 2469 C C . ASN B 1 8 ? -15.055 -27.766 -15.188 1 55.19 8 ASN B C 1
ATOM 2471 O O . ASN B 1 8 ? -15.664 -28.266 -14.242 1 55.19 8 ASN B O 1
ATOM 2475 N N . PRO B 1 9 ? -13.688 -27.094 -15.07 1 66.81 9 PRO B N 1
ATOM 2476 C CA . PRO B 1 9 ? -13.328 -26.828 -13.68 1 66.81 9 PRO B CA 1
ATOM 2477 C C . PRO B 1 9 ? -14.461 -26.156 -12.898 1 66.81 9 PRO B C 1
ATOM 2479 O O . PRO B 1 9 ? -15.203 -25.328 -13.453 1 66.81 9 PRO B O 1
ATOM 2482 N N . ASN B 1 10 ? -14.953 -26.828 -11.914 1 83.38 10 ASN B N 1
ATOM 2483 C CA . ASN B 1 10 ? -15.859 -26.156 -11 1 83.38 10 ASN B CA 1
ATOM 2484 C C . ASN B 1 10 ? -15.211 -24.938 -10.367 1 83.38 10 ASN B C 1
ATOM 2486 O O . ASN B 1 10 ? -14.312 -25.062 -9.539 1 83.38 10 ASN B O 1
ATOM 2490 N N . LEU B 1 11 ? -15.492 -23.766 -10.953 1 93.44 11 LEU B N 1
ATOM 2491 C CA . LEU B 1 11 ? -14.945 -22.516 -10.461 1 93.44 11 LEU B CA 1
ATOM 2492 C C . LEU B 1 11 ? -15.711 -22.016 -9.234 1 93.44 11 LEU B C 1
ATOM 2494 O O . LEU B 1 11 ? -15.469 -20.906 -8.75 1 93.44 11 LEU B O 1
ATOM 2498 N N . SER B 1 12 ? -16.609 -22.875 -8.727 1 95.62 12 SER B N 1
ATOM 2499 C CA . SER B 1 12 ? -17.438 -22.469 -7.602 1 95.62 12 SER B CA 1
ATOM 2500 C C . SER B 1 12 ? -16.609 -22.266 -6.34 1 95.62 12 SER B C 1
ATOM 2502 O O . SER B 1 12 ? -15.703 -23.062 -6.059 1 95.62 12 SER B O 1
ATOM 2504 N N . SER B 1 13 ? -16.906 -21.203 -5.664 1 97.44 13 SER B N 1
ATOM 2505 C CA . SER B 1 13 ? -16.25 -20.938 -4.391 1 97.44 13 SER B CA 1
ATOM 2506 C C . SER B 1 13 ? -16.734 -21.891 -3.309 1 97.44 13 SER B C 1
ATOM 2508 O O . SER B 1 13 ? -17.922 -22.188 -3.221 1 97.44 13 SER B O 1
ATOM 2510 N N . LYS B 1 14 ? -15.891 -22.359 -2.498 1 96.19 14 LYS B N 1
ATOM 2511 C CA . LYS B 1 14 ? -16.266 -23.203 -1.356 1 96.19 14 LYS B CA 1
ATOM 2512 C C . LYS B 1 14 ? -16.859 -22.359 -0.232 1 96.19 14 LYS B C 1
ATOM 2514 O O . LYS B 1 14 ? -17.375 -22.906 0.744 1 96.19 14 LYS B O 1
ATOM 2519 N N . PHE B 1 15 ? -16.922 -21.016 -0.373 1 98.19 15 PHE B N 1
ATOM 2520 C CA . PHE B 1 15 ? -17.422 -20.125 0.668 1 98.19 15 PHE B CA 1
ATOM 2521 C C . PHE B 1 15 ? -18.812 -19.594 0.317 1 98.19 15 PHE B C 1
ATOM 2523 O O . PHE B 1 15 ? -19.391 -18.797 1.059 1 98.19 15 PHE B O 1
ATOM 2530 N N . GLY B 1 16 ? -19.344 -19.969 -0.844 1 97.75 16 GLY B N 1
ATOM 2531 C CA . GLY B 1 16 ? -20.719 -19.625 -1.175 1 97.75 16 GLY B CA 1
ATOM 2532 C C . GLY B 1 16 ? -20.828 -18.859 -2.479 1 97.75 16 GLY B C 1
ATOM 2533 O O . GLY B 1 16 ? -19.828 -18.406 -3.037 1 97.75 16 GLY B O 1
ATOM 2534 N N . GLU B 1 17 ? -22 -18.625 -2.934 1 96.88 17 GLU B N 1
ATOM 2535 C CA . GLU B 1 17 ? -22.297 -18.094 -4.262 1 96.88 17 GLU B CA 1
ATOM 2536 C C . GLU B 1 17 ? -21.984 -16.594 -4.336 1 96.88 17 GLU B C 1
ATOM 2538 O O . GLU B 1 17 ? -21.797 -16.047 -5.426 1 96.88 17 GLU B O 1
ATOM 2543 N N . ASN B 1 18 ? -21.938 -15.914 -3.205 1 97.62 18 ASN B N 1
ATOM 2544 C CA . ASN B 1 18 ? -21.719 -14.477 -3.199 1 97.62 18 ASN B CA 1
ATOM 2545 C C . ASN B 1 18 ? -20.281 -14.133 -2.811 1 97.62 18 ASN B C 1
ATOM 2547 O O . ASN B 1 18 ? -19.953 -12.961 -2.609 1 97.62 18 ASN B O 1
ATOM 2551 N N . ASP B 1 19 ? -19.453 -15.172 -2.715 1 98.62 19 ASP B N 1
ATOM 2552 C CA . ASP B 1 19 ? -18.078 -14.969 -2.25 1 98.62 19 ASP B CA 1
ATOM 2553 C C . ASP B 1 19 ? -17.266 -14.188 -3.277 1 98.62 19 ASP B C 1
ATOM 2555 O O . ASP B 1 19 ? -17.266 -14.523 -4.465 1 98.62 19 ASP B O 1
ATOM 2559 N N . GLU B 1 20 ? -16.594 -13.148 -2.85 1 98.75 20 GLU B N 1
ATOM 2560 C CA . GLU B 1 20 ? -15.68 -12.383 -3.688 1 98.75 20 GLU B CA 1
ATOM 2561 C C . GLU B 1 20 ? -14.289 -12.32 -3.068 1 98.75 20 GLU B C 1
ATOM 2563 O O . GLU B 1 20 ? -13.43 -11.57 -3.533 1 98.75 20 GLU B O 1
ATOM 2568 N N . LEU B 1 21 ? -13.992 -13.133 -1.999 1 98.69 21 LEU B N 1
ATOM 2569 C CA . LEU B 1 21 ? -12.734 -13.031 -1.268 1 98.69 21 LEU B CA 1
ATOM 2570 C C . LEU B 1 21 ? -11.836 -14.219 -1.58 1 98.69 21 LEU B C 1
ATOM 2572 O O . LEU B 1 21 ? -10.609 -14.117 -1.482 1 98.69 21 LEU B O 1
ATOM 2576 N N . GLY B 1 22 ? -12.445 -15.352 -1.904 1 98.69 22 GLY B N 1
ATOM 2577 C CA . GLY B 1 22 ? -11.664 -16.562 -2.049 1 98.69 22 GLY B CA 1
ATOM 2578 C C . GLY B 1 22 ? -10.992 -17 -0.757 1 98.69 22 GLY B C 1
ATOM 2579 O O . GLY B 1 22 ? -11.617 -16.969 0.309 1 98.69 22 GLY B O 1
ATOM 2580 N N . ASN B 1 23 ? -9.797 -17.484 -0.875 1 98.88 23 ASN B N 1
ATOM 2581 C CA . ASN B 1 23 ? -9.109 -18.078 0.27 1 98.88 23 ASN B CA 1
ATOM 2582 C C . ASN B 1 23 ? -8.758 -17.016 1.317 1 98.88 23 ASN B C 1
ATOM 2584 O O . ASN B 1 23 ? -8.367 -17.359 2.436 1 98.88 23 ASN B O 1
ATOM 2588 N N . LEU B 1 24 ? -8.93 -15.742 1.033 1 98.81 24 LEU B N 1
ATOM 2589 C CA . LEU B 1 24 ? -8.75 -14.727 2.068 1 98.81 24 LEU B CA 1
ATOM 2590 C C . LEU B 1 24 ? -9.781 -14.891 3.178 1 98.81 24 LEU B C 1
ATOM 2592 O O . LEU B 1 24 ? -9.617 -14.344 4.27 1 98.81 24 LEU B O 1
ATOM 2596 N N . ASN B 1 25 ? -10.836 -15.648 2.939 1 98.75 25 ASN B N 1
ATOM 2597 C CA . ASN B 1 25 ? -11.82 -15.969 3.967 1 98.75 25 ASN B CA 1
ATOM 2598 C C . ASN B 1 25 ? -11.188 -16.703 5.141 1 98.75 25 ASN B C 1
ATOM 2600 O O . ASN B 1 25 ? -11.75 -16.734 6.238 1 98.75 25 ASN B O 1
ATOM 2604 N N . TYR B 1 26 ? -10.031 -17.312 4.926 1 98.81 26 TYR B N 1
ATOM 2605 C CA . TYR B 1 26 ? -9.383 -18.078 5.98 1 98.81 26 TYR B CA 1
ATOM 2606 C C . TYR B 1 26 ? -8.641 -17.156 6.945 1 98.81 26 TYR B C 1
ATOM 2608 O O . TYR B 1 26 ? -8.188 -17.609 8.008 1 98.81 26 TYR B O 1
ATOM 2616 N N . ILE B 1 27 ? -8.5 -15.906 6.609 1 98.62 27 ILE B N 1
ATOM 2617 C CA . ILE B 1 27 ? -7.793 -14.961 7.461 1 98.62 27 ILE B CA 1
ATOM 2618 C C . ILE B 1 27 ? -8.766 -14.32 8.445 1 98.62 27 ILE B C 1
ATOM 2620 O O . ILE B 1 27 ? -9.383 -13.297 8.141 1 98.62 27 ILE B O 1
ATOM 2624 N N . ASN B 1 28 ? -8.883 -14.953 9.539 1 97.81 28 ASN B N 1
ATOM 2625 C CA . ASN B 1 28 ? -9.711 -14.43 10.617 1 97.81 28 ASN B CA 1
ATOM 2626 C C . ASN B 1 28 ? -8.867 -13.922 11.781 1 97.81 28 ASN B C 1
ATOM 2628 O O . ASN B 1 28 ? -7.637 -13.906 11.695 1 97.81 28 ASN B O 1
ATOM 2632 N N . SER B 1 29 ? -9.547 -13.469 12.844 1 97.94 29 SER B N 1
ATOM 2633 C CA . SER B 1 29 ? -8.844 -12.852 13.969 1 97.94 29 SER B CA 1
ATOM 2634 C C . SER B 1 29 ? -7.867 -13.828 14.617 1 97.94 29 SER B C 1
ATOM 2636 O O . SER B 1 29 ? -6.785 -13.438 15.055 1 97.94 29 SER B O 1
ATOM 2638 N N . THR B 1 30 ? -8.203 -15.094 14.656 1 98.06 30 THR B N 1
ATOM 2639 C CA . THR B 1 30 ? -7.328 -16.109 15.242 1 98.06 30 THR B CA 1
ATOM 2640 C C . THR B 1 30 ? -6.062 -16.266 14.406 1 98.06 30 THR B C 1
ATOM 2642 O O . THR B 1 30 ? -4.957 -16.312 14.945 1 98.06 30 THR B O 1
ATOM 2645 N N . LYS B 1 31 ? -6.293 -16.375 13.094 1 98.44 31 LYS B N 1
ATOM 2646 C CA . LYS B 1 31 ? -5.152 -16.453 12.188 1 98.44 31 LYS B CA 1
ATOM 2647 C C . LYS B 1 31 ? -4.234 -15.25 12.336 1 98.44 31 LYS B C 1
ATOM 2649 O O . LYS B 1 31 ? -3.01 -15.391 12.367 1 98.44 31 LYS B O 1
ATOM 2654 N N . ILE B 1 32 ? -4.789 -14.086 12.477 1 98.69 32 ILE B N 1
ATOM 2655 C CA . ILE B 1 32 ? -4.047 -12.836 12.586 1 98.69 32 ILE B CA 1
ATOM 2656 C C . ILE B 1 32 ? -3.248 -12.828 13.891 1 98.69 32 ILE B C 1
ATOM 2658 O O . ILE B 1 32 ? -2.043 -12.562 13.891 1 98.69 32 ILE B O 1
ATOM 2662 N N . LEU B 1 33 ? -3.861 -13.148 14.992 1 98.62 33 LEU B N 1
ATOM 2663 C CA . LEU B 1 33 ? -3.184 -13.156 16.281 1 98.62 33 LEU B CA 1
ATOM 2664 C C . LEU B 1 33 ? -2.031 -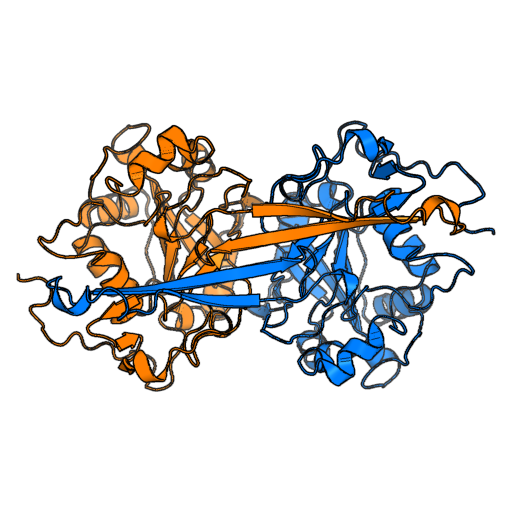14.156 16.281 1 98.62 33 LEU B C 1
ATOM 2666 O O . LEU B 1 33 ? -0.954 -13.875 16.812 1 98.62 33 LEU B O 1
ATOM 2670 N N . ASN B 1 34 ? -2.277 -15.352 15.68 1 98.31 34 ASN B N 1
ATOM 2671 C CA . ASN B 1 34 ? -1.234 -16.375 15.617 1 98.31 34 ASN B CA 1
ATOM 2672 C C . ASN B 1 34 ? -0.045 -15.906 14.781 1 98.31 34 ASN B C 1
ATOM 2674 O O . ASN B 1 34 ? 1.1 -16.25 15.078 1 98.31 34 ASN B O 1
ATOM 2678 N N . SER B 1 35 ? -0.372 -15.141 13.727 1 98.38 35 SER B N 1
ATOM 2679 C CA . SER B 1 35 ? 0.714 -14.664 12.875 1 98.38 35 SER B CA 1
ATOM 2680 C C . SER B 1 35 ? 1.617 -13.695 13.625 1 98.38 35 SER B C 1
ATOM 2682 O O . SER B 1 35 ? 2.832 -13.68 13.422 1 98.38 35 SER B O 1
ATOM 2684 N N . PHE B 1 36 ? 1.098 -12.875 14.547 1 98.06 36 PHE B N 1
ATOM 2685 C CA . PHE B 1 36 ? 1.878 -11.875 15.266 1 98.06 36 PHE B CA 1
ATOM 2686 C C . PHE B 1 36 ? 2.758 -12.531 16.328 1 98.06 36 PHE B C 1
ATOM 2688 O O . PHE B 1 36 ? 3.717 -11.922 16.797 1 98.06 36 PHE B O 1
ATOM 2695 N N . LYS B 1 37 ? 2.439 -13.797 16.703 1 97.44 37 LYS B N 1
ATOM 2696 C CA . LYS B 1 37 ? 3.289 -14.523 17.641 1 97.44 37 LYS B CA 1
ATOM 2697 C C . LYS B 1 37 ? 4.668 -14.789 17.047 1 97.44 37 LYS B C 1
ATOM 2699 O O . LYS B 1 37 ? 5.617 -15.102 17.766 1 97.44 37 LYS B O 1
ATOM 2704 N N . LEU B 1 38 ? 4.758 -14.641 15.758 1 97.94 38 LEU B N 1
ATOM 2705 C CA . LEU B 1 38 ? 6.02 -14.891 15.07 1 97.94 38 LEU B CA 1
ATOM 2706 C C . LEU B 1 38 ? 6.977 -13.719 15.258 1 97.94 38 LEU B C 1
ATOM 2708 O O . LEU B 1 38 ? 8.172 -13.828 14.953 1 97.94 38 LEU B O 1
ATOM 2712 N N . ILE B 1 39 ? 6.465 -12.57 15.727 1 98.44 39 ILE B N 1
ATOM 2713 C CA . ILE B 1 39 ? 7.273 -11.367 15.867 1 98.44 39 ILE B CA 1
ATOM 2714 C C . ILE B 1 39 ? 8.039 -11.398 17.188 1 98.44 39 ILE B C 1
ATOM 2716 O O . ILE B 1 39 ? 7.441 -11.273 18.266 1 98.44 39 ILE B O 1
ATOM 2720 N N . LYS B 1 40 ? 9.352 -11.555 17.062 1 97.56 40 LYS B N 1
ATOM 2721 C CA . LYS B 1 40 ? 10.188 -11.656 18.25 1 97.56 40 LYS B CA 1
ATOM 2722 C C . LYS B 1 40 ? 11.195 -10.508 18.328 1 97.56 40 LYS B C 1
ATOM 2724 O O . LYS B 1 40 ? 11.469 -9.984 19.406 1 97.56 40 LYS B O 1
ATOM 2729 N N . LYS B 1 41 ? 11.68 -10.039 17.188 1 97.75 41 LYS B N 1
ATOM 2730 C CA . LYS B 1 41 ? 12.805 -9.117 17.156 1 97.75 41 LYS B CA 1
ATOM 2731 C C . LYS B 1 41 ? 12.367 -7.723 16.719 1 97.75 41 LYS B C 1
ATOM 2733 O O . LYS B 1 41 ? 13.102 -6.75 16.906 1 97.75 41 LYS B O 1
ATOM 2738 N N . GLY B 1 42 ? 11.219 -7.641 16.094 1 98.06 42 GLY B N 1
ATOM 2739 C CA . GLY B 1 42 ? 10.742 -6.359 15.586 1 98.06 42 GLY B CA 1
ATOM 2740 C C . GLY B 1 42 ? 11.453 -5.914 14.32 1 98.06 42 GLY B C 1
ATOM 2741 O O . GLY B 1 42 ? 11.422 -4.734 13.969 1 98.06 42 GLY B O 1
ATOM 2742 N N . LYS B 1 43 ? 12.188 -6.816 13.695 1 98.44 43 LYS B N 1
ATOM 2743 C CA . LYS B 1 43 ? 12.82 -6.508 12.422 1 98.44 43 LYS B CA 1
ATOM 2744 C C . LYS B 1 43 ? 11.82 -6.574 11.273 1 98.44 43 LYS B C 1
ATOM 2746 O O . LYS B 1 43 ? 11.023 -7.512 11.188 1 98.44 43 LYS B O 1
ATOM 2751 N N . VAL B 1 44 ? 11.836 -5.551 10.398 1 98.88 44 VAL B N 1
ATOM 2752 C CA . VAL B 1 44 ? 10.891 -5.438 9.289 1 98.88 44 VAL B CA 1
ATOM 2753 C C . VAL B 1 44 ? 11.625 -5.562 7.961 1 98.88 44 VAL B C 1
ATOM 2755 O O . VAL B 1 44 ? 12.656 -4.914 7.75 1 98.88 44 VAL B O 1
ATOM 2758 N N . TYR B 1 45 ? 11.156 -6.406 7.078 1 98.81 45 TYR B N 1
ATOM 2759 C CA . TYR B 1 45 ? 11.609 -6.512 5.699 1 98.81 45 TYR B CA 1
ATOM 2760 C C . TYR B 1 45 ? 10.555 -5.98 4.734 1 98.81 45 TYR B C 1
ATOM 2762 O O . TYR B 1 45 ? 9.406 -6.43 4.754 1 98.81 45 TYR B O 1
ATOM 2770 N N . ASN B 1 46 ? 10.914 -4.965 3.984 1 98.75 46 ASN B N 1
ATOM 2771 C CA . ASN B 1 46 ? 10.062 -4.527 2.883 1 98.75 46 ASN B CA 1
ATOM 2772 C C . ASN B 1 46 ? 10.188 -5.453 1.678 1 98.75 46 ASN B C 1
ATOM 2774 O O . ASN B 1 46 ? 11.273 -5.609 1.118 1 98.75 46 ASN B O 1
ATOM 2778 N N . LEU B 1 47 ? 9.062 -6 1.247 1 98.94 47 LEU B N 1
ATOM 2779 C CA . LEU B 1 47 ? 9.102 -7.031 0.216 1 98.94 47 LEU B CA 1
ATOM 2780 C C . LEU B 1 47 ? 8.68 -6.465 -1.135 1 98.94 47 LEU B C 1
ATOM 2782 O O . LEU B 1 47 ? 8.195 -7.203 -1.998 1 98.94 47 LEU B O 1
ATOM 2786 N N . SER B 1 48 ? 8.742 -5.176 -1.324 1 98.69 48 SER B N 1
ATOM 2787 C CA . SER B 1 48 ? 8.422 -4.543 -2.602 1 98.69 48 SER B CA 1
ATOM 2788 C C . SER B 1 48 ? 9.672 -3.924 -3.232 1 98.69 48 SER B C 1
ATOM 2790 O O . SER B 1 48 ? 10.625 -3.59 -2.531 1 98.69 48 SER B O 1
ATOM 2792 N N . HIS B 1 49 ? 9.68 -3.854 -4.488 1 98.44 49 HIS B N 1
ATOM 2793 C CA . HIS B 1 49 ? 10.727 -3.174 -5.242 1 98.44 49 HIS B CA 1
ATOM 2794 C C . HIS B 1 49 ? 10.398 -1.697 -5.434 1 98.44 49 HIS B C 1
ATOM 2796 O O . HIS B 1 49 ? 9.234 -1.308 -5.406 1 98.44 49 HIS B O 1
ATOM 2802 N N . VAL B 1 50 ? 11.453 -0.909 -5.609 1 98.25 50 VAL B N 1
ATOM 2803 C CA . VAL B 1 50 ? 11.273 0.483 -6.008 1 98.25 50 VAL B CA 1
ATOM 2804 C C . VAL B 1 50 ? 10.711 0.544 -7.426 1 98.25 50 VAL B C 1
ATOM 2806 O O . VAL B 1 50 ? 11.156 -0.186 -8.312 1 98.25 50 VAL B O 1
ATOM 2809 N N . ILE B 1 51 ? 9.672 1.329 -7.617 1 98.06 51 ILE B N 1
ATOM 2810 C CA . ILE B 1 51 ? 9.102 1.622 -8.93 1 98.06 51 ILE B CA 1
ATOM 2811 C C . ILE B 1 51 ? 9.789 2.854 -9.523 1 98.06 51 ILE B C 1
ATOM 2813 O O . ILE B 1 51 ? 9.945 3.869 -8.844 1 98.06 51 ILE B O 1
ATOM 2817 N N . PHE B 1 52 ? 10.203 2.775 -10.758 1 97.75 52 PHE B N 1
ATOM 2818 C CA . PHE B 1 52 ? 10.945 3.879 -11.359 1 97.75 52 PHE B CA 1
ATOM 2819 C C . PHE B 1 52 ? 10.773 3.889 -12.875 1 97.75 52 PHE B C 1
ATOM 2821 O O . PHE B 1 52 ? 10.438 2.863 -13.469 1 97.75 52 PHE B O 1
ATOM 2828 N N . ASN B 1 53 ? 10.883 5.066 -13.445 1 97.69 53 ASN B N 1
ATOM 2829 C CA . ASN B 1 53 ? 10.82 5.199 -14.898 1 97.69 53 ASN B CA 1
ATOM 2830 C C . ASN B 1 53 ? 11.859 4.312 -15.586 1 97.69 53 ASN B C 1
ATOM 2832 O O . ASN B 1 53 ? 13.031 4.316 -15.211 1 97.69 53 ASN B O 1
ATOM 2836 N N . GLY B 1 54 ? 11.398 3.535 -16.531 1 96 54 GLY B N 1
ATOM 2837 C CA . GLY B 1 54 ? 12.305 2.656 -17.266 1 96 54 GLY B CA 1
ATOM 2838 C C . GLY B 1 54 ? 12.469 1.299 -16.609 1 96 54 GLY B C 1
ATOM 2839 O O . GLY B 1 54 ? 13.297 0.493 -17.047 1 96 54 GLY B O 1
ATOM 2840 N N . MET B 1 55 ? 11.711 1.032 -15.586 1 96.44 55 MET B N 1
ATOM 2841 C CA . MET B 1 55 ? 11.82 -0.256 -14.914 1 96.44 55 MET B CA 1
ATOM 2842 C C . MET B 1 55 ? 11.375 -1.392 -15.828 1 96.44 55 MET B C 1
ATOM 2844 O O . MET B 1 55 ? 10.789 -1.149 -16.891 1 96.44 55 MET B O 1
ATOM 2848 N N . ALA B 1 56 ? 11.719 -2.602 -15.375 1 91.25 56 ALA B N 1
ATOM 2849 C CA . ALA B 1 56 ? 11.273 -3.787 -16.094 1 91.25 56 ALA B CA 1
ATOM 2850 C C . ALA B 1 56 ? 9.75 -3.855 -16.156 1 91.25 56 ALA B C 1
ATOM 2852 O O . ALA B 1 56 ? 9.07 -3.541 -15.188 1 91.25 56 ALA B O 1
ATOM 2853 N N . ASP B 1 57 ? 9.234 -4.117 -17.297 1 87.81 57 ASP B N 1
ATOM 2854 C CA . ASP B 1 57 ? 7.797 -4.234 -17.484 1 87.81 57 ASP B CA 1
ATOM 2855 C C . ASP B 1 57 ? 7.473 -5.09 -18.719 1 87.81 57 ASP B C 1
ATOM 2857 O O . ASP B 1 57 ? 8.273 -5.18 -19.641 1 87.81 57 ASP B O 1
ATOM 2861 N N . ARG B 1 58 ? 6.383 -5.777 -18.562 1 88.5 58 ARG B N 1
ATOM 2862 C CA . ARG B 1 58 ? 5.898 -6.492 -19.734 1 88.5 58 ARG B CA 1
ATOM 2863 C C . ARG B 1 58 ? 5.391 -5.52 -20.797 1 88.5 58 ARG B C 1
ATOM 2865 O O . ARG B 1 58 ? 4.637 -4.594 -20.484 1 88.5 58 ARG B O 1
ATOM 2872 N N . LEU B 1 59 ? 5.68 -5.781 -21.984 1 83.75 59 LEU B N 1
ATOM 2873 C CA . LEU B 1 59 ? 5.324 -4.867 -23.078 1 83.75 59 LEU B CA 1
ATOM 2874 C C . LEU B 1 59 ? 3.811 -4.699 -23.156 1 83.75 59 LEU B C 1
ATOM 2876 O O . LEU B 1 59 ? 3.318 -3.602 -23.438 1 83.75 59 LEU B O 1
ATOM 2880 N N . THR B 1 60 ? 3.123 -5.707 -22.875 1 85.38 60 THR B N 1
ATOM 2881 C CA . THR B 1 60 ? 1.669 -5.672 -22.984 1 85.38 60 THR B CA 1
ATOM 2882 C C . THR B 1 60 ? 1.059 -4.816 -21.875 1 85.38 60 THR B C 1
ATOM 2884 O O . THR B 1 60 ? -0.116 -4.449 -21.953 1 85.38 60 THR B O 1
ATOM 2887 N N . HIS B 1 61 ? 1.785 -4.539 -20.781 1 91.56 61 HIS B N 1
ATOM 2888 C CA . HIS B 1 61 ? 1.286 -3.75 -19.656 1 91.56 61 HIS B CA 1
ATOM 2889 C C . HIS B 1 61 ? 1.41 -2.256 -19.938 1 91.56 61 HIS B C 1
ATOM 2891 O O . HIS B 1 61 ? 0.738 -1.443 -19.297 1 91.56 61 HIS B O 1
ATOM 2897 N N . GLY B 1 62 ? 2.219 -1.902 -20.969 1 89.94 62 GLY B N 1
ATOM 2898 C CA . GLY B 1 62 ? 2.586 -0.505 -21.141 1 89.94 62 GLY B CA 1
ATOM 2899 C C . GLY B 1 62 ? 3.586 -0.027 -20.094 1 89.94 62 GLY B C 1
ATOM 2900 O O . GLY B 1 62 ? 3.715 -0.626 -19.031 1 89.94 62 GLY B O 1
ATOM 2901 N N . PRO B 1 63 ? 4.246 1.08 -20.391 1 92.19 63 PRO B N 1
ATOM 2902 C CA . PRO B 1 63 ? 5.316 1.534 -19.5 1 92.19 63 PRO B CA 1
ATOM 2903 C C . PRO B 1 63 ? 4.785 2.234 -18.25 1 92.19 63 PRO B C 1
ATOM 2905 O O . PRO B 1 63 ? 3.641 2.701 -18.234 1 92.19 63 PRO B O 1
ATOM 2908 N N . TYR B 1 64 ? 5.551 2.15 -17.234 1 96.81 64 TYR B N 1
ATOM 2909 C CA . TYR B 1 64 ? 5.371 3.01 -16.078 1 96.81 64 TYR B CA 1
ATOM 2910 C C . TYR B 1 64 ? 5.922 4.406 -16.344 1 96.81 64 TYR B C 1
ATOM 2912 O O . TYR B 1 64 ? 7.016 4.555 -16.891 1 96.81 64 TYR B O 1
ATOM 2920 N N . PHE B 1 65 ? 5.102 5.453 -15.906 1 97.06 65 PHE B N 1
ATOM 2921 C CA . PHE B 1 65 ? 5.566 6.832 -16 1 97.06 65 PHE B CA 1
ATOM 2922 C C . PHE B 1 65 ? 5.262 7.598 -14.719 1 97.06 65 PHE B C 1
ATOM 2924 O O . PHE B 1 65 ? 4.152 7.504 -14.188 1 97.06 65 PHE B O 1
ATOM 2931 N N . PHE B 1 66 ? 6.273 8.211 -14.219 1 98.25 66 PHE B N 1
ATOM 2932 C CA . PHE B 1 66 ? 6.113 9.234 -13.195 1 98.25 66 PHE B CA 1
ATOM 2933 C C . PHE B 1 66 ? 6.75 10.547 -13.633 1 98.25 66 PHE B C 1
ATOM 2935 O O . PHE B 1 66 ? 7.863 10.555 -14.156 1 98.25 66 PHE B O 1
ATOM 2942 N N . ASP B 1 67 ? 6.047 11.633 -13.445 1 97.69 67 ASP B N 1
ATOM 2943 C CA . ASP B 1 67 ? 6.602 12.953 -13.711 1 97.69 67 ASP B CA 1
ATOM 2944 C C . ASP B 1 67 ? 6.121 13.969 -12.68 1 97.69 67 ASP B C 1
ATOM 2946 O O . ASP B 1 67 ? 5.039 13.812 -12.102 1 97.69 67 ASP B O 1
ATOM 2950 N N . ILE B 1 68 ? 6.957 14.977 -12.445 1 97.75 68 ILE B N 1
ATOM 2951 C CA . ILE B 1 68 ? 6.566 16.078 -11.586 1 97.75 68 ILE B CA 1
ATOM 2952 C C . ILE B 1 68 ? 5.559 16.969 -12.32 1 97.75 68 ILE B C 1
ATOM 2954 O O . ILE B 1 68 ? 5.805 17.391 -13.445 1 97.75 68 ILE B O 1
ATOM 2958 N N . LEU B 1 69 ? 4.453 17.156 -11.734 1 96.5 69 LEU B N 1
ATOM 2959 C CA . LEU B 1 69 ? 3.393 18 -12.281 1 96.5 69 LEU B CA 1
ATOM 2960 C C . LEU B 1 69 ? 3.562 19.438 -11.844 1 96.5 69 LEU B C 1
ATOM 2962 O O . LEU B 1 69 ? 3.297 20.375 -12.617 1 96.5 69 LEU B O 1
ATOM 2966 N N . LEU B 1 70 ? 3.939 19.625 -10.641 1 96.75 70 LEU B N 1
ATOM 2967 C CA . LEU B 1 70 ? 4.137 20.938 -10.039 1 96.75 70 LEU B CA 1
ATOM 2968 C C . LEU B 1 70 ? 5.465 21 -9.297 1 96.75 70 LEU B C 1
ATOM 2970 O O . LEU B 1 70 ? 5.719 20.203 -8.398 1 96.75 70 LEU B O 1
ATOM 2974 N N . ARG B 1 71 ? 6.312 21.953 -9.789 1 97.75 71 ARG B N 1
ATOM 2975 C CA . ARG B 1 71 ? 7.523 22.266 -9.039 1 97.75 71 ARG B CA 1
ATOM 2976 C C . ARG B 1 71 ? 7.266 23.375 -8.031 1 97.75 71 ARG B C 1
ATOM 2978 O O . ARG B 1 71 ? 6.375 24.203 -8.227 1 97.75 71 ARG B O 1
ATOM 2985 N N . VAL B 1 72 ? 8.016 23.406 -6.914 1 96.44 72 VAL B N 1
ATOM 2986 C CA . VAL B 1 72 ? 7.75 24.281 -5.781 1 96.44 72 VAL B CA 1
ATOM 2987 C C . VAL B 1 72 ? 7.82 25.734 -6.23 1 96.44 72 VAL B C 1
ATOM 2989 O O . VAL B 1 72 ? 7.215 26.609 -5.613 1 96.44 72 VAL B O 1
ATOM 2992 N N . TYR B 1 73 ? 8.508 26.047 -7.262 1 95.31 73 TYR B N 1
ATOM 2993 C CA . TYR B 1 73 ? 8.734 27.422 -7.691 1 95.31 73 TYR B CA 1
ATOM 2994 C C . TYR B 1 73 ? 7.895 27.75 -8.914 1 95.31 73 TYR B C 1
ATOM 2996 O O . TYR B 1 73 ? 8.016 28.844 -9.484 1 95.31 73 TYR B O 1
ATOM 3004 N N . ASP B 1 74 ? 7.027 26.859 -9.312 1 95.19 74 ASP B N 1
ATOM 3005 C CA . ASP B 1 74 ? 6.277 27.062 -10.555 1 95.19 74 ASP B CA 1
ATOM 3006 C C . ASP B 1 74 ? 5.238 28.172 -10.391 1 95.19 74 ASP B C 1
ATOM 3008 O O . ASP B 1 74 ? 4.973 28.922 -11.336 1 95.19 74 ASP B O 1
ATOM 3012 N N . ASN B 1 75 ? 4.652 28.359 -9.211 1 91.69 75 ASN B N 1
ATOM 3013 C CA . ASN B 1 75 ? 3.539 29.281 -9.031 1 91.69 75 ASN B CA 1
ATOM 3014 C C . ASN B 1 75 ? 3.99 30.562 -8.352 1 91.69 75 ASN B C 1
ATOM 3016 O O . ASN B 1 75 ? 3.188 31.484 -8.141 1 91.69 75 ASN B O 1
ATOM 3020 N N . ASP B 1 76 ? 5.176 30.688 -7.953 1 93.69 76 ASP B N 1
ATOM 3021 C CA . ASP B 1 76 ? 5.797 31.844 -7.305 1 93.69 76 ASP B CA 1
ATOM 3022 C C . ASP B 1 76 ? 5.152 32.125 -5.949 1 93.69 76 ASP B C 1
ATOM 3024 O O . ASP B 1 76 ? 5.176 33.25 -5.465 1 93.69 76 ASP B O 1
ATOM 3028 N N . TYR B 1 77 ? 4.516 31.156 -5.414 1 94.5 77 TYR B N 1
ATOM 3029 C CA . TYR B 1 77 ? 3.852 31.328 -4.129 1 94.5 77 TYR B CA 1
ATOM 3030 C C . TYR B 1 77 ? 4.863 31.641 -3.033 1 94.5 77 TYR B C 1
ATOM 3032 O O . TYR B 1 77 ? 4.516 32.25 -2.008 1 94.5 77 TYR B O 1
ATOM 3040 N N . TYR B 1 78 ? 6.141 31.297 -3.236 1 93.38 78 TYR B N 1
ATOM 3041 C CA . TYR B 1 78 ? 7.176 31.594 -2.252 1 93.38 78 TYR B CA 1
ATOM 3042 C C . TYR B 1 78 ? 7.422 33.094 -2.15 1 93.38 78 TYR B C 1
ATOM 3044 O O . TYR B 1 78 ? 7.941 33.562 -1.143 1 93.38 78 TYR B O 1
ATOM 3052 N N . LYS B 1 79 ? 6.977 33.844 -3.17 1 94.38 79 LYS B N 1
ATOM 3053 C CA . LYS B 1 79 ? 7.098 35.312 -3.154 1 94.38 79 LYS B CA 1
ATOM 3054 C C . LYS B 1 79 ? 5.848 35.969 -2.574 1 94.38 79 LYS B C 1
ATOM 3056 O O . LYS B 1 79 ? 5.918 37.031 -1.989 1 94.38 79 LYS B O 1
ATOM 3061 N N . THR B 1 80 ? 4.754 35.312 -2.756 1 94.56 80 THR B N 1
ATOM 3062 C CA . THR B 1 80 ? 3.455 35.938 -2.516 1 94.56 80 THR B CA 1
ATOM 3063 C C . THR B 1 80 ? 3.016 35.719 -1.07 1 94.56 80 THR B C 1
ATOM 3065 O O . THR B 1 80 ? 2.443 36.625 -0.45 1 94.56 80 THR B O 1
ATOM 3068 N N . TYR B 1 81 ? 3.24 34.531 -0.569 1 95.12 81 TYR B N 1
ATOM 3069 C CA . TYR B 1 81 ? 2.771 34.188 0.77 1 95.12 81 TYR B CA 1
ATOM 3070 C C . TYR B 1 81 ? 3.848 34.438 1.812 1 95.12 81 TYR B C 1
ATOM 3072 O O . TYR B 1 81 ? 5.035 34.219 1.561 1 95.12 81 TYR B O 1
ATOM 3080 N N . LYS B 1 82 ? 3.471 34.844 2.979 1 93.88 82 LYS B N 1
ATOM 3081 C CA . LYS B 1 82 ? 4.379 35.219 4.055 1 93.88 82 LYS B CA 1
ATOM 3082 C C . LYS B 1 82 ? 5.238 34.062 4.5 1 93.88 82 LYS B C 1
ATOM 3084 O O . LYS B 1 82 ? 6.387 34.25 4.906 1 93.88 82 LYS B O 1
ATOM 3089 N N . ASN B 1 83 ? 4.672 32.875 4.422 1 94.19 83 ASN B N 1
ATOM 3090 C CA . ASN B 1 83 ? 5.406 31.703 4.875 1 94.19 83 ASN B CA 1
ATOM 3091 C C . ASN B 1 83 ? 6.266 31.125 3.76 1 94.19 83 ASN B C 1
ATOM 3093 O O . ASN B 1 83 ? 6.781 30 3.893 1 94.19 83 ASN B O 1
ATOM 3097 N N . LYS B 1 84 ? 6.402 31.797 2.65 1 95.25 84 LYS B N 1
ATOM 3098 C CA . LYS B 1 84 ? 7.277 31.422 1.543 1 95.25 84 LYS B CA 1
ATOM 3099 C C . LYS B 1 84 ? 7.016 29.984 1.104 1 95.25 84 LYS B C 1
ATOM 3101 O O . LYS B 1 84 ? 7.949 29.188 0.949 1 95.25 84 LYS B O 1
ATOM 3106 N N . TYR B 1 85 ? 5.832 29.766 0.881 1 94.88 85 TYR B N 1
ATOM 3107 C CA . TYR B 1 85 ? 5.25 28.453 0.607 1 94.88 85 TYR B CA 1
ATOM 3108 C C . TYR B 1 85 ? 5.68 27.938 -0.764 1 94.88 85 TYR B C 1
ATOM 3110 O O . TYR B 1 85 ? 5.793 28.719 -1.715 1 94.88 85 TYR B O 1
ATOM 3118 N N . GLY B 1 86 ? 5.977 26.641 -0.879 1 96.56 86 GLY B N 1
ATOM 3119 C CA . GLY B 1 86 ? 6.09 25.906 -2.127 1 96.56 86 GLY B CA 1
ATOM 3120 C C . GLY B 1 86 ? 5.691 24.453 -1.998 1 96.56 86 GLY B C 1
ATOM 3121 O O . GLY B 1 86 ? 6.117 23.766 -1.067 1 96.56 86 GLY B O 1
ATOM 3122 N N . ALA B 1 87 ? 4.867 23.953 -2.902 1 97.19 87 ALA B N 1
ATOM 3123 C CA . ALA B 1 87 ? 4.453 22.547 -2.908 1 97.19 87 ALA B CA 1
ATOM 3124 C C . ALA B 1 87 ? 4.902 21.844 -4.188 1 97.19 87 ALA B C 1
ATOM 3126 O O . ALA B 1 87 ? 5.105 22.5 -5.219 1 97.19 87 ALA B O 1
ATOM 3127 N N . SER B 1 88 ? 5.094 20.594 -4.055 1 97.75 88 SER B N 1
ATOM 3128 C CA . SER B 1 88 ? 5.391 19.734 -5.207 1 97.75 88 SER B CA 1
ATOM 3129 C C . SER B 1 88 ? 4.434 18.562 -5.285 1 97.75 88 SER B C 1
ATOM 3131 O O . SER B 1 88 ? 4.043 18 -4.258 1 97.75 88 SER B O 1
ATOM 3133 N N . LEU B 1 89 ? 4.043 18.234 -6.484 1 97.62 89 LEU B N 1
ATOM 3134 C CA . LEU B 1 89 ? 3.17 17.109 -6.781 1 97.62 89 LEU B CA 1
ATOM 3135 C C . LEU B 1 89 ? 3.619 16.391 -8.055 1 97.62 89 LEU B C 1
ATOM 3137 O O . LEU B 1 89 ? 4.266 16.984 -8.914 1 97.62 89 LEU B O 1
ATOM 3141 N N . GLY B 1 90 ? 3.311 15.102 -8.078 1 98.06 90 GLY B N 1
ATOM 3142 C CA . GLY B 1 90 ? 3.596 14.336 -9.273 1 98.06 90 GLY B CA 1
ATOM 3143 C C . GLY B 1 90 ? 2.4 13.547 -9.781 1 98.06 90 GLY B C 1
ATOM 3144 O O . GLY B 1 90 ? 1.339 13.555 -9.156 1 98.06 90 GLY B O 1
ATOM 3145 N N . ARG B 1 91 ? 2.582 12.984 -10.93 1 97.75 91 ARG B N 1
ATOM 3146 C CA . ARG B 1 91 ? 1.567 12.141 -11.547 1 97.75 91 ARG B CA 1
ATOM 3147 C C . ARG B 1 91 ? 2.145 10.781 -11.93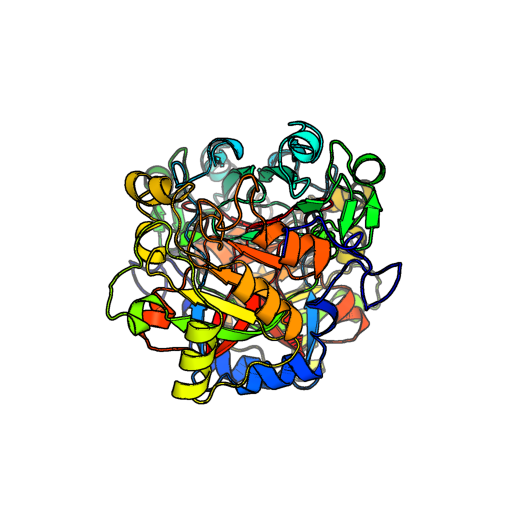 1 97.75 91 ARG B C 1
ATOM 3149 O O . ARG B 1 91 ? 3.309 10.688 -12.328 1 97.75 91 ARG B O 1
ATOM 3156 N N . ILE B 1 92 ? 1.288 9.828 -11.852 1 98.31 92 ILE B N 1
ATOM 3157 C CA . ILE B 1 92 ? 1.632 8.438 -12.117 1 98.31 92 ILE B CA 1
ATOM 3158 C C . ILE B 1 92 ? 0.752 7.891 -13.234 1 98.31 92 ILE B C 1
ATOM 3160 O O . ILE B 1 92 ? -0.459 8.117 -13.25 1 98.31 92 ILE B O 1
ATOM 3164 N N . GLU B 1 93 ? 1.301 7.258 -14.195 1 97.75 93 GLU B N 1
ATOM 3165 C CA . GLU B 1 93 ? 0.633 6.383 -15.156 1 97.75 93 GLU B CA 1
ATOM 3166 C C . GLU B 1 93 ? 1.236 4.984 -15.133 1 97.75 93 GLU B C 1
ATOM 3168 O O . GLU B 1 93 ? 2.438 4.816 -15.359 1 97.75 93 GLU B O 1
ATOM 3173 N N . MET B 1 94 ? 0.372 3.973 -14.898 1 98.12 94 MET B N 1
ATOM 3174 C CA . MET B 1 94 ? 0.942 2.633 -14.781 1 98.12 94 MET B CA 1
ATOM 3175 C C . MET B 1 94 ? -0.13 1.566 -14.977 1 98.12 94 MET B C 1
ATOM 3177 O O . MET B 1 94 ? -1.325 1.861 -14.914 1 98.12 94 MET B O 1
ATOM 3181 N N . CYS B 1 95 ? 0.308 0.355 -15.336 1 98.25 95 CYS B N 1
ATOM 3182 C CA . CYS B 1 95 ? -0.542 -0.827 -15.258 1 98.25 95 CYS B CA 1
ATOM 3183 C C . CYS B 1 95 ? -0.839 -1.184 -13.805 1 98.25 95 CYS B C 1
ATOM 3185 O O . CYS B 1 95 ? 0.009 -0.997 -12.93 1 98.25 95 CYS B O 1
ATOM 3187 N N . ASP B 1 96 ? -2.062 -1.675 -13.562 1 98.38 96 ASP B N 1
ATOM 3188 C CA . ASP B 1 96 ? -2.365 -2.1 -12.195 1 98.38 96 ASP B CA 1
ATOM 3189 C C . ASP B 1 96 ? -1.528 -3.314 -11.805 1 98.38 96 ASP B C 1
ATOM 3191 O O . ASP B 1 96 ? -1.478 -3.686 -10.625 1 98.38 96 ASP B O 1
ATOM 3195 N N . HIS B 1 97 ? -0.72 -3.914 -12.672 1 98.19 97 HIS B N 1
ATOM 3196 C CA . HIS B 1 97 ? 0.198 -5.02 -12.43 1 98.19 97 HIS B CA 1
ATOM 3197 C C . HIS B 1 97 ? 1.646 -4.543 -12.406 1 98.19 97 HIS B C 1
ATOM 3199 O O . HIS B 1 97 ? 2.561 -5.301 -12.734 1 98.19 97 HIS B O 1
ATOM 3205 N N . THR B 1 98 ? 1.907 -3.354 -12.086 1 97.19 98 THR B N 1
ATOM 3206 C CA . THR B 1 98 ? 3.244 -2.771 -12.086 1 97.19 98 THR B CA 1
ATOM 3207 C C . THR B 1 98 ? 4.012 -3.178 -10.836 1 97.19 98 THR B C 1
ATOM 3209 O O . THR B 1 98 ? 3.488 -3.08 -9.719 1 97.19 98 THR B O 1
ATOM 3212 N N . GLY B 1 99 ? 5.34 -3.613 -11.062 1 97 99 GLY B N 1
ATOM 3213 C CA . GLY B 1 99 ? 6.195 -3.928 -9.93 1 97 99 GLY B CA 1
ATOM 3214 C C . GLY B 1 99 ? 5.66 -5.062 -9.078 1 97 99 GLY B C 1
ATOM 3215 O O . GLY B 1 99 ? 5.086 -6.02 -9.594 1 97 99 GLY B O 1
ATOM 3216 N N . THR B 1 100 ? 6.012 -5.062 -7.828 1 98.62 100 THR B N 1
ATOM 3217 C CA . THR B 1 100 ? 5.387 -5.977 -6.879 1 98.62 100 THR B CA 1
ATOM 3218 C C . THR B 1 100 ? 3.885 -5.715 -6.789 1 98.62 100 THR B C 1
ATOM 3220 O O . THR B 1 100 ? 3.461 -4.602 -6.48 1 98.62 100 THR B O 1
ATOM 3223 N N . HIS B 1 101 ? 3.094 -6.715 -7.117 1 98.81 101 HIS B N 1
ATOM 3224 C CA . HIS B 1 101 ? 1.658 -6.457 -7.141 1 98.81 101 HIS B CA 1
ATOM 3225 C C . HIS B 1 101 ? 0.867 -7.699 -6.75 1 98.81 101 HIS B C 1
ATOM 3227 O O . HIS B 1 101 ? 1.361 -8.82 -6.883 1 98.81 101 HIS B O 1
ATOM 3233 N N . LEU B 1 102 ? -0.305 -7.457 -6.254 1 98.94 102 LEU B N 1
ATOM 3234 C CA . LEU B 1 102 ? -1.267 -8.492 -5.887 1 98.94 102 LEU B CA 1
ATOM 3235 C C . LEU B 1 102 ? -2.352 -8.633 -6.949 1 98.94 102 LEU B C 1
ATOM 3237 O O . LEU B 1 102 ? -3.031 -7.656 -7.277 1 98.94 102 LEU B O 1
ATOM 3241 N N . ASP B 1 103 ? -2.531 -9.828 -7.43 1 98.88 103 ASP B N 1
ATOM 3242 C CA . ASP B 1 103 ? -3.574 -10.102 -8.414 1 98.88 103 ASP B CA 1
ATOM 3243 C C . ASP B 1 103 ? -4.949 -10.164 -7.754 1 98.88 103 ASP B C 1
ATOM 3245 O O . ASP B 1 103 ? -5.094 -10.703 -6.656 1 98.88 103 ASP B O 1
ATOM 3249 N N . SER B 1 104 ? -5.906 -9.602 -8.422 1 98.81 104 SER B N 1
ATOM 3250 C CA . SER B 1 104 ? -7.293 -9.734 -7.988 1 98.81 104 SER B CA 1
ATOM 3251 C C . SER B 1 104 ? -7.945 -10.969 -8.609 1 98.81 104 SER B C 1
ATOM 3253 O O . SER B 1 104 ? -7.355 -11.625 -9.469 1 98.81 104 SER B O 1
ATOM 3255 N N . LEU B 1 105 ? -9.156 -11.297 -8.156 1 98.81 105 LEU B N 1
ATOM 3256 C CA . LEU B 1 105 ? -9.828 -12.516 -8.609 1 98.81 105 LEU B CA 1
ATOM 3257 C C . LEU B 1 105 ? -10.484 -12.305 -9.969 1 98.81 105 LEU B C 1
ATOM 3259 O O . LEU B 1 105 ? -10.93 -13.266 -10.602 1 98.81 105 LEU B O 1
ATOM 3263 N N . ASN B 1 106 ? -10.477 -11.086 -10.477 1 98.75 106 ASN B N 1
ATOM 3264 C CA . ASN B 1 106 ? -10.953 -10.805 -11.828 1 98.75 106 ASN B CA 1
ATOM 3265 C C . ASN B 1 106 ? -9.797 -10.703 -12.82 1 98.75 106 ASN B C 1
ATOM 3267 O O . ASN B 1 106 ? -9.977 -10.25 -13.945 1 98.75 106 ASN B O 1
ATOM 3271 N N . HIS B 1 107 ? -8.617 -11.086 -12.453 1 98.62 107 HIS B N 1
ATOM 3272 C CA . HIS B 1 107 ? -7.43 -11.016 -13.289 1 98.62 107 HIS B CA 1
ATOM 3273 C C . HIS B 1 107 ? -7.395 -12.172 -14.289 1 98.62 107 HIS B C 1
ATOM 3275 O O . HIS B 1 107 ? -6.875 -12.023 -15.398 1 98.62 107 HIS B O 1
ATOM 3281 N N . MET B 1 108 ? -7.898 -13.367 -13.938 1 98 108 MET B N 1
ATOM 3282 C CA . MET B 1 108 ? -7.805 -14.578 -14.742 1 98 108 MET B CA 1
ATOM 3283 C C . MET B 1 108 ? -9.18 -15.219 -14.93 1 98 108 MET B C 1
ATOM 3285 O O . MET B 1 108 ? -9.969 -15.281 -13.984 1 98 108 MET B O 1
ATOM 3289 N N . ALA B 1 109 ? -9.391 -15.68 -16.156 1 97.5 109 ALA B N 1
ATOM 3290 C CA . ALA B 1 109 ? -10.641 -16.375 -16.453 1 97.5 109 ALA B CA 1
ATOM 3291 C C . ALA B 1 109 ? -10.367 -17.734 -17.094 1 97.5 109 ALA B C 1
ATOM 3293 O O . ALA B 1 109 ? -9.297 -17.953 -17.656 1 97.5 109 ALA B O 1
ATOM 3294 N N . HIS B 1 110 ? -11.219 -18.656 -16.891 1 96.62 110 HIS B N 1
ATOM 3295 C CA . HIS B 1 110 ? -11.352 -19.875 -17.672 1 96.62 110 HIS B CA 1
ATOM 3296 C C . HIS B 1 110 ? -12.625 -19.859 -18.516 1 96.62 110 HIS B C 1
ATOM 3298 O O . HIS B 1 110 ? -13.734 -19.797 -17.984 1 96.62 110 HIS B O 1
ATOM 3304 N N . ASN B 1 111 ? -12.469 -19.938 -19.812 1 95 111 ASN B N 1
ATOM 3305 C CA . ASN B 1 111 ? -13.594 -19.953 -20.734 1 95 111 ASN B CA 1
ATOM 3306 C C . ASN B 1 111 ? -14.578 -18.828 -20.438 1 95 111 ASN B C 1
ATOM 3308 O O . ASN B 1 111 ? -15.773 -19.062 -20.297 1 95 111 ASN B O 1
ATOM 3312 N N . ASN B 1 112 ? -14.062 -17.609 -20.172 1 96.5 112 ASN B N 1
ATOM 3313 C CA . ASN B 1 112 ? -14.773 -16.359 -20 1 96.5 112 ASN B CA 1
ATOM 3314 C C . ASN B 1 112 ? -15.539 -16.312 -18.672 1 96.5 112 ASN B C 1
ATOM 3316 O O . ASN B 1 112 ? -16.516 -15.586 -18.547 1 96.5 112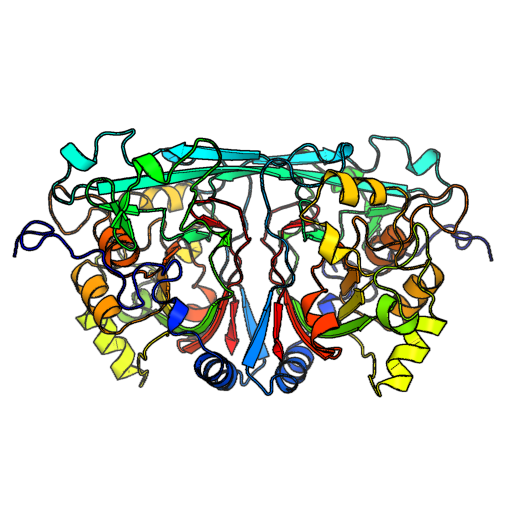 ASN B O 1
ATOM 3320 N N . LYS B 1 113 ? -15.109 -17.172 -17.766 1 97.44 113 LYS B N 1
ATOM 3321 C CA . LYS B 1 113 ? -15.648 -17.125 -16.406 1 97.44 113 LYS B CA 1
ATOM 3322 C C . LYS B 1 113 ? -14.547 -16.844 -15.391 1 97.44 113 LYS B C 1
ATOM 3324 O O . LYS B 1 113 ? -13.492 -17.469 -15.422 1 97.44 113 LYS B O 1
ATOM 3329 N N . PHE B 1 114 ? -14.82 -15.852 -14.555 1 98.19 114 PHE B N 1
ATOM 3330 C CA . PHE B 1 114 ? -13.93 -15.57 -13.445 1 98.19 114 PHE B CA 1
ATOM 3331 C C . PHE B 1 114 ? -14.219 -16.5 -12.266 1 98.19 114 PHE B C 1
ATOM 3333 O O . PHE B 1 114 ? -15.039 -17.406 -12.375 1 98.19 114 PHE B O 1
ATOM 3340 N N . PHE B 1 115 ? -13.43 -16.359 -11.164 1 98.38 115 PHE B N 1
ATOM 3341 C CA . PHE B 1 115 ? -13.672 -17.016 -9.891 1 98.38 115 PHE B CA 1
ATOM 3342 C C . PHE B 1 115 ? -15.156 -17 -9.547 1 98.38 115 PHE B C 1
ATOM 3344 O O . PHE B 1 115 ? -15.828 -15.984 -9.742 1 98.38 115 PHE B O 1
ATOM 3351 N N . ASN B 1 116 ? -15.648 -18.141 -9.039 1 98.44 116 ASN B N 1
ATOM 3352 C CA . ASN B 1 116 ? -17.016 -18.344 -8.594 1 98.44 116 ASN B CA 1
ATOM 3353 C C . ASN B 1 116 ? -18.016 -18.219 -9.75 1 98.44 116 ASN B C 1
ATOM 3355 O O . ASN B 1 116 ? -19.125 -17.75 -9.562 1 98.44 116 ASN B O 1
ATOM 3359 N N . ASN B 1 117 ? -17.625 -18.516 -10.914 1 97.25 117 ASN B N 1
ATOM 3360 C CA . ASN B 1 117 ? -18.406 -18.625 -12.141 1 97.25 117 ASN B CA 1
ATOM 3361 C C . ASN B 1 117 ? -18.969 -17.281 -12.57 1 97.25 117 ASN B C 1
ATOM 3363 O O . ASN B 1 117 ? -20.016 -17.219 -13.227 1 97.25 117 ASN B O 1
ATOM 3367 N N . ILE B 1 118 ? -18.359 -16.25 -12.219 1 98.19 118 ILE B N 1
ATOM 3368 C CA . ILE B 1 118 ? -18.812 -14.922 -12.625 1 98.19 118 ILE B CA 1
ATOM 3369 C C . ILE B 1 118 ? -18.5 -14.711 -14.109 1 98.19 118 ILE B C 1
ATOM 3371 O O . ILE B 1 118 ? -17.359 -14.859 -14.539 1 98.19 118 ILE B O 1
ATOM 3375 N N . ASP B 1 119 ? -19.469 -14.32 -14.844 1 98 119 ASP B N 1
ATOM 3376 C CA . ASP B 1 119 ? -19.344 -14.164 -16.281 1 98 119 ASP B CA 1
ATOM 3377 C C . ASP B 1 119 ? -18.531 -12.914 -16.641 1 98 119 ASP B C 1
ATOM 3379 O O . ASP B 1 119 ? -18.859 -11.82 -16.172 1 98 119 ASP B O 1
ATOM 3383 N N . ALA B 1 120 ? -17.562 -13.102 -17.438 1 98 120 ALA B N 1
ATOM 3384 C CA . ALA B 1 120 ? -16.641 -12.008 -17.75 1 98 120 ALA B CA 1
ATOM 3385 C C . ALA B 1 120 ? -17.328 -10.906 -18.547 1 98 120 ALA B C 1
ATOM 3387 O O . ALA B 1 120 ? -17.078 -9.719 -18.328 1 98 120 ALA B O 1
ATOM 3388 N N . TYR B 1 121 ? -18.172 -11.219 -19.5 1 97.75 121 TYR B N 1
ATOM 3389 C CA . TYR B 1 121 ? -18.844 -10.234 -20.328 1 97.75 121 TYR B CA 1
ATOM 3390 C C . TYR B 1 121 ? -19.781 -9.359 -19.484 1 97.75 121 TYR B C 1
ATOM 3392 O O . TYR B 1 121 ? -19.844 -8.148 -19.688 1 97.75 121 TYR B O 1
ATOM 3400 N N . GLU B 1 122 ? -20.422 -9.969 -18.562 1 98.12 122 GLU B N 1
ATOM 3401 C CA . GLU B 1 122 ? -21.359 -9.234 -17.703 1 98.12 122 GLU B CA 1
ATOM 3402 C C . GLU B 1 122 ? -20.609 -8.43 -16.656 1 98.12 122 GLU B C 1
ATOM 3404 O O . GLU B 1 122 ? -21.062 -7.352 -16.25 1 98.12 122 GLU B O 1
ATOM 3409 N N . ASN B 1 123 ? -19.516 -8.922 -16.234 1 98.44 123 ASN B N 1
ATOM 3410 C CA . ASN B 1 123 ? -18.797 -8.391 -15.078 1 98.44 123 ASN B CA 1
ATOM 3411 C C . ASN B 1 123 ? -17.875 -7.238 -15.461 1 98.44 123 ASN B C 1
ATOM 3413 O O . ASN B 1 123 ? -17.625 -6.34 -14.656 1 98.44 123 ASN B O 1
ATOM 3417 N N . THR B 1 124 ? -17.359 -7.234 -16.688 1 98.31 124 THR B N 1
ATOM 3418 C CA . THR B 1 124 ? -16.297 -6.316 -17.062 1 98.31 124 THR B CA 1
ATOM 3419 C C . THR B 1 124 ? -16.859 -5.082 -17.766 1 98.31 124 THR B C 1
ATOM 3421 O O . THR B 1 124 ? -17.672 -5.203 -18.688 1 98.31 124 THR B O 1
ATOM 3424 N N . THR B 1 125 ? -16.5 -3.924 -17.328 1 97.69 125 THR B N 1
ATOM 3425 C CA . THR B 1 125 ? -16.797 -2.662 -18 1 97.69 125 THR B CA 1
ATOM 3426 C C . THR B 1 125 ? -15.508 -1.937 -18.375 1 97.69 125 THR B C 1
ATOM 3428 O O . THR B 1 125 ? -14.406 -2.385 -18.031 1 97.69 125 THR B O 1
ATOM 3431 N N . ASN B 1 126 ? -15.594 -0.828 -19.094 1 96 126 ASN B N 1
ATOM 3432 C CA . ASN B 1 126 ? -14.43 -0.033 -19.469 1 96 126 ASN B CA 1
ATOM 3433 C C . ASN B 1 126 ? -13.734 0.543 -18.234 1 96 126 ASN B C 1
ATOM 3435 O O . ASN B 1 126 ? -12.523 0.762 -18.234 1 96 126 ASN B O 1
ATOM 3439 N N . LEU B 1 127 ? -14.508 0.709 -17.172 1 96.5 127 LEU B N 1
ATOM 3440 C CA . LEU B 1 127 ? -14 1.388 -15.992 1 96.5 127 LEU B CA 1
ATOM 3441 C C . LEU B 1 127 ? -13.68 0.385 -14.891 1 96.5 127 LEU B C 1
ATOM 3443 O O . LEU B 1 127 ? -13.578 0.757 -13.719 1 96.5 127 LEU B O 1
ATOM 3447 N N . GLY B 1 128 ? -13.578 -0.882 -15.234 1 97.31 128 GLY B N 1
ATOM 3448 C CA . GLY B 1 128 ? -13.289 -1.914 -14.25 1 97.31 128 GLY B CA 1
ATOM 3449 C C . GLY B 1 128 ? -14.406 -2.922 -14.094 1 97.31 128 GLY B C 1
ATOM 3450 O O . GLY B 1 128 ? -15.414 -2.855 -14.805 1 97.31 128 GLY B O 1
ATOM 3451 N N . SER B 1 129 ? -14.227 -3.887 -13.242 1 98.31 129 SER B N 1
ATOM 3452 C CA . SER B 1 129 ? -15.195 -4.957 -13.039 1 98.31 129 SER B CA 1
ATOM 3453 C C . SER B 1 129 ? -16.234 -4.566 -12 1 98.31 129 SER B C 1
ATOM 3455 O O . SER B 1 129 ? -15.953 -3.791 -11.086 1 98.31 129 SER B O 1
ATOM 3457 N N . LYS B 1 130 ? -17.438 -5.152 -12.164 1 98.5 130 LYS B N 1
ATOM 3458 C CA . LYS B 1 130 ? -18.516 -4.934 -11.211 1 98.5 130 LYS B CA 1
ATOM 3459 C C . LYS B 1 130 ? -18.281 -5.707 -9.914 1 98.5 130 LYS B C 1
ATOM 3461 O O . LYS B 1 130 ? -18.672 -5.258 -8.836 1 98.5 130 LYS B O 1
ATOM 3466 N N . LYS B 1 131 ? -17.703 -6.863 -10.086 1 98.69 131 LYS B N 1
ATOM 3467 C CA . LYS B 1 131 ? -17.391 -7.758 -8.969 1 98.69 131 LYS B CA 1
ATOM 3468 C C . LYS B 1 131 ? -15.922 -8.195 -9.008 1 98.69 131 LYS B C 1
ATOM 3470 O O . LYS B 1 131 ? -15.273 -8.109 -10.047 1 98.69 131 LYS B O 1
ATOM 3475 N N . LEU B 1 132 ? -15.367 -8.617 -7.891 1 98.81 132 LEU B N 1
ATOM 3476 C CA . LEU B 1 132 ? -14.07 -9.273 -7.754 1 98.81 132 LEU B CA 1
ATOM 3477 C C . LEU B 1 132 ? -12.938 -8.266 -7.914 1 98.81 132 LEU B C 1
ATOM 3479 O O . LEU B 1 132 ? -11.773 -8.648 -8.023 1 98.81 132 LEU B O 1
ATOM 3483 N N . GLY B 1 133 ? -13.289 -6.961 -7.984 1 98.75 133 GLY B N 1
ATOM 3484 C CA . GLY B 1 133 ? -12.242 -5.949 -8.07 1 98.75 133 GLY B CA 1
ATOM 3485 C C . GLY B 1 133 ? -11.445 -5.812 -6.789 1 98.75 133 GLY B C 1
ATOM 3486 O O . GLY B 1 133 ? -11.773 -6.43 -5.777 1 98.75 133 GLY B O 1
ATOM 3487 N N . MET B 1 134 ? -10.406 -5.008 -6.871 1 98.81 134 MET B N 1
ATOM 3488 C CA . MET B 1 134 ? -9.469 -4.883 -5.762 1 98.81 134 MET B CA 1
ATOM 3489 C C . MET B 1 134 ? -10.148 -4.258 -4.547 1 98.81 134 MET B C 1
ATOM 3491 O O . MET B 1 134 ? -9.711 -4.461 -3.412 1 98.81 134 MET B O 1
ATOM 3495 N N . GLU B 1 135 ? -11.242 -3.516 -4.754 1 98.5 135 GLU B N 1
ATOM 3496 C CA . GLU B 1 135 ? -11.953 -2.895 -3.641 1 98.5 135 GLU B CA 1
ATOM 3497 C C . GLU B 1 135 ? -12.617 -3.945 -2.756 1 98.5 135 GLU B C 1
ATOM 3499 O O . GLU B 1 135 ? -13.055 -3.643 -1.642 1 98.5 135 GLU B O 1
ATOM 3504 N N . LYS B 1 136 ? -12.672 -5.215 -3.246 1 98.12 136 LYS B N 1
ATOM 3505 C CA . LYS B 1 136 ? -13.336 -6.277 -2.488 1 98.12 136 LYS B CA 1
ATOM 3506 C C . LYS B 1 136 ? -12.336 -7.004 -1.585 1 98.12 136 LYS B C 1
ATOM 3508 O O . LYS B 1 136 ? -12.742 -7.766 -0.702 1 98.12 136 LYS B O 1
ATOM 3513 N N . THR B 1 137 ? -11.031 -6.746 -1.762 1 97.88 137 THR B N 1
ATOM 3514 C CA . THR B 1 137 ? -10.008 -7.41 -0.966 1 97.88 137 THR B CA 1
ATOM 3515 C C . THR B 1 137 ? -10.031 -6.914 0.476 1 97.88 137 THR B C 1
ATOM 3517 O O . THR B 1 137 ? -10.672 -5.902 0.777 1 97.88 137 THR B O 1
ATOM 3520 N N . ILE B 1 138 ? -9.43 -7.656 1.338 1 98.12 138 ILE B N 1
ATOM 3521 C CA . ILE B 1 138 ? -9.172 -7.258 2.719 1 98.12 138 ILE B CA 1
ATOM 3522 C C . ILE B 1 138 ? -7.668 -7.152 2.955 1 98.12 138 ILE B C 1
ATOM 3524 O O . ILE B 1 138 ? -6.867 -7.629 2.146 1 98.12 138 ILE B O 1
ATOM 3528 N N . PRO B 1 139 ? -7.305 -6.426 4.055 1 98.62 139 PRO B N 1
ATOM 3529 C CA . PRO B 1 139 ? -5.898 -6.531 4.441 1 98.62 139 PRO B CA 1
ATOM 3530 C C . PRO B 1 139 ? -5.465 -7.969 4.719 1 98.62 139 PRO B C 1
ATOM 3532 O O . PRO B 1 139 ? -6.191 -8.719 5.371 1 98.62 139 PRO B O 1
ATOM 3535 N N . ILE B 1 140 ? -4.375 -8.297 4.176 1 98.94 140 ILE B N 1
ATOM 3536 C CA . ILE B 1 140 ? -3.852 -9.648 4.332 1 98.94 140 ILE B CA 1
ATOM 3537 C C . ILE B 1 140 ? -2.816 -9.68 5.453 1 98.94 140 ILE B C 1
ATOM 3539 O O . ILE B 1 140 ? -1.74 -9.094 5.328 1 98.94 140 ILE B O 1
ATOM 3543 N N . ILE B 1 141 ? -3.158 -10.281 6.562 1 98.94 141 ILE B N 1
ATOM 3544 C CA . ILE B 1 141 ? -2.268 -10.5 7.695 1 98.94 141 ILE B CA 1
ATOM 3545 C C . ILE B 1 141 ? -2.293 -11.977 8.094 1 98.94 141 ILE B C 1
ATOM 3547 O O . ILE B 1 141 ? -3.316 -12.484 8.555 1 98.94 141 ILE B O 1
ATOM 3551 N N . THR B 1 142 ? -1.202 -12.648 7.895 1 98.94 142 THR B N 1
ATOM 3552 C CA . THR B 1 142 ? -1.122 -14.078 8.18 1 98.94 142 THR B CA 1
ATOM 3553 C C . THR B 1 142 ? 0.332 -14.523 8.32 1 98.94 142 THR B C 1
ATOM 3555 O O . THR B 1 142 ? 1.244 -13.695 8.289 1 98.94 142 THR B O 1
ATOM 3558 N N . LYS B 1 143 ? 0.534 -15.797 8.57 1 98.94 143 LYS B N 1
ATOM 3559 C CA . LYS B 1 143 ? 1.878 -16.375 8.531 1 98.94 143 LYS B CA 1
ATOM 3560 C C . LYS B 1 143 ? 2.391 -16.469 7.094 1 98.94 143 LYS B C 1
ATOM 3562 O O . LYS B 1 143 ? 1.693 -16.984 6.215 1 98.94 143 LYS B O 1
ATOM 3567 N N . GLY B 1 144 ? 3.537 -15.859 6.891 1 98.94 144 GLY B N 1
ATOM 3568 C CA . GLY B 1 144 ? 4.234 -16.031 5.625 1 98.94 144 GLY B CA 1
ATOM 3569 C C . GLY B 1 144 ? 5.363 -17.047 5.695 1 98.94 144 GLY B C 1
ATOM 3570 O O . GLY B 1 144 ? 6.055 -17.141 6.711 1 98.94 144 GLY B O 1
ATOM 3571 N N . ILE B 1 145 ? 5.504 -17.797 4.656 1 98.94 145 ILE B N 1
ATOM 3572 C CA . ILE B 1 145 ? 6.594 -18.766 4.5 1 98.94 145 ILE B CA 1
ATOM 3573 C C . ILE B 1 145 ? 7.371 -18.453 3.221 1 98.94 145 ILE B C 1
ATOM 3575 O O . ILE B 1 145 ? 6.773 -18.172 2.182 1 98.94 145 ILE B O 1
ATOM 3579 N N . MET B 1 146 ? 8.633 -18.453 3.312 1 98.94 146 MET B N 1
ATOM 3580 C CA . MET B 1 146 ? 9.453 -18.375 2.107 1 98.94 146 MET B CA 1
ATOM 3581 C C . MET B 1 146 ? 10.219 -19.672 1.887 1 98.94 146 MET B C 1
ATOM 3583 O O . MET B 1 146 ? 10.961 -20.109 2.764 1 98.94 146 MET B O 1
ATOM 3587 N N . VAL B 1 147 ? 9.977 -20.297 0.831 1 98.94 147 VAL B N 1
ATOM 3588 C CA . VAL B 1 147 ? 10.773 -21.438 0.399 1 98.94 147 VAL B CA 1
ATOM 3589 C C . VAL B 1 147 ? 11.945 -20.969 -0.449 1 98.94 147 VAL B C 1
ATOM 3591 O O . VAL B 1 147 ? 11.75 -20.422 -1.543 1 98.94 147 VAL B O 1
ATOM 3594 N N . ASP B 1 148 ? 13.117 -21.156 0.033 1 98.88 148 ASP B N 1
ATOM 3595 C CA . ASP B 1 148 ? 14.336 -20.703 -0.629 1 98.88 148 ASP B CA 1
ATOM 3596 C C . ASP B 1 148 ? 14.875 -21.766 -1.585 1 98.88 148 ASP B C 1
ATOM 3598 O O . ASP B 1 148 ? 15.867 -22.422 -1.287 1 98.88 148 ASP B O 1
ATOM 3602 N N . VAL B 1 149 ? 14.289 -21.797 -2.748 1 98.81 149 VAL B N 1
ATOM 3603 C CA . VAL B 1 149 ? 14.578 -22.859 -3.699 1 98.81 149 VAL B CA 1
ATOM 3604 C C . VAL B 1 149 ? 15.992 -22.688 -4.262 1 98.81 149 VAL B C 1
ATOM 3606 O O . VAL B 1 149 ? 16.703 -23.656 -4.508 1 98.81 149 VAL B O 1
ATOM 3609 N N . ALA B 1 150 ? 16.359 -21.469 -4.504 1 98.56 150 ALA B N 1
ATOM 3610 C CA . ALA B 1 150 ? 17.719 -21.219 -4.988 1 98.56 150 ALA B CA 1
ATOM 3611 C C . ALA B 1 150 ? 18.766 -21.766 -4.02 1 98.56 150 ALA B C 1
ATOM 3613 O O . ALA B 1 150 ? 19.703 -22.453 -4.438 1 98.56 150 ALA B O 1
ATOM 3614 N N . ALA B 1 151 ? 18.562 -21.484 -2.74 1 97.69 151 ALA B N 1
ATOM 3615 C CA . ALA B 1 151 ? 19.5 -21.953 -1.729 1 97.69 151 ALA B CA 1
ATOM 3616 C C . ALA B 1 151 ? 19.516 -23.484 -1.663 1 97.69 151 ALA B C 1
ATOM 3618 O O . ALA B 1 151 ? 20.562 -24.094 -1.448 1 97.69 151 ALA B O 1
ATOM 3619 N N . MET B 1 152 ? 18.344 -24.125 -1.771 1 97.94 152 MET B N 1
ATOM 3620 C CA . MET B 1 152 ? 18.266 -25.578 -1.768 1 97.94 152 MET B CA 1
ATOM 3621 C C . MET B 1 152 ? 19.172 -26.188 -2.834 1 97.94 152 MET B C 1
ATOM 3623 O O . MET B 1 152 ? 19.75 -27.25 -2.633 1 97.94 152 MET B O 1
ATOM 3627 N N . HIS B 1 153 ? 19.266 -25.484 -3.943 1 97.81 153 HIS B N 1
ATOM 3628 C CA . HIS B 1 153 ? 20.062 -25.984 -5.066 1 97.81 153 HIS B CA 1
ATOM 3629 C C . HIS B 1 153 ? 21.484 -25.406 -5.027 1 97.81 153 HIS B C 1
ATOM 3631 O O . HIS B 1 153 ? 22.266 -25.609 -5.957 1 97.81 153 HIS B O 1
ATOM 3637 N N . LYS B 1 154 ? 21.844 -24.656 -4 1 97.56 154 LYS B N 1
ATOM 3638 C CA . LYS B 1 154 ? 23.141 -24.016 -3.82 1 97.56 154 LYS B CA 1
ATOM 3639 C C . LYS B 1 154 ? 23.5 -23.141 -5.016 1 97.56 154 LYS B C 1
ATOM 3641 O O . LYS B 1 154 ? 24.609 -23.219 -5.539 1 97.56 154 LYS B O 1
ATOM 3646 N N . LYS B 1 155 ? 22.5 -22.391 -5.484 1 97.56 155 LYS B N 1
ATOM 3647 C CA . LYS B 1 155 ? 22.672 -21.484 -6.609 1 97.56 155 LYS B CA 1
ATOM 3648 C C . LYS B 1 155 ? 22.281 -20.062 -6.227 1 97.56 155 LYS B C 1
ATOM 3650 O O . LYS B 1 155 ? 21.469 -19.859 -5.316 1 97.56 155 LYS B O 1
ATOM 3655 N N . ASP B 1 156 ? 22.875 -19.125 -6.91 1 96.88 156 ASP B N 1
ATOM 3656 C CA . ASP B 1 156 ? 22.484 -17.734 -6.727 1 96.88 156 ASP B CA 1
ATOM 3657 C C . ASP B 1 156 ? 21.094 -17.469 -7.277 1 96.88 156 ASP B C 1
ATOM 3659 O O . ASP B 1 156 ? 20.344 -16.656 -6.719 1 96.88 156 ASP B O 1
ATOM 3663 N N . LYS B 1 157 ? 20.797 -18.109 -8.367 1 98 157 LYS B N 1
ATOM 3664 C CA . LYS B 1 157 ? 19.469 -18.047 -8.984 1 98 157 LYS B CA 1
ATOM 3665 C C . LYS B 1 157 ? 19.156 -19.328 -9.734 1 98 157 LYS B C 1
ATOM 3667 O O . LYS B 1 157 ? 20.062 -20.031 -10.195 1 98 157 LYS B O 1
ATOM 3672 N N . LEU B 1 158 ? 17.922 -19.672 -9.867 1 98.44 158 LEU B N 1
ATOM 3673 C CA . LEU B 1 158 ? 17.469 -20.859 -10.609 1 98.44 158 LEU B CA 1
ATOM 3674 C C . LEU B 1 158 ? 17.594 -20.625 -12.109 1 98.44 158 LEU B C 1
ATOM 3676 O O . LEU B 1 158 ? 17.578 -19.484 -12.57 1 98.44 158 LEU B O 1
ATOM 3680 N N . GLU B 1 159 ? 17.719 -21.688 -12.852 1 97.38 159 GLU B N 1
ATOM 3681 C CA . GLU B 1 159 ? 17.781 -21.609 -14.305 1 97.38 159 GLU B CA 1
ATOM 3682 C C . GLU B 1 159 ? 16.453 -21.172 -14.898 1 97.38 159 GLU B C 1
ATOM 3684 O O . GLU B 1 159 ? 15.383 -21.484 -14.352 1 97.38 159 GLU B O 1
ATOM 3689 N N . PRO B 1 160 ? 16.547 -20.438 -16.047 1 97.5 160 PRO B N 1
ATOM 3690 C CA . PRO B 1 160 ? 15.312 -20.109 -16.75 1 97.5 160 PRO B CA 1
ATOM 3691 C C . PRO B 1 160 ? 14.445 -21.328 -17.016 1 97.5 160 PRO B C 1
ATOM 3693 O O . PRO B 1 160 ? 14.961 -22.391 -17.359 1 97.5 160 PRO B O 1
ATOM 3696 N N . GLY B 1 161 ? 13.195 -21.188 -16.75 1 97.94 161 GLY B N 1
ATOM 3697 C CA . GLY B 1 161 ? 12.266 -22.266 -17.078 1 97.94 161 GLY B CA 1
ATOM 3698 C C . GLY B 1 161 ? 12.234 -23.375 -16.031 1 97.94 161 GLY B C 1
ATOM 3699 O O . GLY B 1 161 ? 11.602 -24.406 -16.25 1 97.94 161 GLY B O 1
ATOM 3700 N N . TYR B 1 162 ? 12.891 -23.172 -14.953 1 98.5 162 TYR B N 1
ATOM 3701 C CA . TYR B 1 162 ? 12.883 -24.188 -13.914 1 98.5 162 TYR B CA 1
ATOM 3702 C C . TYR B 1 162 ? 11.539 -24.234 -13.203 1 98.5 162 TYR B C 1
ATOM 3704 O O . TYR B 1 162 ? 11.086 -23.234 -12.641 1 98.5 162 TYR B O 1
ATOM 3712 N N . ALA B 1 163 ? 10.914 -25.391 -13.164 1 98.75 163 ALA B N 1
ATOM 3713 C CA . ALA B 1 163 ? 9.641 -25.578 -12.484 1 98.75 163 ALA B CA 1
ATOM 3714 C C . ALA B 1 163 ? 9.844 -26.047 -11.047 1 98.75 163 ALA B C 1
ATOM 3716 O O . ALA B 1 163 ? 10.344 -27.156 -10.82 1 98.75 163 ALA B O 1
ATOM 3717 N N . ILE B 1 164 ? 9.516 -25.203 -10.117 1 98.94 164 ILE B N 1
ATOM 3718 C CA . ILE B 1 164 ? 9.57 -25.594 -8.719 1 98.94 164 ILE B CA 1
ATOM 3719 C C . ILE B 1 164 ? 8.531 -26.688 -8.445 1 98.94 164 ILE B C 1
ATOM 3721 O O . ILE B 1 164 ? 7.383 -26.578 -8.875 1 98.94 164 ILE B O 1
ATOM 3725 N N . THR B 1 165 ? 8.891 -27.734 -7.703 1 98.81 165 THR B N 1
ATOM 3726 C CA . THR B 1 165 ? 8.031 -28.922 -7.598 1 98.81 165 THR B CA 1
ATOM 3727 C C . THR B 1 165 ? 7.402 -29 -6.211 1 98.81 165 THR B C 1
ATOM 3729 O O . THR B 1 165 ? 7.871 -28.359 -5.27 1 98.81 165 THR B O 1
ATOM 3732 N N . LYS B 1 166 ? 6.34 -29.75 -6.164 1 98.69 166 LYS B N 1
ATOM 3733 C CA . LYS B 1 166 ? 5.711 -30.109 -4.895 1 98.69 166 LYS B CA 1
ATOM 3734 C C . LYS B 1 166 ? 6.707 -30.781 -3.955 1 98.69 166 LYS B C 1
ATOM 3736 O O . LYS B 1 166 ? 6.789 -30.438 -2.773 1 98.69 166 LYS B O 1
ATOM 3741 N N . GLU B 1 167 ? 7.469 -31.656 -4.473 1 98.5 167 GLU B N 1
ATOM 3742 C CA . GLU B 1 167 ? 8.422 -32.438 -3.688 1 98.5 167 GLU B CA 1
ATOM 3743 C C . GLU B 1 167 ? 9.484 -31.531 -3.062 1 98.5 167 GLU B C 1
ATOM 3745 O O . GLU B 1 167 ? 9.805 -31.672 -1.877 1 98.5 167 GLU B O 1
ATOM 3750 N N . GLU B 1 168 ? 10.023 -30.609 -3.879 1 98.31 168 GLU B N 1
ATOM 3751 C CA . GLU B 1 168 ? 11.008 -29.672 -3.365 1 98.31 168 GLU B CA 1
ATOM 3752 C C . GLU B 1 168 ? 10.438 -28.844 -2.221 1 98.31 168 GLU B C 1
ATOM 3754 O O . GLU B 1 168 ? 11.133 -28.562 -1.241 1 98.31 168 GLU B O 1
ATOM 3759 N N . THR B 1 169 ? 9.227 -28.438 -2.385 1 98.88 169 THR B N 1
ATOM 3760 C CA . THR B 1 169 ? 8.562 -27.625 -1.38 1 98.88 169 THR B CA 1
ATOM 3761 C C . THR B 1 169 ? 8.359 -28.406 -0.086 1 98.88 169 THR B C 1
ATOM 3763 O O . THR B 1 169 ? 8.695 -27.922 0.998 1 98.88 169 THR B O 1
ATOM 3766 N N . GLU B 1 170 ? 7.887 -29.609 -0.2 1 98.75 170 GLU B N 1
ATOM 3767 C CA . GLU B 1 170 ? 7.691 -30.469 0.968 1 98.75 170 GLU B CA 1
ATOM 3768 C C . GLU B 1 170 ? 9.016 -30.75 1.675 1 98.75 170 GLU B C 1
ATOM 3770 O O . GLU B 1 170 ? 9.086 -30.719 2.906 1 98.75 170 GLU B O 1
ATOM 3775 N N . ASP B 1 171 ? 10.008 -31.016 0.882 1 98.56 171 ASP B N 1
ATOM 3776 C CA . ASP B 1 171 ? 11.328 -31.281 1.445 1 98.56 171 ASP B CA 1
ATOM 3777 C C . ASP B 1 171 ? 11.836 -30.078 2.242 1 98.56 171 ASP B C 1
ATOM 3779 O O . ASP B 1 171 ? 12.375 -30.234 3.34 1 98.56 171 ASP B O 1
ATOM 3783 N N . PHE B 1 172 ? 11.688 -28.906 1.675 1 98.81 172 PHE B N 1
ATOM 3784 C CA . PHE B 1 172 ? 12.133 -27.703 2.355 1 98.81 172 PHE B CA 1
ATOM 3785 C C . PHE B 1 172 ? 11.375 -27.516 3.67 1 98.81 172 PHE B C 1
ATOM 3787 O O . PHE B 1 172 ? 11.992 -27.281 4.711 1 98.81 172 PHE B O 1
ATOM 3794 N N . LEU B 1 173 ? 10.039 -27.594 3.598 1 98.81 173 LEU B N 1
ATOM 3795 C CA . LEU B 1 173 ? 9.219 -27.406 4.789 1 98.81 173 LEU B CA 1
ATOM 3796 C C . LEU B 1 173 ? 9.609 -28.406 5.875 1 98.81 173 LEU B C 1
ATOM 3798 O O . LEU B 1 173 ? 9.82 -28.016 7.027 1 98.81 173 LEU B O 1
ATOM 3802 N N . ASN B 1 174 ? 9.781 -29.656 5.492 1 98.5 174 ASN B N 1
ATOM 3803 C CA . ASN B 1 174 ? 10.148 -30.703 6.441 1 98.5 174 ASN B CA 1
ATOM 3804 C C . ASN B 1 174 ? 11.531 -30.453 7.035 1 98.5 174 ASN B C 1
ATOM 3806 O O . ASN B 1 174 ? 11.727 -30.578 8.25 1 98.5 174 ASN B O 1
ATOM 3810 N N . SER B 1 175 ? 12.461 -30.109 6.23 1 98.25 175 SER B N 1
ATOM 3811 C CA . SER B 1 175 ? 13.836 -29.922 6.668 1 98.25 175 SER B CA 1
ATOM 3812 C C . SER B 1 175 ? 13.961 -28.75 7.629 1 98.25 175 SER B C 1
ATOM 3814 O O . SER B 1 175 ? 14.891 -28.703 8.445 1 98.25 175 SER B O 1
ATOM 3816 N N . HIS B 1 176 ? 13.031 -27.828 7.566 1 98.44 176 HIS B N 1
ATOM 3817 C CA . HIS B 1 176 ? 13.109 -26.656 8.422 1 98.44 176 HIS B CA 1
ATOM 3818 C C . HIS B 1 176 ? 12.039 -26.688 9.508 1 98.44 176 HIS B C 1
ATOM 3820 O O . HIS B 1 176 ? 11.852 -25.703 10.227 1 98.44 176 HIS B O 1
ATOM 3826 N N . GLY B 1 177 ? 11.258 -27.75 9.578 1 98.44 177 GLY B N 1
ATOM 3827 C CA . GLY B 1 177 ? 10.25 -27.922 10.609 1 98.44 177 GLY B CA 1
ATOM 3828 C C . GLY B 1 177 ? 9.094 -26.938 10.484 1 98.44 177 GLY B C 1
ATOM 3829 O O . GLY B 1 177 ? 8.539 -26.5 11.484 1 98.44 177 GLY B O 1
ATOM 3830 N N . ILE B 1 178 ? 8.82 -26.562 9.273 1 98.75 178 ILE B N 1
ATOM 3831 C CA . ILE B 1 178 ? 7.766 -25.594 9.023 1 98.75 178 ILE B CA 1
ATOM 3832 C C . ILE B 1 178 ? 6.477 -26.312 8.625 1 98.75 178 ILE B C 1
ATOM 3834 O O . ILE B 1 178 ? 6.488 -27.172 7.754 1 98.75 178 ILE B O 1
ATOM 3838 N N . LYS B 1 179 ? 5.398 -25.984 9.289 1 98.31 179 LYS B N 1
ATOM 3839 C CA . LYS B 1 179 ? 4.09 -26.516 8.938 1 98.31 179 LYS B CA 1
ATOM 3840 C C . LYS B 1 179 ? 3.281 -25.516 8.125 1 98.31 179 LYS B C 1
ATOM 3842 O O . LYS B 1 179 ? 3.104 -24.359 8.539 1 98.31 179 LYS B O 1
ATOM 3847 N N . LEU B 1 180 ? 2.932 -25.922 6.984 1 98.56 180 LEU B N 1
ATOM 3848 C CA . LEU B 1 180 ? 2.031 -25.141 6.152 1 98.56 180 LEU B CA 1
ATOM 3849 C C . LEU B 1 180 ? 0.583 -25.328 6.586 1 98.56 180 LEU B C 1
ATOM 3851 O O . LEU B 1 180 ? 0.08 -26.453 6.625 1 98.56 180 LEU B O 1
ATOM 3855 N N . GLU B 1 181 ? -0.108 -24.25 6.941 1 98.38 181 GLU B N 1
ATOM 3856 C CA . GLU B 1 181 ? -1.467 -24.312 7.473 1 98.38 181 GLU B CA 1
ATOM 3857 C C . GLU B 1 181 ? -2.434 -23.516 6.598 1 98.38 181 GLU B C 1
ATOM 3859 O O . GLU B 1 181 ? -2.014 -22.672 5.805 1 98.38 181 GLU B O 1
ATOM 3864 N N . GLN B 1 182 ? -3.709 -23.828 6.797 1 98.69 182 GLN B N 1
ATOM 3865 C CA . GLN B 1 182 ? -4.785 -23.125 6.105 1 98.69 182 GLN B CA 1
ATOM 3866 C C . GLN B 1 182 ? -4.676 -21.625 6.32 1 98.69 182 GLN B C 1
ATOM 3868 O O . GLN B 1 182 ? -4.484 -21.156 7.445 1 98.69 182 GLN B O 1
ATOM 3873 N N . GLY B 1 183 ? -4.711 -20.891 5.207 1 98.81 183 GLY B N 1
ATOM 3874 C CA . GLY B 1 183 ? -4.727 -19.438 5.301 1 98.81 183 GLY B CA 1
ATOM 3875 C C . GLY B 1 183 ? -3.34 -18.828 5.289 1 98.81 183 GLY B C 1
ATOM 3876 O O . GLY B 1 183 ? -3.197 -17.609 5.227 1 98.81 183 GLY B O 1
ATOM 3877 N N . ASP B 1 184 ? -2.264 -19.656 5.316 1 98.94 184 ASP B N 1
ATOM 3878 C CA . ASP B 1 184 ? -0.898 -19.141 5.25 1 98.94 184 ASP B CA 1
ATOM 3879 C C . ASP B 1 184 ? -0.612 -18.531 3.881 1 98.94 184 ASP B C 1
ATOM 3881 O O . ASP B 1 184 ? -1.309 -18.812 2.906 1 98.94 184 ASP B O 1
ATOM 3885 N N . ALA B 1 185 ? 0.314 -17.641 3.852 1 99 185 ALA B N 1
ATOM 3886 C CA . ALA B 1 185 ? 0.96 -17.219 2.607 1 99 185 ALA B CA 1
ATOM 3887 C C . ALA B 1 185 ? 2.275 -17.969 2.398 1 99 185 ALA B C 1
ATOM 3889 O O . ALA B 1 185 ? 2.994 -18.25 3.359 1 99 185 ALA B O 1
ATOM 3890 N N . ILE B 1 186 ? 2.559 -18.297 1.16 1 99 186 ILE B N 1
ATOM 3891 C CA . ILE B 1 186 ? 3.814 -18.969 0.873 1 99 186 ILE B CA 1
ATOM 3892 C C . ILE B 1 186 ? 4.426 -18.422 -0.411 1 99 186 ILE B C 1
ATOM 3894 O O . ILE B 1 186 ? 3.723 -18.219 -1.406 1 99 186 ILE B O 1
ATOM 3898 N N . PHE B 1 187 ? 5.691 -18.141 -0.337 1 99 187 PHE B N 1
ATOM 3899 C CA . PHE B 1 187 ? 6.41 -17.516 -1.445 1 99 187 PHE B CA 1
ATOM 3900 C C . PHE B 1 187 ? 7.66 -18.312 -1.792 1 99 187 PHE B C 1
ATOM 3902 O O . PHE B 1 187 ? 8.211 -19.016 -0.943 1 99 187 PHE B O 1
ATOM 3909 N N . PHE B 1 188 ? 8.086 -18.172 -3.025 1 98.94 188 PHE B N 1
ATOM 3910 C CA . PHE B 1 188 ? 9.211 -18.953 -3.518 1 98.94 188 PHE B CA 1
ATOM 3911 C C . PHE B 1 188 ? 10.328 -18.047 -4.02 1 98.94 188 PHE B C 1
ATOM 3913 O O . PHE B 1 188 ? 10.117 -17.234 -4.922 1 98.94 188 PHE B O 1
ATOM 3920 N N . TYR B 1 189 ? 11.453 -18.188 -3.428 1 98.94 189 TYR B N 1
ATOM 3921 C CA . TYR B 1 189 ? 12.617 -17.406 -3.828 1 98.94 189 TYR B CA 1
ATOM 3922 C C . TYR B 1 189 ? 13.438 -18.156 -4.875 1 98.94 189 TYR B C 1
ATOM 3924 O O . TYR B 1 189 ? 13.922 -19.266 -4.621 1 98.94 189 TYR B O 1
ATOM 3932 N N . THR B 1 190 ? 13.609 -17.547 -6.016 1 98.81 190 THR B N 1
ATOM 3933 C CA . THR B 1 190 ? 14.352 -18.156 -7.121 1 98.81 190 THR B CA 1
ATOM 3934 C C . THR B 1 190 ? 15.719 -17.484 -7.277 1 98.81 190 THR B C 1
ATOM 3936 O O . THR B 1 190 ? 16.578 -18.016 -7.977 1 98.81 190 THR B O 1
ATOM 3939 N N . GLY B 1 191 ? 15.906 -16.359 -6.684 1 98.56 191 GLY B N 1
ATOM 3940 C CA . GLY B 1 191 ? 17.125 -15.594 -6.809 1 98.56 191 GLY B CA 1
ATOM 3941 C C . GLY B 1 191 ? 16.984 -14.383 -7.719 1 98.56 191 GLY B C 1
ATOM 3942 O O . GLY B 1 191 ? 17.859 -13.531 -7.777 1 98.56 191 GLY B O 1
ATOM 3943 N N . LEU B 1 192 ? 15.891 -14.211 -8.359 1 97.62 192 LEU B N 1
ATOM 3944 C CA . LEU B 1 192 ? 15.758 -13.203 -9.406 1 97.62 192 LEU B CA 1
ATOM 3945 C C . LEU B 1 192 ? 15.445 -11.836 -8.805 1 97.62 192 LEU B C 1
ATOM 3947 O O . LEU B 1 192 ? 15.547 -10.812 -9.492 1 97.62 192 LEU B O 1
ATOM 3951 N N . SER B 1 193 ? 15.039 -11.781 -7.547 1 95.12 193 SER B N 1
ATOM 3952 C CA . SER B 1 193 ? 14.773 -10.508 -6.887 1 95.12 193 SER B CA 1
ATOM 3953 C C . SER B 1 193 ? 15.938 -9.539 -7.062 1 95.12 193 SER B C 1
ATOM 3955 O O . SER B 1 193 ? 15.734 -8.328 -7.184 1 95.12 193 SER B O 1
ATOM 3957 N N . LYS B 1 194 ? 17.062 -10.031 -7.109 1 95.38 194 LYS B N 1
ATOM 3958 C CA . LYS B 1 194 ? 18.297 -9.234 -7.141 1 95.38 194 LYS B CA 1
ATOM 3959 C C . LYS B 1 194 ? 18.469 -8.539 -8.492 1 95.38 194 LYS B C 1
ATOM 3961 O O . LYS B 1 194 ? 19.25 -7.602 -8.617 1 95.38 194 LYS B O 1
ATOM 3966 N N . LEU B 1 195 ? 17.766 -9.016 -9.492 1 95.94 195 LEU B N 1
ATOM 3967 C CA . LEU B 1 195 ? 17.938 -8.508 -10.844 1 95.94 195 LEU B CA 1
ATOM 3968 C C . LEU B 1 195 ? 16.906 -7.422 -11.156 1 95.94 195 LEU B C 1
ATOM 3970 O O . LEU B 1 195 ? 17 -6.746 -12.188 1 95.94 195 LEU B O 1
ATOM 3974 N N . PHE B 1 196 ? 15.945 -7.191 -10.289 1 95.69 196 PHE B N 1
ATOM 3975 C CA . PHE B 1 196 ? 14.805 -6.344 -10.602 1 95.69 196 PHE B CA 1
ATOM 3976 C C . PHE B 1 196 ? 15.258 -4.941 -10.977 1 95.69 196 PHE B C 1
ATOM 3978 O O . PHE B 1 196 ? 14.648 -4.289 -11.828 1 95.69 196 PHE B O 1
ATOM 3985 N N . GLN B 1 197 ? 16.328 -4.477 -10.43 1 93.56 197 GLN B N 1
ATOM 3986 C CA . GLN B 1 197 ? 16.781 -3.105 -10.648 1 93.56 197 GLN B CA 1
ATOM 3987 C C . GLN B 1 197 ? 17.547 -2.98 -11.961 1 93.56 197 GLN B C 1
ATOM 3989 O O . GLN B 1 197 ? 17.922 -1.88 -12.359 1 93.56 197 GLN B O 1
ATOM 3994 N N . ASN B 1 198 ? 17.75 -4.066 -12.68 1 96 198 ASN B N 1
ATOM 3995 C CA . ASN B 1 198 ? 18.359 -4.102 -14 1 96 198 ASN B CA 1
ATOM 3996 C C . ASN B 1 198 ? 17.375 -4.598 -15.062 1 96 198 ASN B C 1
ATOM 3998 O O . ASN B 1 198 ? 17.391 -5.777 -15.422 1 96 198 ASN B O 1
ATOM 4002 N N . PRO B 1 199 ? 16.656 -3.631 -15.594 1 95.25 199 PRO B N 1
ATOM 4003 C CA . PRO B 1 199 ? 15.578 -4.027 -16.5 1 95.25 199 PRO B CA 1
ATOM 4004 C C . PRO B 1 199 ? 16.094 -4.84 -17.688 1 95.25 199 PRO B C 1
ATOM 4006 O O . PRO B 1 199 ? 15.406 -5.766 -18.156 1 95.25 199 PRO B O 1
ATOM 4009 N N . LYS B 1 200 ? 17.25 -4.582 -18.234 1 94 200 LYS B N 1
ATOM 4010 C CA . LYS B 1 200 ? 17.812 -5.316 -19.359 1 94 200 LYS B CA 1
ATOM 4011 C C . LYS B 1 200 ? 17.969 -6.801 -19.031 1 94 200 LYS B C 1
ATOM 4013 O O . LYS B 1 200 ? 17.703 -7.656 -19.875 1 94 200 LYS B O 1
ATOM 4018 N N . GLU B 1 201 ? 18.328 -7.082 -17.844 1 94.94 201 GLU B N 1
ATOM 4019 C CA . GLU B 1 201 ? 18.516 -8.469 -17.422 1 94.94 201 GLU B CA 1
ATOM 4020 C C . GLU B 1 201 ? 17.203 -9.086 -16.969 1 94.94 201 GLU B C 1
ATOM 4022 O O . GLU B 1 201 ? 16.906 -10.234 -17.312 1 94.94 201 GLU B O 1
ATOM 4027 N N . TYR B 1 202 ? 16.422 -8.344 -16.25 1 96.44 202 TYR B N 1
ATOM 4028 C CA . TYR B 1 202 ? 15.195 -8.867 -15.664 1 96.44 202 TYR B CA 1
ATOM 4029 C C . TYR B 1 202 ? 14.141 -9.141 -16.734 1 96.44 202 TYR B C 1
ATOM 4031 O O . TYR B 1 202 ? 13.383 -10.102 -16.625 1 96.44 202 TYR B O 1
ATOM 4039 N N . ASP B 1 203 ? 14.125 -8.359 -17.797 1 94.25 203 ASP B N 1
ATOM 4040 C CA . ASP B 1 203 ? 13.125 -8.469 -18.844 1 94.25 203 ASP B CA 1
ATOM 4041 C C . ASP B 1 203 ? 13.211 -9.82 -19.547 1 94.25 203 ASP B C 1
ATOM 4043 O O . ASP B 1 203 ? 12.211 -10.32 -20.078 1 94.25 203 ASP B O 1
ATOM 4047 N N . LYS B 1 204 ? 14.344 -10.477 -19.5 1 92.88 204 LYS B N 1
ATOM 4048 C CA . LYS B 1 204 ? 14.555 -11.773 -20.156 1 92.88 204 LYS B CA 1
ATOM 4049 C C . LYS B 1 204 ? 13.688 -12.852 -19.516 1 92.88 204 LYS B C 1
ATOM 4051 O O . LYS B 1 204 ? 13.453 -13.906 -20.109 1 92.88 204 LYS B O 1
ATOM 4056 N N . TYR B 1 205 ? 13.219 -12.57 -18.359 1 95.44 205 TYR B N 1
ATOM 4057 C CA . TYR B 1 205 ? 12.57 -13.625 -17.594 1 95.44 205 TYR B CA 1
ATOM 4058 C C . TYR B 1 205 ? 11.055 -13.547 -17.719 1 95.44 205 TYR B C 1
ATOM 4060 O O . TYR B 1 205 ? 10.328 -14.344 -17.125 1 95.44 205 TYR B O 1
ATOM 4068 N N . TYR B 1 206 ? 10.547 -12.672 -18.469 1 93.31 206 TYR B N 1
ATOM 4069 C CA . TYR B 1 206 ? 9.109 -12.609 -18.703 1 93.31 206 TYR B CA 1
ATOM 4070 C C . TYR B 1 206 ? 8.625 -13.82 -19.484 1 93.31 206 TYR B C 1
ATOM 4072 O O . TYR B 1 206 ? 7.48 -14.258 -19.328 1 93.31 206 TYR B O 1
ATOM 4080 N N . ASP B 1 207 ? 9.5 -14.445 -20.25 1 92.12 207 ASP B N 1
ATOM 4081 C CA . ASP B 1 207 ? 9.094 -15.586 -21.062 1 92.12 207 ASP B CA 1
ATOM 4082 C C . ASP B 1 207 ? 9.961 -16.812 -20.766 1 92.12 207 ASP B C 1
ATOM 4084 O O . ASP B 1 207 ? 9.938 -17.797 -21.516 1 92.12 207 ASP B O 1
ATOM 4088 N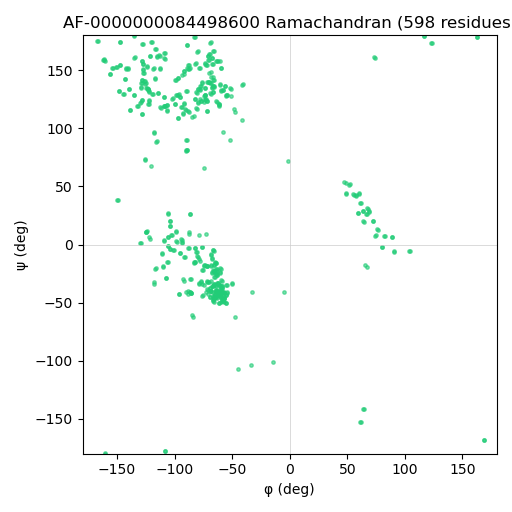 N . SER B 1 208 ? 10.758 -16.812 -19.75 1 96 208 SER B N 1
ATOM 4089 C CA . SER B 1 208 ? 11.633 -17.922 -19.391 1 96 208 SER B CA 1
ATOM 4090 C C . SER B 1 208 ? 11.844 -17.984 -17.891 1 96 208 SER B C 1
ATOM 4092 O O . SER B 1 208 ? 12.953 -18.25 -17.422 1 96 208 SER B O 1
ATOM 4094 N N . SER B 1 209 ? 10.891 -17.734 -17.156 1 96.56 209 SER B N 1
ATOM 4095 C CA . SER B 1 209 ? 10.977 -17.594 -15.711 1 96.56 209 SER B CA 1
ATOM 4096 C C . SER B 1 209 ? 10.984 -18.953 -15.023 1 96.56 209 SER B C 1
ATOM 4098 O O . SER B 1 209 ? 10.188 -19.828 -15.359 1 96.56 209 SER B O 1
ATOM 4100 N N . PRO B 1 210 ? 11.984 -19.188 -14.07 1 98.69 210 PRO B N 1
ATOM 4101 C CA . PRO B 1 210 ? 11.641 -20.203 -13.07 1 98.69 210 PRO B CA 1
ATOM 4102 C C . PRO B 1 210 ? 10.414 -19.844 -12.242 1 98.69 210 PRO B C 1
ATOM 4104 O O . PRO B 1 210 ? 10.039 -18.656 -12.188 1 98.69 210 PRO B O 1
ATOM 4107 N N . GLY B 1 211 ? 9.773 -20.781 -11.672 1 98.81 211 GLY B N 1
ATOM 4108 C CA . GLY B 1 211 ? 8.609 -20.438 -10.867 1 98.81 211 GLY B CA 1
ATOM 4109 C C . GLY B 1 211 ? 7.781 -21.641 -10.469 1 98.81 211 GLY B C 1
ATOM 4110 O O . GLY B 1 211 ? 8.234 -22.781 -10.586 1 98.81 211 GLY B O 1
ATOM 4111 N N . ILE B 1 212 ? 6.672 -21.391 -9.992 1 98.94 212 ILE B N 1
ATOM 4112 C CA . ILE B 1 212 ? 5.754 -22.391 -9.453 1 98.94 212 ILE B CA 1
ATOM 4113 C C . ILE B 1 212 ? 5.312 -23.344 -10.57 1 98.94 212 ILE B C 1
ATOM 4115 O O . ILE B 1 212 ? 4.816 -22.891 -11.609 1 98.94 212 ILE B O 1
ATOM 4119 N N . GLY B 1 213 ? 5.516 -24.594 -10.406 1 98.62 213 GLY B N 1
ATOM 4120 C CA . GLY B 1 213 ? 5.016 -25.594 -11.336 1 98.62 213 GLY B CA 1
ATOM 4121 C C . GLY B 1 213 ? 3.551 -25.938 -11.117 1 98.62 213 GLY B C 1
ATOM 4122 O O . GLY B 1 213 ? 2.971 -25.562 -10.094 1 98.62 213 GLY B O 1
ATOM 4123 N N . TYR B 1 214 ? 2.994 -26.594 -12.094 1 97.69 214 TYR B N 1
ATOM 4124 C CA . TYR B 1 214 ? 1.556 -26.844 -12.086 1 97.69 214 TYR B CA 1
ATOM 4125 C C . TYR B 1 214 ? 1.162 -27.766 -10.938 1 97.69 214 TYR B C 1
ATOM 4127 O O . TYR B 1 214 ? 0.187 -27.5 -10.234 1 97.69 214 TYR B O 1
ATOM 4135 N N . GLU B 1 215 ? 1.909 -28.844 -10.688 1 97.62 215 GLU B N 1
ATOM 4136 C CA . GLU B 1 215 ? 1.59 -29.766 -9.602 1 97.62 215 GLU B CA 1
ATOM 4137 C C . GLU B 1 215 ? 1.759 -29.094 -8.234 1 97.62 215 GLU B C 1
ATOM 4139 O O . GLU B 1 215 ? 1.023 -29.406 -7.297 1 97.62 215 GLU B O 1
ATOM 4144 N N . LEU B 1 216 ? 2.756 -28.234 -8.148 1 98.69 216 LEU B N 1
ATOM 4145 C CA . LEU B 1 216 ? 2.91 -27.469 -6.922 1 98.69 216 LEU B CA 1
ATOM 4146 C C . LEU B 1 216 ? 1.691 -26.578 -6.676 1 98.69 216 LEU B C 1
ATOM 4148 O O . LEU B 1 216 ? 1.207 -26.484 -5.547 1 98.69 216 LEU B O 1
ATOM 4152 N N . ALA B 1 217 ? 1.169 -25.953 -7.727 1 98.38 217 ALA B N 1
ATOM 4153 C CA . ALA B 1 217 ? -0.033 -25.141 -7.598 1 98.38 217 ALA B CA 1
ATOM 4154 C C . ALA B 1 217 ? -1.194 -25.953 -7.039 1 98.38 217 ALA B C 1
ATOM 4156 O O . ALA B 1 217 ? -1.913 -25.484 -6.148 1 98.38 217 ALA B O 1
ATOM 4157 N N . LYS B 1 218 ? -1.321 -27.156 -7.523 1 97.12 218 LYS B N 1
ATOM 4158 C CA . LYS B 1 218 ? -2.385 -28.031 -7.043 1 97.12 218 LYS B CA 1
ATOM 4159 C C . LYS B 1 218 ? -2.189 -28.375 -5.57 1 97.12 218 LYS B C 1
ATOM 4161 O O . LYS B 1 218 ? -3.152 -28.391 -4.797 1 97.12 218 LYS B O 1
ATOM 4166 N N . PHE B 1 219 ? -0.998 -28.641 -5.234 1 98.44 219 PHE B N 1
ATOM 4167 C CA . PHE B 1 219 ? -0.66 -28.938 -3.85 1 98.44 219 PHE B CA 1
ATOM 4168 C C . PHE B 1 219 ? -1.008 -27.766 -2.936 1 98.44 219 PHE B C 1
ATOM 4170 O O . PHE B 1 219 ? -1.651 -27.953 -1.9 1 98.44 219 PHE B O 1
ATOM 4177 N N . LEU B 1 220 ? -0.578 -26.547 -3.328 1 98.69 220 LEU B N 1
ATOM 4178 C CA . LEU B 1 220 ? -0.829 -25.344 -2.539 1 98.69 220 LEU B CA 1
ATOM 4179 C C . LEU B 1 220 ? -2.326 -25.109 -2.365 1 98.69 220 LEU B C 1
ATOM 4181 O O . LEU B 1 220 ? -2.779 -24.75 -1.275 1 98.69 220 LEU B O 1
ATOM 4185 N N . ALA B 1 221 ? -3.053 -25.297 -3.482 1 98 221 ALA B N 1
ATOM 4186 C CA . ALA B 1 221 ? -4.508 -25.156 -3.42 1 98 221 ALA B CA 1
ATOM 4187 C C . ALA B 1 221 ? -5.113 -26.156 -2.445 1 98 221 ALA B C 1
ATOM 4189 O O . ALA B 1 221 ? -6.016 -25.828 -1.679 1 98 221 ALA B O 1
ATOM 4190 N N . GLY B 1 222 ? -4.59 -27.375 -2.504 1 97.88 222 GLY B N 1
ATOM 4191 C CA . GLY B 1 222 ? -5.062 -28.422 -1.604 1 97.88 222 GLY B CA 1
ATOM 4192 C C . GLY B 1 222 ? -4.789 -28.109 -0.143 1 97.88 222 GLY B C 1
ATOM 4193 O O . GLY B 1 222 ? -5.492 -28.594 0.742 1 97.88 222 GLY B O 1
ATOM 4194 N N . LYS B 1 223 ? -3.773 -27.312 0.112 1 98.62 223 LYS B N 1
ATOM 4195 C CA . LYS B 1 223 ? -3.42 -26.922 1.475 1 98.62 223 LYS B CA 1
ATOM 4196 C C . LYS B 1 223 ? -4.188 -25.672 1.909 1 98.62 223 LYS B C 1
ATOM 4198 O O . LYS B 1 223 ? -4.035 -25.203 3.041 1 98.62 223 LYS B O 1
ATOM 4203 N N . ASP B 1 224 ? -4.992 -25.062 1.048 1 98.56 224 ASP B N 1
ATOM 4204 C CA . ASP B 1 224 ? -5.855 -23.906 1.312 1 98.56 224 ASP B CA 1
ATOM 4205 C C . ASP B 1 224 ? -5.039 -22.703 1.77 1 98.56 224 ASP B C 1
ATOM 4207 O O . ASP B 1 224 ? -5.391 -22.047 2.75 1 98.56 224 ASP B O 1
ATOM 4211 N N . ILE B 1 225 ? -3.943 -22.453 1.108 1 98.88 225 ILE B N 1
ATOM 4212 C CA . ILE B 1 225 ? -3.195 -21.234 1.407 1 98.88 225 ILE B CA 1
ATOM 4213 C C . ILE B 1 225 ? -3.98 -20.016 0.932 1 98.88 225 ILE B C 1
ATOM 4215 O O . ILE B 1 225 ? -4.945 -20.156 0.175 1 98.88 225 ILE B O 1
ATOM 4219 N N . SER B 1 226 ? -3.65 -18.859 1.377 1 98.75 226 SER B N 1
ATOM 4220 C CA . SER B 1 226 ? -4.406 -17.656 1.043 1 98.75 226 SER B CA 1
ATOM 4221 C C . SER B 1 226 ? -3.775 -16.922 -0.131 1 98.75 226 SER B C 1
ATOM 4223 O O . SER B 1 226 ? -4.484 -16.391 -0.991 1 98.75 226 SER B O 1
ATOM 4225 N N . VAL B 1 227 ? -2.445 -16.812 -0.132 1 98.88 227 VAL B N 1
ATOM 4226 C CA . VAL B 1 227 ? -1.698 -16.047 -1.134 1 98.88 227 VAL B CA 1
ATOM 4227 C C . VAL B 1 227 ? -0.394 -16.781 -1.458 1 98.88 227 VAL B C 1
ATOM 4229 O O . VAL B 1 227 ? 0.212 -17.406 -0.583 1 98.88 227 VAL B O 1
ATOM 4232 N N . SER B 1 228 ? -0.023 -16.734 -2.682 1 98.94 228 SER B N 1
ATOM 4233 C CA . SER B 1 228 ? 1.291 -17.234 -3.068 1 98.94 228 SER B CA 1
ATOM 4234 C C . SER B 1 228 ? 1.991 -16.281 -4.023 1 98.94 228 SER B C 1
ATOM 4236 O O . SER B 1 228 ? 1.488 -15.188 -4.297 1 98.94 228 SER B O 1
ATOM 4238 N N . GLY B 1 229 ? 3.158 -16.594 -4.445 1 98.81 229 GLY B N 1
ATOM 4239 C CA . GLY B 1 229 ? 3.943 -15.797 -5.379 1 98.81 229 GLY B CA 1
ATOM 4240 C C . GLY B 1 229 ? 5.414 -16.172 -5.387 1 98.81 229 GLY B C 1
ATOM 4241 O O . GLY B 1 229 ? 5.832 -17.094 -4.68 1 98.81 229 GLY B O 1
ATOM 4242 N N . SER B 1 230 ? 6.172 -15.547 -6.191 1 98.88 230 SER B N 1
ATOM 4243 C CA . SER B 1 230 ? 7.621 -15.703 -6.277 1 98.88 230 SER B CA 1
ATOM 4244 C C . SER B 1 230 ? 8.289 -14.391 -6.676 1 98.88 230 SER B C 1
ATOM 4246 O O . SER B 1 230 ? 7.609 -13.398 -6.945 1 98.88 230 SER B O 1
ATOM 4248 N N . ASP B 1 231 ? 9.594 -14.391 -6.672 1 98.69 231 ASP B N 1
ATOM 4249 C CA . ASP B 1 231 ? 10.344 -13.172 -6.988 1 98.69 231 ASP B CA 1
ATOM 4250 C C . ASP B 1 231 ? 10.555 -13.039 -8.492 1 98.69 231 ASP B C 1
ATOM 4252 O O . ASP B 1 231 ? 11.516 -12.398 -8.93 1 98.69 231 ASP B O 1
ATOM 4256 N N . THR B 1 232 ? 9.648 -13.633 -9.344 1 98.31 232 THR B N 1
ATOM 4257 C CA . THR B 1 232 ? 9.75 -13.609 -10.797 1 98.31 232 THR B CA 1
ATOM 4258 C C . THR B 1 232 ? 8.578 -12.859 -11.414 1 98.31 232 THR B C 1
ATOM 4260 O O . THR B 1 232 ? 7.59 -12.578 -10.734 1 98.31 232 THR B O 1
ATOM 4263 N N . PRO B 1 233 ? 8.578 -12.516 -12.711 1 96.69 233 PRO B N 1
ATOM 4264 C CA . PRO B 1 233 ? 7.574 -11.656 -13.328 1 96.69 233 PRO B CA 1
ATOM 4265 C C . PRO B 1 233 ? 6.16 -12.219 -13.227 1 96.69 233 PRO B C 1
ATOM 4267 O O . PRO B 1 233 ? 5.207 -11.469 -13 1 96.69 233 PRO B O 1
ATOM 4270 N N . SER B 1 234 ? 5.965 -13.57 -13.367 1 95.38 234 SER B N 1
ATOM 4271 C CA . SER B 1 234 ? 4.625 -14.141 -13.336 1 95.38 234 SER B CA 1
ATOM 4272 C C . SER B 1 234 ? 4.484 -15.172 -12.219 1 95.38 234 SER B C 1
ATOM 4274 O O . SER B 1 234 ? 3.482 -15.883 -12.148 1 95.38 234 SER B O 1
ATOM 4276 N N . SER B 1 235 ? 5.465 -15.336 -11.414 1 98.25 235 SER B N 1
ATOM 4277 C CA . SER B 1 235 ? 5.512 -16.234 -10.258 1 98.25 235 SER B CA 1
ATOM 4278 C C . SER B 1 235 ? 5.473 -17.688 -10.688 1 98.25 235 SER B C 1
ATOM 4280 O O . SER B 1 235 ? 5.809 -18.578 -9.906 1 98.25 235 SER B O 1
ATOM 4282 N N . GLU B 1 236 ? 5.02 -18 -11.922 1 98.5 236 GLU B N 1
ATOM 4283 C CA . GLU B 1 236 ? 4.977 -19.375 -12.398 1 98.5 236 GLU B CA 1
ATOM 4284 C C . GLU B 1 236 ? 6.043 -19.625 -13.461 1 98.5 236 GLU B C 1
ATOM 4286 O O . GLU B 1 236 ? 6.625 -18.688 -14 1 98.5 236 GLU B O 1
ATOM 4291 N N . VAL B 1 237 ? 6.277 -20.875 -13.711 1 98.5 237 VAL B N 1
ATOM 4292 C CA . VAL B 1 237 ? 7.285 -21.266 -14.695 1 98.5 237 VAL B CA 1
ATOM 4293 C C . VAL B 1 237 ? 6.832 -20.859 -16.094 1 98.5 237 VAL B C 1
ATOM 4295 O O . VAL B 1 237 ? 5.652 -20.984 -16.438 1 98.5 237 VAL B O 1
ATOM 4298 N N . THR B 1 238 ? 7.695 -20.312 -16.812 1 96.88 238 THR B N 1
ATOM 4299 C CA . THR B 1 238 ? 7.488 -20.016 -18.234 1 96.88 238 THR B CA 1
ATOM 4300 C C . THR B 1 238 ? 8.641 -20.547 -19.078 1 96.88 238 THR B C 1
ATOM 4302 O O . THR B 1 238 ? 9.805 -20.391 -18.719 1 96.88 238 THR B O 1
ATOM 4305 N N . PRO B 1 239 ? 8.438 -21.188 -20.219 1 97.06 239 PRO B N 1
ATOM 4306 C CA . PRO B 1 239 ? 7.113 -21.578 -20.688 1 97.06 239 PRO B CA 1
ATOM 4307 C C . PRO B 1 239 ? 6.43 -22.594 -19.766 1 97.06 239 PRO B C 1
ATOM 4309 O O . PRO B 1 239 ? 7.102 -23.266 -18.969 1 97.06 239 PRO B O 1
ATOM 4312 N N . PRO B 1 240 ? 5.051 -22.625 -19.875 1 96.69 240 PRO B N 1
ATOM 4313 C CA . PRO B 1 240 ? 4.332 -23.562 -19.016 1 96.69 240 PRO B CA 1
ATOM 4314 C C . PRO B 1 240 ? 4.738 -25.016 -19.25 1 96.69 240 PRO B C 1
ATOM 4316 O O . PRO B 1 240 ? 5.125 -25.391 -20.359 1 96.69 240 PRO B O 1
ATOM 4319 N N . GLU B 1 241 ? 4.605 -25.797 -18.188 1 96.19 241 GLU B N 1
ATOM 4320 C CA . GLU B 1 241 ? 4.887 -27.219 -18.297 1 96.19 241 GLU B CA 1
ATOM 4321 C C . GLU B 1 241 ? 3.875 -27.922 -19.203 1 96.19 241 GLU B C 1
ATOM 4323 O O . GLU B 1 241 ? 4.223 -28.859 -19.906 1 96.19 241 GLU B O 1
ATOM 4328 N N . LEU B 1 242 ? 2.688 -27.469 -19.125 1 93.81 242 LEU B N 1
ATOM 4329 C CA . LEU B 1 242 ? 1.603 -28.047 -19.906 1 93.81 242 LEU B CA 1
ATOM 4330 C C . LEU B 1 242 ? 1.602 -27.484 -21.328 1 93.81 242 LEU B C 1
ATOM 4332 O O . LEU B 1 242 ? 1.47 -26.281 -21.516 1 93.81 242 LEU B O 1
ATOM 4336 N N . LYS B 1 243 ? 1.646 -28.328 -22.297 1 93.5 243 LYS B N 1
ATOM 4337 C CA . LYS B 1 243 ? 1.738 -27.906 -23.703 1 93.5 243 LYS B CA 1
ATOM 4338 C C . LYS B 1 243 ? 0.471 -27.172 -24.141 1 93.5 243 LYS B C 1
ATOM 4340 O O . LYS B 1 243 ? -0.634 -27.547 -23.734 1 93.5 243 LYS B O 1
ATOM 4345 N N . ASN B 1 244 ? 0.647 -26.141 -24.953 1 95.31 244 ASN B N 1
ATOM 4346 C CA . ASN B 1 244 ? -0.411 -25.359 -25.578 1 95.31 244 ASN B CA 1
ATOM 4347 C C . ASN B 1 244 ? -1.321 -24.719 -24.531 1 95.31 244 ASN B C 1
ATOM 4349 O O . ASN B 1 244 ? -2.539 -24.672 -24.703 1 95.31 244 ASN B O 1
ATOM 4353 N N . THR B 1 245 ? -0.803 -24.469 -23.391 1 95.69 2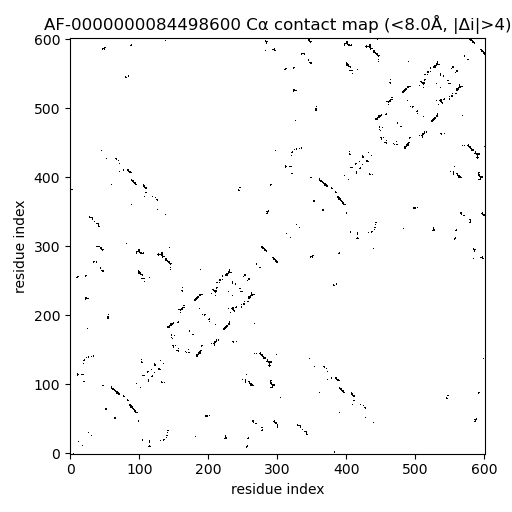45 THR B N 1
ATOM 4354 C CA . THR B 1 245 ? -1.521 -23.703 -22.375 1 95.69 245 THR B CA 1
ATOM 4355 C C . THR B 1 245 ? -0.838 -22.359 -22.125 1 95.69 245 THR B C 1
ATOM 4357 O O . THR B 1 245 ? 0.287 -22.141 -22.562 1 95.69 245 THR B O 1
ATOM 4360 N N . ARG B 1 246 ? -1.553 -21.5 -21.531 1 95.75 246 ARG B N 1
ATOM 4361 C CA . ARG B 1 246 ? -1.025 -20.203 -21.125 1 95.75 246 ARG B CA 1
ATOM 4362 C C . ARG B 1 246 ? -1.354 -19.906 -19.672 1 95.75 246 ARG B C 1
ATOM 4364 O O . ARG B 1 246 ? -2.516 -19.969 -19.266 1 95.75 246 ARG B O 1
ATOM 4371 N N . LEU B 1 247 ? -0.333 -19.688 -18.891 1 96.44 247 LEU B N 1
ATOM 4372 C CA . LEU B 1 247 ? -0.386 -19.328 -17.469 1 96.44 247 LEU B CA 1
ATOM 4373 C C . LEU B 1 247 ? -1.332 -20.266 -16.719 1 96.44 247 LEU B C 1
ATOM 4375 O O . LEU B 1 247 ? -2.227 -19.797 -16 1 96.44 247 LEU B O 1
ATOM 4379 N N . PRO B 1 248 ? -1.144 -21.562 -16.828 1 96.94 248 PRO B N 1
ATOM 4380 C CA . PRO B 1 248 ? -2.055 -22.516 -16.172 1 96.94 248 PRO B CA 1
ATOM 4381 C C . PRO B 1 248 ? -2.01 -22.422 -14.648 1 96.94 248 PRO B C 1
ATOM 4383 O O . PRO B 1 248 ? -3.014 -22.672 -13.977 1 96.94 248 PRO B O 1
ATOM 4386 N N . VAL B 1 249 ? -0.915 -22.016 -14.062 1 97.75 249 VAL B N 1
ATOM 4387 C CA . VAL B 1 249 ? -0.794 -21.875 -12.617 1 97.75 249 VAL B CA 1
ATOM 4388 C C . VAL B 1 249 ? -1.652 -20.703 -12.141 1 97.75 249 VAL B C 1
ATOM 4390 O O . VAL B 1 249 ? -2.42 -20.844 -11.188 1 97.75 249 VAL B O 1
ATOM 4393 N N . HIS B 1 250 ? -1.578 -19.578 -12.852 1 98.06 250 HIS B N 1
ATOM 4394 C CA . HIS B 1 250 ? -2.43 -18.438 -12.539 1 98.06 250 HIS B CA 1
ATOM 4395 C C . HIS B 1 250 ? -3.902 -18.828 -12.555 1 98.06 250 HIS B C 1
ATOM 4397 O O . HIS B 1 250 ? -4.648 -18.5 -11.633 1 98.06 250 HIS B O 1
ATOM 4403 N N . GLN B 1 251 ? -4.203 -19.469 -13.648 1 97.06 251 GLN B N 1
ATOM 4404 C CA . GLN B 1 251 ? -5.605 -19.828 -13.812 1 97.06 251 GLN B CA 1
ATOM 4405 C C . GLN B 1 251 ? -6.066 -20.766 -12.703 1 97.06 251 GLN B C 1
ATOM 4407 O O . GLN B 1 251 ? -7.141 -20.562 -12.125 1 97.06 251 GLN B O 1
ATOM 4412 N N . TYR B 1 252 ? -5.273 -21.75 -12.367 1 96.62 252 TYR B N 1
ATOM 4413 C CA . TYR B 1 252 ? -5.641 -22.719 -11.336 1 96.62 252 TYR B CA 1
ATOM 4414 C C . TYR B 1 252 ? -5.758 -22.047 -9.977 1 96.62 252 TYR B C 1
ATOM 4416 O O . TYR B 1 252 ? -6.715 -22.281 -9.234 1 96.62 252 TYR B O 1
ATOM 4424 N N . LEU B 1 253 ? -4.82 -21.219 -9.633 1 98.31 253 LEU B N 1
ATOM 4425 C CA . LEU B 1 253 ? -4.797 -20.609 -8.305 1 98.31 253 LEU B CA 1
ATOM 4426 C C . LEU B 1 253 ? -5.836 -19.5 -8.195 1 98.31 253 LEU B C 1
ATOM 4428 O O . LEU B 1 253 ? -6.59 -19.438 -7.219 1 98.31 253 LEU B O 1
ATOM 4432 N N . ILE B 1 254 ? -5.949 -18.656 -9.164 1 98.56 254 ILE B N 1
ATOM 4433 C CA . ILE B 1 254 ? -6.816 -17.484 -9.07 1 98.56 254 ILE B CA 1
ATOM 4434 C C . ILE B 1 254 ? -8.242 -17.875 -9.438 1 98.56 254 ILE B C 1
ATOM 4436 O O . ILE B 1 254 ? -9.156 -17.781 -8.609 1 98.56 254 ILE B O 1
ATOM 4440 N N . ALA B 1 255 ? -8.5 -18.328 -10.656 1 97.81 255 ALA B N 1
ATOM 4441 C CA . ALA B 1 255 ? -9.852 -18.562 -11.156 1 97.81 255 ALA B CA 1
ATOM 4442 C C . ALA B 1 255 ? -10.492 -19.781 -10.477 1 97.81 255 ALA B C 1
ATOM 4444 O O . ALA B 1 255 ? -11.648 -19.734 -10.078 1 97.81 255 ALA B O 1
ATOM 4445 N N . LYS B 1 256 ? -9.711 -20.812 -10.328 1 96.56 256 LYS B N 1
ATOM 4446 C CA . LYS B 1 256 ? -10.281 -22.047 -9.812 1 96.56 256 LYS B CA 1
ATOM 4447 C C . LYS B 1 256 ? -10.297 -22.047 -8.289 1 96.56 256 LYS B C 1
ATOM 4449 O O . LYS B 1 256 ? -11.281 -22.453 -7.668 1 96.56 256 LYS B O 1
ATOM 4454 N N . SER B 1 257 ? -9.234 -21.578 -7.633 1 97.62 257 SER B N 1
ATOM 4455 C CA . SER B 1 257 ? -9.055 -21.891 -6.219 1 97.62 257 SER B CA 1
ATOM 4456 C C . SER B 1 257 ? -9.242 -20.641 -5.355 1 97.62 257 SER B C 1
ATOM 4458 O O . SER B 1 257 ? -9.273 -20.734 -4.125 1 97.62 257 SER B O 1
ATOM 4460 N N . GLY B 1 258 ? -9.375 -19.453 -5.93 1 98.44 258 GLY B N 1
ATOM 4461 C CA . GLY B 1 258 ? -9.547 -18.234 -5.16 1 98.44 258 GLY B CA 1
ATOM 4462 C C . GLY B 1 258 ? -8.305 -17.828 -4.383 1 98.44 258 GLY B C 1
ATOM 4463 O O . GLY B 1 258 ? -8.398 -17.281 -3.283 1 98.44 258 GLY B O 1
ATOM 4464 N N . ILE B 1 259 ? -7.129 -18.219 -4.914 1 98.81 259 ILE B N 1
ATOM 4465 C CA . ILE B 1 259 ? -5.848 -17.891 -4.297 1 98.81 259 ILE B CA 1
ATOM 4466 C C . ILE B 1 259 ? -5.141 -16.812 -5.117 1 98.81 259 ILE B C 1
ATOM 4468 O O . ILE B 1 259 ? -4.863 -17 -6.305 1 98.81 259 ILE B O 1
ATOM 4472 N N . ARG B 1 260 ? -4.863 -15.672 -4.516 1 98.69 260 ARG B N 1
ATOM 4473 C CA . ARG B 1 260 ? -4.223 -14.562 -5.207 1 98.69 260 ARG B CA 1
ATOM 4474 C C . ARG B 1 260 ? -2.711 -14.758 -5.273 1 98.69 260 ARG B C 1
ATOM 4476 O O . ARG B 1 260 ? -2.133 -15.453 -4.438 1 98.69 260 ARG B O 1
ATOM 4483 N N . LEU B 1 261 ? -2.139 -14.125 -6.25 1 98.88 261 LEU B N 1
ATOM 4484 C CA . LEU B 1 261 ? -0.693 -14.188 -6.438 1 98.88 261 LEU B CA 1
ATOM 4485 C C . LEU B 1 261 ? -0.062 -12.805 -6.293 1 98.88 261 LEU B C 1
ATOM 4487 O O . LEU B 1 261 ? -0.644 -11.805 -6.715 1 98.88 261 LEU B O 1
ATOM 4491 N N . ILE B 1 262 ? 1.084 -12.758 -5.719 1 98.94 262 ILE B N 1
ATOM 4492 C CA . ILE B 1 262 ? 1.946 -11.586 -5.75 1 98.94 262 ILE B CA 1
ATOM 4493 C C . ILE B 1 262 ? 3.133 -11.836 -6.68 1 98.94 262 ILE B C 1
ATOM 4495 O O . ILE B 1 262 ? 3.967 -12.703 -6.406 1 98.94 262 ILE B O 1
ATOM 4499 N N . ASP B 1 263 ? 3.199 -11.102 -7.73 1 98.44 263 ASP B N 1
ATOM 4500 C CA . ASP B 1 263 ? 4.32 -11.18 -8.664 1 98.44 263 ASP B CA 1
ATOM 4501 C C . ASP B 1 263 ? 5.414 -10.18 -8.289 1 98.44 263 ASP B C 1
ATOM 4503 O O . ASP B 1 263 ? 5.129 -9.133 -7.703 1 98.44 263 ASP B O 1
ATOM 4507 N N . ASN B 1 264 ? 6.668 -10.547 -8.609 1 98.31 264 ASN B N 1
ATOM 4508 C CA . ASN B 1 264 ? 7.816 -9.68 -8.398 1 98.31 264 ASN B CA 1
ATOM 4509 C C . ASN B 1 264 ? 8 -9.336 -6.922 1 98.31 264 ASN B C 1
ATOM 4511 O O . ASN B 1 264 ? 8.32 -8.195 -6.582 1 98.31 264 ASN B O 1
ATOM 4515 N N . ILE B 1 265 ? 7.703 -10.312 -6.051 1 98.88 265 ILE B N 1
ATOM 4516 C CA . ILE B 1 265 ? 7.91 -10.039 -4.633 1 98.88 265 ILE B CA 1
ATOM 4517 C C . ILE B 1 265 ? 9.406 -10.047 -4.32 1 98.88 265 ILE B C 1
ATOM 4519 O O . ILE B 1 265 ? 10.141 -10.898 -4.816 1 98.88 265 ILE B O 1
ATOM 4523 N N . LYS B 1 266 ? 9.898 -9.078 -3.576 1 98.88 266 LYS B N 1
ATOM 4524 C CA . LYS B 1 266 ? 11.305 -8.969 -3.189 1 98.88 266 LYS B CA 1
ATOM 4525 C C . LYS B 1 266 ? 11.617 -9.875 -2.002 1 98.88 266 LYS B C 1
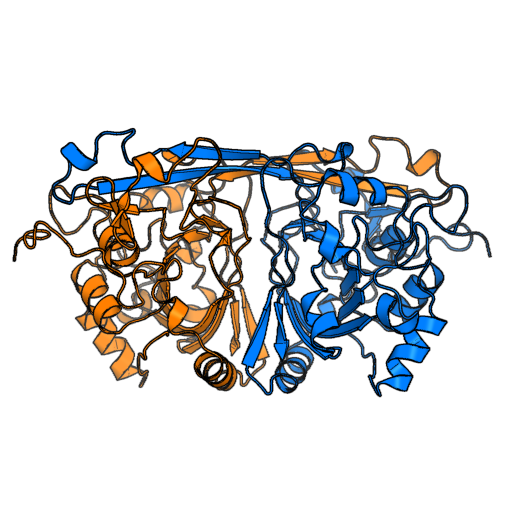ATOM 4527 O O . LYS B 1 266 ? 11.117 -9.656 -0.898 1 98.88 266 LYS B O 1
ATOM 4532 N N . LEU B 1 267 ? 12.5 -10.859 -2.207 1 98.88 267 LEU B N 1
ATOM 4533 C CA . LEU B 1 267 ? 12.695 -11.883 -1.184 1 98.88 267 LEU B CA 1
ATOM 4534 C C . LEU B 1 267 ? 14.18 -12.055 -0.865 1 98.88 267 LEU B C 1
ATOM 4536 O O . LEU B 1 267 ? 14.539 -12.852 0.003 1 98.88 267 LEU B O 1
ATOM 4540 N N . ASP B 1 268 ? 15.047 -11.273 -1.514 1 98.62 268 ASP B N 1
ATOM 4541 C CA . ASP B 1 268 ? 16.5 -11.477 -1.438 1 98.62 268 ASP B CA 1
ATOM 4542 C C . ASP B 1 268 ? 17 -11.258 -0.016 1 98.62 268 ASP B C 1
ATOM 4544 O O . ASP B 1 268 ? 17.891 -11.984 0.451 1 98.62 268 ASP B O 1
ATOM 4548 N N . GLU B 1 269 ? 16.469 -10.266 0.68 1 98.62 269 GLU B N 1
ATOM 4549 C CA . GLU B 1 269 ? 16.938 -9.992 2.035 1 98.62 269 GLU B CA 1
ATOM 4550 C C . GLU B 1 269 ? 16.531 -11.102 2.998 1 98.62 269 GLU B C 1
ATOM 4552 O O . GLU B 1 269 ? 17.266 -11.438 3.92 1 98.62 269 GLU B O 1
ATOM 4557 N N . LEU B 1 270 ? 15.305 -11.633 2.871 1 98.81 270 LEU B N 1
ATOM 4558 C CA . LEU B 1 270 ? 14.891 -12.766 3.689 1 98.81 270 LEU B CA 1
ATOM 4559 C C . LEU B 1 270 ? 15.812 -13.961 3.473 1 98.81 270 LEU B C 1
ATOM 4561 O O . LEU B 1 270 ? 16.188 -14.641 4.43 1 98.81 270 LEU B O 1
ATOM 4565 N N . SER B 1 271 ? 16.062 -14.227 2.168 1 98.81 271 SER B N 1
ATOM 4566 C CA . SER B 1 271 ? 16.984 -15.32 1.858 1 98.81 271 SER B CA 1
ATOM 4567 C C . SER B 1 271 ? 18.344 -15.109 2.51 1 98.81 271 SER B C 1
ATOM 4569 O O . SER B 1 271 ? 18.875 -16.016 3.152 1 98.81 271 SER B O 1
ATOM 4571 N N . ARG B 1 272 ? 18.891 -13.898 2.332 1 98.38 272 ARG B N 1
ATOM 4572 C CA . ARG B 1 272 ? 20.188 -13.562 2.893 1 98.38 272 ARG B CA 1
ATOM 4573 C C . ARG B 1 272 ? 20.219 -13.82 4.395 1 98.38 272 ARG B C 1
ATOM 4575 O O . ARG B 1 272 ? 21.203 -14.367 4.918 1 98.38 272 ARG B O 1
ATOM 4582 N N . ASP B 1 273 ? 19.156 -13.477 5.078 1 98.56 273 ASP B N 1
ATOM 4583 C CA . ASP B 1 273 ? 19.109 -13.57 6.535 1 98.56 273 ASP B CA 1
ATOM 4584 C C . ASP B 1 273 ? 18.516 -14.898 6.988 1 98.56 273 ASP B C 1
ATOM 4586 O O . ASP B 1 273 ? 18.328 -15.125 8.188 1 98.56 273 ASP B O 1
ATOM 4590 N N . LYS B 1 274 ? 18.156 -15.789 6.078 1 98.5 274 LYS B N 1
ATOM 4591 C CA . LYS B 1 274 ? 17.609 -17.125 6.324 1 98.5 274 LYS B CA 1
ATOM 4592 C C . LYS B 1 274 ? 16.344 -17.047 7.164 1 98.5 274 LYS B C 1
ATOM 4594 O O . LYS B 1 274 ? 16.203 -17.766 8.148 1 98.5 274 LYS B O 1
ATOM 4599 N N . ILE B 1 275 ? 15.508 -16.078 6.836 1 98.81 275 ILE B N 1
ATOM 4600 C CA . ILE B 1 275 ? 14.188 -15.961 7.426 1 98.81 275 ILE B CA 1
ATOM 4601 C C . ILE B 1 275 ? 13.172 -16.719 6.578 1 98.81 275 ILE B C 1
ATOM 4603 O O . ILE B 1 275 ? 12.875 -16.328 5.445 1 98.81 275 ILE B O 1
ATOM 4607 N N . TYR B 1 276 ? 12.547 -17.766 7.156 1 98.88 276 TYR B N 1
ATOM 4608 C CA . TYR B 1 276 ? 11.688 -18.641 6.359 1 98.88 276 TYR B CA 1
ATOM 4609 C C . TYR B 1 276 ? 10.25 -18.578 6.848 1 98.88 276 TYR B C 1
ATOM 4611 O O . TYR B 1 276 ? 9.328 -19 6.148 1 98.88 276 TYR B O 1
ATOM 4619 N N . GLU B 1 277 ? 10.023 -18.141 8.094 1 98.88 277 GLU B N 1
ATOM 4620 C CA . GLU B 1 277 ? 8.711 -17.875 8.664 1 98.88 277 GLU B CA 1
ATOM 4621 C C . GLU B 1 277 ? 8.641 -16.453 9.219 1 98.88 277 GLU B C 1
ATOM 4623 O O . GLU B 1 277 ? 9.594 -15.961 9.828 1 98.88 277 GLU B O 1
ATOM 4628 N N . PHE B 1 278 ? 7.555 -15.805 8.984 1 98.94 278 PHE B N 1
ATOM 4629 C CA . PHE B 1 278 ? 7.414 -14.414 9.398 1 98.94 278 PHE B CA 1
ATOM 4630 C C . PHE B 1 278 ? 5.945 -14.008 9.445 1 98.94 278 PHE B C 1
ATOM 4632 O O . PHE B 1 278 ? 5.086 -14.695 8.891 1 98.94 278 PHE B O 1
ATOM 4639 N N . ALA B 1 279 ? 5.629 -12.969 10.172 1 98.94 279 ALA B N 1
ATOM 4640 C CA . ALA B 1 279 ? 4.332 -12.32 10.023 1 98.94 279 ALA B CA 1
ATOM 4641 C C . ALA B 1 279 ? 4.25 -11.547 8.711 1 98.94 279 ALA B C 1
ATOM 4643 O O . ALA B 1 279 ? 5.047 -10.633 8.469 1 98.94 279 ALA B O 1
ATOM 4644 N N . PHE B 1 280 ? 3.379 -12.016 7.883 1 98.94 280 PHE B N 1
ATOM 4645 C CA . PHE B 1 280 ? 3.199 -11.414 6.566 1 98.94 280 PHE B CA 1
ATOM 4646 C C . PHE B 1 280 ? 2.062 -10.398 6.586 1 98.94 280 PHE B C 1
ATOM 4648 O O . PHE B 1 280 ? 0.955 -10.711 7.027 1 98.94 280 PHE B O 1
ATOM 4655 N N . ILE B 1 281 ? 2.32 -9.141 6.121 1 98.94 281 ILE B N 1
ATOM 4656 C CA . ILE B 1 281 ? 1.309 -8.094 6.055 1 98.94 281 ILE B CA 1
ATOM 4657 C C . ILE B 1 281 ? 1.285 -7.488 4.656 1 98.94 281 ILE B C 1
ATOM 4659 O O . ILE B 1 281 ? 2.322 -7.074 4.133 1 98.94 281 ILE B O 1
ATOM 4663 N N . CYS B 1 282 ? 0.192 -7.48 4.027 1 98.94 282 CYS B N 1
ATOM 4664 C CA . CYS B 1 282 ? -0.035 -6.859 2.727 1 98.94 282 CYS B CA 1
ATOM 4665 C C . CYS B 1 282 ? -1.382 -6.148 2.689 1 98.94 282 CYS B C 1
ATOM 4667 O O . CYS B 1 282 ? -2.426 -6.773 2.879 1 98.94 282 CYS B O 1
ATOM 4669 N N . SER B 1 283 ? -1.359 -4.855 2.533 1 98.75 283 SER B N 1
ATOM 4670 C CA . SER B 1 283 ? -2.566 -4.039 2.449 1 98.75 283 SER B CA 1
ATOM 4671 C C . SER B 1 283 ? -2.668 -3.342 1.096 1 98.75 283 SER B C 1
ATOM 4673 O O . SER B 1 283 ? -2.137 -2.244 0.915 1 98.75 283 SER B O 1
ATOM 4675 N N . PRO B 1 284 ? -3.373 -3.881 0.193 1 98.69 284 PRO B N 1
ATOM 4676 C CA . PRO B 1 284 ? -3.432 -3.322 -1.16 1 98.69 284 PRO B CA 1
ATOM 4677 C C . PRO B 1 284 ? -4.23 -2.021 -1.228 1 98.69 284 PRO B C 1
ATOM 4679 O O . PRO B 1 284 ? -5.082 -1.771 -0.37 1 98.69 284 PRO B O 1
ATOM 4682 N N . LEU B 1 285 ? -3.92 -1.171 -2.232 1 98.75 285 LEU B N 1
ATOM 4683 C CA . LEU B 1 285 ? -4.82 -0.077 -2.576 1 98.75 285 LEU B CA 1
ATOM 4684 C C . LEU B 1 285 ? -6.184 -0.612 -3.006 1 98.75 285 LEU B C 1
ATOM 4686 O O . LEU B 1 285 ? -6.266 -1.6 -3.74 1 98.75 285 LEU B O 1
ATOM 4690 N N . LEU B 1 286 ? -7.219 0.045 -2.535 1 98.56 286 LEU B N 1
ATOM 4691 C CA . LEU B 1 286 ? -8.578 -0.365 -2.871 1 98.56 286 LEU B CA 1
ATOM 4692 C C . LEU B 1 286 ? -9.062 0.346 -4.129 1 98.56 286 LEU B C 1
ATOM 4694 O O . LEU B 1 286 ? -9.859 1.287 -4.047 1 98.56 286 LEU B O 1
ATOM 4698 N N . ILE B 1 287 ? -8.656 -0.173 -5.23 1 98.75 287 ILE B N 1
ATOM 4699 C CA . ILE B 1 287 ? -9 0.424 -6.516 1 98.75 287 ILE B CA 1
ATOM 4700 C C . ILE B 1 287 ? -10.258 -0.247 -7.078 1 98.75 287 ILE B C 1
ATOM 4702 O O . ILE B 1 287 ? -10.242 -1.442 -7.383 1 98.75 287 ILE B O 1
ATOM 4706 N N . LYS B 1 288 ? -11.281 0.489 -7.262 1 98.62 288 LYS B N 1
ATOM 4707 C CA . LYS B 1 288 ? -12.562 -0.06 -7.691 1 98.62 288 LYS B CA 1
ATOM 4708 C C . LYS B 1 288 ? -12.445 -0.723 -9.062 1 98.62 288 LYS B C 1
ATOM 4710 O O . LYS B 1 288 ? -12.016 -0.09 -10.031 1 98.62 288 LYS B O 1
ATOM 4715 N N . GLY B 1 289 ? -12.773 -1.999 -9.078 1 98.81 289 GLY B N 1
ATOM 4716 C CA . GLY B 1 289 ? -12.875 -2.736 -10.328 1 98.81 289 GLY B CA 1
ATOM 4717 C C . GLY B 1 289 ? -11.531 -3.184 -10.875 1 98.81 289 GLY B C 1
ATOM 4718 O O . GLY B 1 289 ? -11.469 -3.859 -11.898 1 98.81 289 GLY B O 1
ATOM 4719 N N . ALA B 1 290 ? -10.438 -2.854 -10.234 1 98.88 290 ALA B N 1
ATOM 4720 C CA . ALA B 1 290 ? -9.102 -3.125 -10.75 1 98.88 290 ALA B CA 1
ATOM 4721 C C . ALA B 1 290 ? -8.789 -4.617 -10.711 1 98.88 290 ALA B C 1
ATOM 4723 O O . ALA B 1 290 ? -9.391 -5.363 -9.938 1 98.88 290 ALA B O 1
ATOM 4724 N N . THR B 1 291 ? -7.816 -5.051 -11.539 1 98.81 291 THR B N 1
ATOM 4725 C CA . THR B 1 291 ? -7.48 -6.461 -11.711 1 98.81 291 THR B CA 1
ATOM 4726 C C . THR B 1 291 ? -6.23 -6.82 -10.914 1 98.81 291 THR B C 1
ATOM 4728 O O . THR B 1 291 ? -5.809 -7.977 -10.898 1 98.81 291 THR B O 1
ATOM 4731 N N . ALA B 1 292 ? -5.652 -5.879 -10.336 1 98.81 292 ALA B N 1
ATOM 4732 C CA . ALA B 1 292 ? -4.5 -5.984 -9.445 1 98.81 292 ALA B CA 1
ATOM 4733 C C . ALA B 1 292 ? -4.277 -4.676 -8.688 1 98.81 292 ALA B C 1
ATOM 4735 O O . ALA B 1 292 ? -5.012 -3.705 -8.883 1 98.81 292 ALA B O 1
ATOM 4736 N N . SER B 1 293 ? -3.355 -4.723 -7.832 1 98.81 293 SER B N 1
ATOM 4737 C CA . SER B 1 293 ? -2.871 -3.535 -7.137 1 98.81 293 SER B CA 1
ATOM 4738 C C . SER B 1 293 ? -1.369 -3.613 -6.887 1 98.81 293 SER B C 1
ATOM 4740 O O . SER B 1 293 ? -0.865 -4.637 -6.422 1 98.81 293 SER B O 1
ATOM 4742 N N . PRO B 1 294 ? -0.626 -2.523 -7.273 1 98.62 294 PRO B N 1
ATOM 4743 C CA . PRO B 1 294 ? 0.714 -2.439 -6.688 1 98.62 294 PRO B CA 1
ATOM 4744 C C . PRO B 1 294 ? 0.691 -2.457 -5.16 1 98.62 294 PRO B C 1
ATOM 4746 O O . PRO B 1 294 ? -0.202 -1.87 -4.543 1 98.62 294 PRO B O 1
ATOM 4749 N N . VAL B 1 295 ? 1.604 -3.232 -4.609 1 98.81 295 VAL B N 1
ATOM 4750 C CA . VAL B 1 295 ? 1.594 -3.393 -3.158 1 98.81 295 VAL B CA 1
ATOM 4751 C C . VAL B 1 295 ? 3.014 -3.268 -2.613 1 98.81 295 VAL B C 1
ATOM 4753 O O . VAL B 1 295 ? 3.984 -3.336 -3.371 1 98.81 295 VAL B O 1
ATOM 4756 N N . SER B 1 296 ? 3.117 -3.004 -1.333 1 98.75 296 SER B N 1
ATOM 4757 C CA . SER B 1 296 ? 4.352 -3 -0.558 1 98.75 296 SER B CA 1
ATOM 4758 C C . SER B 1 296 ? 4.246 -3.916 0.657 1 98.75 296 SER B C 1
ATOM 4760 O O . SER B 1 296 ? 4.23 -3.445 1.797 1 98.75 296 SER B O 1
ATOM 4762 N N . PRO B 1 297 ? 4.277 -5.246 0.417 1 98.94 297 PRO B N 1
ATOM 4763 C CA . PRO B 1 297 ? 4.121 -6.184 1.531 1 98.94 297 PRO B CA 1
ATOM 4764 C C . PRO B 1 297 ? 5.301 -6.152 2.498 1 98.94 297 PRO B C 1
ATOM 4766 O O . PRO B 1 297 ? 6.387 -5.691 2.137 1 98.94 297 PRO B O 1
ATOM 4769 N N . LEU B 1 298 ? 5.023 -6.676 3.719 1 98.94 298 LEU B N 1
ATOM 4770 C CA . LEU B 1 298 ? 6.027 -6.68 4.777 1 98.94 298 LEU B CA 1
ATOM 4771 C C . LEU B 1 298 ? 6.184 -8.078 5.371 1 98.94 298 LEU B C 1
ATOM 4773 O O . LEU B 1 298 ? 5.207 -8.812 5.496 1 98.94 298 LEU B O 1
ATOM 4777 N N . ALA B 1 299 ? 7.387 -8.414 5.664 1 98.94 299 ALA B N 1
ATOM 4778 C CA . ALA B 1 299 ? 7.703 -9.516 6.574 1 98.94 299 ALA B CA 1
ATOM 4779 C C . ALA B 1 299 ? 8.266 -8.992 7.891 1 98.94 299 ALA B C 1
ATOM 4781 O O . ALA B 1 299 ? 9.211 -8.203 7.902 1 98.94 299 ALA B O 1
ATOM 4782 N N . ILE B 1 300 ? 7.695 -9.398 8.969 1 98.94 300 ILE B N 1
ATOM 4783 C CA . ILE B 1 300 ? 8.156 -8.953 10.281 1 98.94 300 ILE B CA 1
ATOM 4784 C C . ILE B 1 300 ? 8.516 -10.156 11.141 1 98.94 300 ILE B C 1
ATOM 4786 O O . ILE B 1 300 ? 7.766 -11.133 11.195 1 98.94 300 ILE B O 1
ATOM 4790 N N . VAL B 1 301 ? 9.672 -10.109 11.812 1 98.62 301 VAL B N 1
ATOM 4791 C CA . VAL B 1 301 ? 10.125 -11.219 12.648 1 98.62 301 VAL B CA 1
ATOM 4792 C C . VAL B 1 301 ? 10.484 -10.703 14.039 1 98.62 301 VAL B C 1
ATOM 4794 O O . VAL B 1 301 ? 10.812 -9.523 14.203 1 98.62 301 VAL B O 1
#

pLDDT: mean 95.91, std 9.15, range [31.02, 99.0]

Nearest PDB structures (foldseek):
  5ibz-assembly1_D  TM=8.931E-01  e=9.516E-26  uncultured organism
  5ibz-assembly1_B  TM=8.891E-01  e=1.078E-25  uncultured organism
  5ibz-assembly1_A  TM=8.906E-01  e=1.385E-25  uncultured organism
  5ibz-assembly1_C  TM=8.776E-01  e=2.147E-25  uncultured organism
  4m8d-assembly2_C  TM=7.350E-01  e=4.679E-13  Roseibium aggregatum IAM 12614

Radius of gyration: 23.79 Å; Cα contacts (8 Å, |Δi|>4): 1691; chains: 2; bounding box: 45×74×59 Å

Solvent-accessible surface area (backbone atoms only — not comparable to full-atom values): 28932 Å² total; per-residue (Å²): 133,64,88,57,64,74,64,81,75,66,24,57,48,95,79,41,90,82,55,60,54,46,26,50,71,53,53,41,38,67,44,29,46,59,14,54,69,48,48,79,64,35,47,73,42,76,23,35,52,74,43,48,73,75,51,52,64,58,77,90,54,46,72,55,43,51,34,47,73,37,55,42,70,72,77,45,38,38,76,71,26,77,61,14,29,22,50,32,42,27,34,37,35,31,26,28,71,43,62,14,15,39,44,25,43,46,20,27,20,47,71,58,20,21,38,44,62,38,46,40,79,81,32,50,45,65,60,21,28,79,57,33,15,26,52,57,58,70,74,43,46,23,37,26,32,46,46,53,53,13,61,77,68,74,36,75,46,59,55,70,41,36,58,43,46,47,65,61,50,51,49,52,30,60,77,67,73,51,81,89,47,71,23,23,29,43,33,40,36,39,43,48,35,75,35,54,88,37,28,83,66,40,49,62,31,70,66,26,17,34,22,46,19,61,67,25,45,52,50,46,56,74,49,40,33,19,36,36,32,13,21,28,70,72,20,30,25,17,65,52,88,56,80,64,43,59,63,60,41,55,34,47,33,22,13,43,55,28,23,35,39,30,22,30,30,39,41,55,68,38,58,75,69,69,53,45,68,24,20,25,40,37,48,52,47,28,34,47,19,26,24,24,21,48,35,33,29,35,40,29,39,133,64,85,50,64,67,79,67,70,70,23,58,48,94,80,40,90,83,55,58,51,47,26,50,70,50,53,40,38,66,43,29,47,58,13,54,69,48,49,79,64,36,46,76,42,74,25,36,52,74,42,48,72,76,52,52,65,57,77,90,54,47,73,55,43,51,34,47,73,37,55,43,69,72,78,47,39,38,75,72,26,72,51,13,27,23,51,33,42,28,36,38,36,31,27,28,69,43,64,14,16,39,43,24,43,47,19,28,20,47,71,57,20,21,37,43,60,38,47,40,78,82,32,50,46,66,60,22,29,79,58,32,14,26,52,57,59,69,74,43,46,22,38,27,34,48,46,54,53,13,61,75,69,74,37,77,46,58,55,70,41,37,58,44,45,46,65,60,50,51,50,52,30,60,76,68,73,51,82,88,46,70,23,22,29,43,33,39,35,39,42,49,37,76,35,54,88,37,27,85,65,40,51,62,30,70,67,26,16,37,23,45,20,62,68,24,45,52,51,46,55,73,49,40,33,20,36,36,31,12,23,27,71,72,19,30,26,17,64,52,89,55,81,64,42,59,62,61,44,57,33,47,33,22,12,42,56,27,23,34,38,30,22,30,29,38,43,55,67,38,59,75,67,69,53,42,67,24,21,25,40,37,46,53,47,26,34,48,19,26,22,23,21,48,35,35,30,34,37,30,38

Foldseek 3Di:
DAAPPDDPLQLAAPVDLQDLQFLLVQDDPVQQVVQCVQFDPFDKDWFWDDDDFPFADDVVFPGKDKDKPAWQPPVVVLVVDPVRGGDTDMDIDGGQLPTWKKFWQLQDDDPQATRNRHGNVQQADPQAGPGRALLSYDKQKHKEFEDELCVVVPHLFAWFQAADALVSRVVSCVVVVHDQAAAYEYEYEGNCLVCRRPNVVQNVRVAGPYAHAPNNLVVVLVRNYAEYAYLHQLRGGHPHPRPPDDSSSCCCQRGNRVHMYTYNTRCVVCVVVVPGIFTKIWDFDNRPNHRMHRITIMGHD/DAQVVVVDQQLAAPVDLQDLEFLLVQDDPVQQVVQCVQFDPFDKDWFWDDDDFPFADDVVFPGKDKDKPAWQPPVVVLVVDPVRGGDTDMDIDGGQLPTWKKFWQLQDDDPQATRNRHGNVVQADPQAGPGRALLSYDKQKHKEFEDELCVVVPHLFAWFQAADALVSVVVSCVVVVHDQAAAYEYEYEGNCLVCRRPNVVQNVRPAGPYAHAPNNLVVVLVRNYAEYAYLHQLRGGHPHPNPPDDSSSCCCQRSRRVHMYTYNTRCVVCVVVVPGIFTKIWDFDNRPNHRMHRITIMGHD

Organism: NCBI:txid312540